Protein AF-0000000084344329 (afdb_homodimer)

InterPro domains:
  IPR000182 GNAT domain [PS51186] (1-161)
  IPR016181 Acyl-CoA N-acyltransferase [SSF55729] (8-242)

Sequence (748 aa):
MEFRSCCNKEDREKAIKLINRTFRGSRNLKETMDKEFPLLLGENNLSNMFIAIDNGKVVGSISMYKSNILIEGINLPVASIGSVCTDENYRKRGIASKLLILSEIKCLEENIPVQIISGILPIYKEYGADKVGSIYHGELENLKSNIKYKIIDFKEELLCEAIKLYNKESLRHYRTKDEFKDLLKGSLVPWGNNEFEFVFIEKDGILKGYLYLQIIRKEGKIIIREFVGDREDIVNSLGNIMEKFKLNKIEFNISYRDSILDILKLKNINLDKRTQHQSIKTIDFKNLISNLTPYFMQYMKKEQIDKFTIEEEEKGYAVKYKNDVLVLEDNEQLNHLIFGDNTEIINKCDGELKTLLKNIFPIPIPCIEGINYQMEFRSCCNKEDREKAIKLINRTFRGSRNLKETMDKEFPLLLGENNLSNMFIAIDNGKVVGSISMYKSNILIEGINLPVASIGSVCTDENYRKRGIASKLLILSEIKCLEENIPVQIISGILPIYKEYGADKVGSIYHGELENLKSNIKYKIIDFKEELLCEAIKLYNKESLRHYRTKDEFKDLLKGSLVPWGNNEFEFVFIEKDGILKGYLYLQIIRKEGKIIIREFVGDREDIVNSLGNIMEKFKLNKIEFNISYRDSILDILKLKNINLDKRTQHQSIKTIDFKNLISNLTPYFMQYMKKEQIDKFTIEEEEKGYAVKYKNDVLVLEDNEQLNHLIFGDNTEIINKCDGELKTLLKNIFPIPIPCIEGINYQ

Foldseek 3Di:
DDKAFQPDDVSLVLLLVQLQCVPAVVVPKDSCVCQLCVQFSPPVQRRQWMFDDDPNHTFWIKTKHWFWKFAQNFTAIEIEIDSGDGHPVCPPVCRSVVRVVVNLVVCVVVLHFKYWYQAADVSVVVSLWHFFFKKKKFKFFQDAADPQKDKAFDDPVCLVVQVVQQVVDNTGIDDDSVRSVSLVSSNQDDMDQWGWGKIFIDGPNDTFWIFIWIDRVVVLEIETQDITGDLVSVVNRVNVVCVVVVGTMYMYIGHPPDPNVVVCVVVVIDIDIDTARIIMFGSDVVSRCVSCVVVLVVFDPPVQSVQWDWDDDPAAIWTTGNHWIQGGGHSVLVCCLAGHVNPVRLVVTDDPSSVSSVRRPHRIHDRCSHSVND/DDKAFQPDDVSLVLLLVQLQCVPAVVVPKDSCVCQLCVQFSPPVQRRQWMFDDDPNHTFWIKTKHWFWKFAQNFTAIEIEIDSGDGHPVCPPVCRSVVRVVVNLVVCVVVLHFKYWYQAADVSVVVSLWHQFFKKKKFKFFQDAADPQKDKAFDDPVCLVVQVVQQVVDNTDIDDDSVRSVSLVSSNQDDMDQWGWGKIFIDGPNDTFWIFIWIDRVVVLEIETQDITGDLVSVVNRVNVVCVVVVGTMYMYIGHPPDPNVVVCVVVVIDIDIDTARIIMFGSDVVSRCVSCVVVLVVFDPPVQSVQWDWADDPAAIWTTGNHWIQGGGGSVLVCCLARHVNPVRLVVTDDPSSVSSVRRPHRIHDRCSHSVND

Organism: NCBI:txid1533

Secondary structure (DSSP, 8-state):
-EEEE--SHHHHHHHHHHHHHHHTGGGT----HHHH-TTTTSGGGGGGEEEEEETTEEEEEEEEEEEEEEETTEEEEEEEEEEEEE-GGG-SSSHHHHHHHHHHHHHHHTT--EEEES---HHHHHHT-EE---EEEEEEESPPP-TTEEEEE--GGGHHHHHHHHTT-SEEE---HHHHHHHHHHHT--BTTBEEEEEEEEETTEEEEEEEEEEEGGGTEEEEEEEEE-HHHHHHHHHHHHHHHT--EEEEEEETT-THHHHHHHTT--EEEE--SSEEEES-HHHHHHHHHHHHTTTS-HHHHHTEEEEE-SSSEEEEETTEEEEE-SHHHHHHHHHS--HHHHTTS-HHHHHHHHHH-SPP---TTSTT--/-EEEE--SHHHHHHHHHHHHHHHTGGGT----HHHH-TTTTSGGGGGGEEEEEETTEEEEEEEEEEEEEEETTEEEEEEEEEEEEE-GGG-SSSHHHHHHHHHHHHHHHTT--EEEES---HHHHHHT-EE---EEEEEEESPPP-TTEEEEE--GGGHHHHHHHHTT-SEEE---HHHHHHHHHHHT--BTTBEEEEEEEEETTEEEEEEEEEEEGGGTEEEEEEEEE-HHHHHHHHHHHHHHHT--EEEEEEETT-THHHHHHHTT--EEEE--SSEEEES-HHHHHHHHHHHHTTTS-HHHHHTEEEEE-SSSEEEEETTEEEEE-SHHHHHHHHHS--HHHHTTS-HHHHHHHHHH-SPP---TTSTT--

Structure (mmCIF, N/CA/C/O backbone):
data_AF-0000000084344329-model_v1
#
loop_
_entity.id
_entity.type
_entity.pdbx_description
1 polymer 'Predicted N-acetyltransferase YhbS'
#
loop_
_atom_site.group_PDB
_atom_site.id
_atom_site.type_symbol
_atom_site.label_atom_id
_atom_site.label_alt_id
_atom_site.label_comp_id
_atom_site.label_asym_id
_atom_site.label_entity_id
_atom_site.label_seq_id
_atom_site.pdbx_PDB_ins_code
_atom_site.Cartn_x
_atom_site.Cartn_y
_atom_site.Cartn_z
_atom_site.occupancy
_atom_site.B_iso_or_equiv
_atom_site.auth_seq_id
_atom_site.auth_comp_id
_atom_site.auth_asym_id
_atom_site.auth_atom_id
_atom_site.pdbx_PDB_model_num
ATOM 1 N N . MET A 1 1 ? -13.758 44.219 -3.104 1 92.19 1 MET A N 1
ATOM 2 C CA . MET A 1 1 ? -13.039 43.062 -2.58 1 92.19 1 MET A CA 1
ATOM 3 C C . MET A 1 1 ? -12.961 41.938 -3.623 1 92.19 1 MET A C 1
ATOM 5 O O . MET A 1 1 ? -13.961 41.625 -4.273 1 92.19 1 MET A O 1
ATOM 9 N N . GLU A 1 2 ? -11.711 41.531 -3.873 1 95 2 GLU A N 1
ATOM 10 C CA . GLU A 1 2 ? -11.461 40.5 -4.883 1 95 2 GLU A CA 1
ATOM 11 C C . GLU A 1 2 ? -11.023 39.188 -4.242 1 95 2 GLU A C 1
ATOM 13 O O . GLU A 1 2 ? -10.242 39.188 -3.285 1 95 2 GLU A O 1
ATOM 18 N N . PHE A 1 3 ? -11.648 38.062 -4.766 1 96.31 3 PHE A N 1
ATOM 19 C CA . PHE A 1 3 ? -11.266 36.719 -4.336 1 96.31 3 PHE A CA 1
ATOM 20 C C . PHE A 1 3 ? -10.578 35.969 -5.469 1 96.31 3 PHE A C 1
ATOM 22 O O . PHE A 1 3 ? -11.125 35.875 -6.57 1 96.31 3 PHE A O 1
ATOM 29 N N . ARG A 1 4 ? -9.391 35.469 -5.199 1 93 4 ARG A N 1
ATOM 30 C CA . ARG A 1 4 ? -8.656 34.75 -6.23 1 93 4 ARG A CA 1
ATOM 31 C C . ARG A 1 4 ? -7.547 33.906 -5.617 1 93 4 ARG A C 1
ATOM 33 O O . ARG A 1 4 ? -7.32 33.938 -4.406 1 93 4 ARG A O 1
ATOM 40 N N . SER A 1 5 ? -6.918 33.094 -6.422 1 87.81 5 SER A N 1
ATOM 41 C CA . SER A 1 5 ? -5.695 32.406 -6.004 1 87.81 5 SER A CA 1
ATOM 42 C C . SER A 1 5 ? -4.48 33.312 -6.129 1 87.81 5 SER A C 1
ATOM 44 O O . SER A 1 5 ? -4.527 34.344 -6.836 1 87.81 5 SER A O 1
ATOM 46 N N . CYS A 1 6 ? -3.463 32.875 -5.258 1 84.88 6 CYS A N 1
ATOM 47 C CA . CYS A 1 6 ? -2.199 33.562 -5.434 1 84.88 6 CYS A CA 1
ATOM 48 C C . CYS A 1 6 ? -1.616 33.312 -6.816 1 84.88 6 CYS A C 1
ATOM 50 O O . CYS A 1 6 ? -1.379 32.156 -7.191 1 84.88 6 CYS A O 1
ATOM 52 N N . CYS A 1 7 ? -1.48 34.312 -7.508 1 78.44 7 CYS A N 1
ATOM 53 C CA . CYS A 1 7 ? -1.071 34.156 -8.898 1 78.44 7 CYS A CA 1
ATOM 54 C C . CYS A 1 7 ? 0.416 34.438 -9.062 1 78.44 7 CYS A C 1
ATOM 56 O O . CYS A 1 7 ? 1.021 34.062 -10.07 1 78.44 7 CYS A O 1
ATOM 58 N N . ASN A 1 8 ? 0.922 35.156 -7.988 1 88.81 8 ASN A N 1
ATOM 59 C CA . ASN A 1 8 ? 2.332 35.5 -8.109 1 88.81 8 ASN A CA 1
ATOM 60 C C . ASN A 1 8 ? 3.014 35.562 -6.746 1 88.81 8 ASN A C 1
ATOM 62 O O . ASN A 1 8 ? 2.363 35.406 -5.715 1 88.81 8 ASN A O 1
ATOM 66 N N . LYS A 1 9 ? 4.328 35.812 -6.836 1 92.75 9 LYS A N 1
ATOM 67 C CA . LYS A 1 9 ? 5.168 35.781 -5.641 1 92.75 9 LYS A CA 1
ATOM 68 C C . LYS A 1 9 ? 4.809 36.938 -4.695 1 92.75 9 LYS A C 1
ATOM 70 O O . LYS A 1 9 ? 4.895 36.781 -3.477 1 92.75 9 LYS A O 1
ATOM 75 N N . GLU A 1 10 ? 4.441 38.031 -5.246 1 93.56 10 GLU A N 1
ATOM 76 C CA . GLU A 1 10 ? 4.082 39.188 -4.422 1 93.56 10 GLU A CA 1
ATOM 77 C C . GLU A 1 10 ? 2.834 38.875 -3.592 1 93.56 10 GLU A C 1
ATOM 79 O O . GLU A 1 10 ? 2.797 39.188 -2.396 1 93.56 10 GLU A O 1
ATOM 84 N N . ASP A 1 11 ? 1.826 38.375 -4.258 1 94.69 11 ASP A N 1
ATOM 85 C CA . ASP A 1 11 ? 0.606 38 -3.553 1 94.69 11 ASP A CA 1
ATOM 86 C C . ASP A 1 11 ? 0.905 37 -2.447 1 94.69 11 ASP A C 1
ATOM 88 O O . ASP A 1 11 ? 0.349 37.094 -1.351 1 94.69 11 ASP A O 1
ATOM 92 N N . ARG A 1 12 ? 1.77 36.062 -2.762 1 96.44 12 ARG A N 1
ATOM 93 C CA . ARG A 1 12 ? 2.156 35.062 -1.776 1 96.44 12 ARG A CA 1
ATOM 94 C C . ARG A 1 12 ? 2.805 35.719 -0.559 1 96.44 12 ARG A C 1
ATOM 96 O O . ARG A 1 12 ? 2.484 35.375 0.581 1 96.44 12 ARG A O 1
ATOM 103 N N . GLU A 1 13 ? 3.697 36.625 -0.813 1 96.75 13 GLU A N 1
ATOM 104 C CA . GLU A 1 13 ? 4.398 37.281 0.285 1 96.75 13 GLU A CA 1
ATOM 105 C C . GLU A 1 13 ? 3.426 38.031 1.187 1 96.75 13 GLU A C 1
ATOM 107 O O . GLU A 1 13 ? 3.549 38 2.412 1 96.75 13 GLU A O 1
ATOM 112 N N . LYS A 1 14 ? 2.496 38.75 0.576 1 96.94 14 LYS A N 1
ATOM 113 C CA . LYS A 1 14 ? 1.481 39.469 1.346 1 96.94 14 LYS A CA 1
ATOM 114 C C . LYS A 1 14 ? 0.623 38.5 2.154 1 96.94 14 LYS A C 1
ATOM 116 O O . LYS A 1 14 ? 0.261 38.812 3.297 1 96.94 14 LYS A O 1
ATOM 121 N N . ALA A 1 15 ? 0.258 37.406 1.518 1 97.75 15 ALA A N 1
ATOM 122 C CA . ALA A 1 15 ? -0.524 36.375 2.215 1 97.75 15 ALA A CA 1
ATOM 123 C C . ALA A 1 15 ? 0.247 35.812 3.404 1 97.75 15 ALA A C 1
ATOM 125 O O . ALA A 1 15 ? -0.304 35.688 4.5 1 97.75 15 ALA A O 1
ATOM 126 N N . ILE A 1 16 ? 1.541 35.5 3.189 1 97.75 16 ILE A N 1
ATOM 127 C CA . ILE A 1 16 ? 2.383 34.938 4.234 1 97.75 16 ILE A CA 1
ATOM 128 C C . ILE A 1 16 ? 2.496 35.906 5.398 1 97.75 16 ILE A C 1
ATOM 130 O O . ILE A 1 16 ? 2.492 35.5 6.562 1 97.75 16 ILE A O 1
ATOM 134 N N . LYS A 1 17 ? 2.6 37.188 5.09 1 97.25 17 LYS A N 1
ATOM 135 C CA . LYS A 1 17 ? 2.656 38.219 6.133 1 97.25 17 LYS A CA 1
ATOM 136 C C . LYS A 1 17 ? 1.393 38.188 6.988 1 97.25 17 LYS A C 1
ATOM 138 O O . LYS A 1 17 ? 1.468 38.25 8.219 1 97.25 17 LYS A O 1
ATOM 143 N N . LEU A 1 18 ? 0.244 38.125 6.344 1 97.94 18 LEU A N 1
ATOM 144 C CA . LEU A 1 18 ? -1.018 38.062 7.07 1 97.94 18 LEU A CA 1
ATOM 145 C C . LEU A 1 18 ? -1.064 36.781 7.922 1 97.94 18 LEU A C 1
ATOM 147 O O . LEU A 1 18 ? -1.458 36.844 9.086 1 97.94 18 LEU A O 1
ATOM 151 N N . ILE A 1 19 ? -0.655 35.656 7.336 1 97.81 19 ILE A N 1
ATOM 152 C CA . ILE A 1 19 ? -0.674 34.344 8 1 97.81 19 ILE A CA 1
ATOM 153 C C . ILE A 1 19 ? 0.224 34.406 9.234 1 97.81 19 ILE A C 1
ATOM 155 O O . ILE A 1 19 ? -0.194 34 10.328 1 97.81 19 ILE A O 1
ATOM 159 N N . ASN A 1 20 ? 1.393 34.938 9.062 1 97.62 20 ASN A N 1
ATOM 160 C CA . ASN A 1 20 ? 2.332 35.031 10.172 1 97.62 20 ASN A CA 1
ATOM 161 C C . ASN A 1 20 ? 1.809 35.938 11.273 1 97.62 20 ASN A C 1
ATOM 163 O O . ASN A 1 20 ? 1.927 35.625 12.453 1 97.62 20 ASN A O 1
ATOM 167 N N . ARG A 1 21 ? 1.277 37.031 10.914 1 96.94 21 ARG A N 1
ATOM 168 C CA . ARG A 1 21 ? 0.711 37.969 11.891 1 96.94 21 ARG A CA 1
ATOM 169 C C . ARG A 1 21 ? -0.393 37.281 12.703 1 96.94 21 ARG A C 1
ATOM 171 O O . ARG A 1 21 ? -0.481 37.469 13.914 1 96.94 21 ARG A O 1
ATOM 178 N N . THR A 1 22 ? -1.188 36.531 12.016 1 96.44 22 THR A N 1
ATOM 179 C CA . THR A 1 22 ? -2.355 35.906 12.633 1 96.44 22 THR A CA 1
ATOM 180 C C . THR A 1 22 ? -1.938 34.781 13.562 1 96.44 22 THR A C 1
ATOM 182 O O . THR A 1 22 ? -2.453 34.656 14.672 1 96.44 22 THR A O 1
ATOM 185 N N . PHE A 1 23 ? -0.977 33.969 13.188 1 95.06 23 PHE A N 1
ATOM 186 C CA . PHE A 1 23 ? -0.761 32.719 13.898 1 95.06 23 PHE A CA 1
ATOM 187 C C . PHE A 1 23 ? 0.504 32.781 14.742 1 95.06 23 PHE A C 1
ATOM 189 O O . PHE A 1 23 ? 0.668 32 15.695 1 95.06 23 PHE A O 1
ATOM 196 N N . ARG A 1 24 ? 1.455 33.625 14.414 1 95 24 ARG A N 1
ATOM 197 C CA . ARG A 1 24 ? 2.705 33.75 15.156 1 95 24 ARG A CA 1
ATOM 198 C C . ARG A 1 24 ? 2.816 35.125 15.82 1 95 24 ARG A C 1
ATOM 200 O O . ARG A 1 24 ? 2.924 35.219 17.047 1 95 24 ARG A O 1
ATOM 207 N N . GLY A 1 25 ? 2.604 36.094 15.078 1 92.75 25 GLY A N 1
ATOM 208 C CA . GLY A 1 25 ? 2.701 37.438 15.586 1 92.75 25 GLY A CA 1
ATOM 209 C C . GLY A 1 25 ? 1.748 37.719 16.734 1 92.75 25 GLY A C 1
ATOM 210 O O . GLY A 1 25 ? 2.131 38.344 17.734 1 92.75 25 GLY A O 1
ATOM 211 N N . SER A 1 26 ? 0.562 37.281 16.594 1 89.75 26 SER A N 1
ATOM 212 C CA . SER A 1 26 ? -0.455 37.5 17.625 1 89.75 26 SER A CA 1
ATOM 213 C C . SER A 1 26 ? -0.051 36.844 18.953 1 89.75 26 SER A C 1
ATOM 215 O O . SER A 1 26 ? -0.589 37.219 20 1 89.75 26 SER A O 1
ATOM 217 N N . ARG A 1 27 ? 0.89 35.938 19 1 91.25 27 ARG A N 1
ATOM 218 C CA . ARG A 1 27 ? 1.356 35.25 20.203 1 91.25 27 ARG A CA 1
ATOM 219 C C . ARG A 1 27 ? 2.787 35.656 20.547 1 91.25 27 ARG A C 1
ATOM 221 O O . ARG A 1 27 ? 3.451 35 21.344 1 91.25 27 ARG A O 1
ATOM 228 N N . ASN A 1 28 ? 3.207 36.625 19.859 1 93.31 28 ASN A N 1
ATOM 229 C CA . ASN A 1 28 ? 4.555 37.156 20.047 1 93.31 28 ASN A CA 1
ATOM 230 C C . ASN A 1 28 ? 5.617 36.094 19.75 1 93.31 28 ASN A C 1
ATOM 232 O O . ASN A 1 28 ? 6.582 35.969 20.5 1 93.31 28 ASN A O 1
ATOM 236 N N . LEU A 1 29 ? 5.316 35.344 18.719 1 93.38 29 LEU A N 1
ATOM 237 C CA . LEU A 1 29 ? 6.27 34.344 18.266 1 93.38 29 LEU A CA 1
ATOM 238 C C . LEU A 1 29 ? 6.938 34.75 16.969 1 93.38 29 LEU A C 1
ATOM 240 O O . LEU A 1 29 ? 6.449 35.656 16.281 1 93.38 29 LEU A O 1
ATOM 244 N N . LYS A 1 30 ? 8.008 34.062 16.688 1 93.88 30 LYS A N 1
ATOM 245 C CA . LYS A 1 30 ? 8.711 34.312 15.438 1 93.88 30 LYS A CA 1
ATOM 246 C C . LYS A 1 30 ? 7.859 33.906 14.234 1 93.88 30 LYS A C 1
ATOM 248 O O . LYS A 1 30 ? 7.16 32.906 14.273 1 93.88 30 LYS A O 1
ATOM 253 N N . GLU A 1 31 ? 7.93 34.719 13.203 1 94.69 31 GLU A N 1
ATOM 254 C CA . GLU A 1 31 ? 7.164 34.5 11.977 1 94.69 31 GLU A CA 1
ATOM 255 C C . GLU A 1 31 ? 7.762 33.344 11.156 1 94.69 31 GLU A C 1
ATOM 257 O O . GLU A 1 31 ? 8.57 33.594 10.258 1 94.69 31 GLU A O 1
ATOM 262 N N . THR A 1 32 ? 7.336 32.125 11.375 1 94.88 32 THR A N 1
ATOM 263 C CA . THR A 1 32 ? 8.008 30.969 10.781 1 94.88 32 THR A CA 1
ATOM 264 C C . THR A 1 32 ? 7.016 30.109 9.992 1 94.88 32 THR A C 1
ATOM 266 O O . THR A 1 32 ? 7.34 28.984 9.594 1 94.88 32 THR A O 1
ATOM 269 N N . MET A 1 33 ? 5.816 30.609 9.734 1 96.25 33 MET A N 1
ATOM 270 C CA . MET A 1 33 ? 4.762 29.797 9.133 1 96.25 33 MET A CA 1
ATOM 271 C C . MET A 1 33 ? 5.207 29.25 7.781 1 96.25 33 MET A C 1
ATOM 273 O O . MET A 1 33 ? 4.992 28.062 7.488 1 96.25 33 MET A O 1
ATOM 277 N N . ASP A 1 34 ? 5.805 30.047 6.977 1 95.19 34 ASP A N 1
ATOM 278 C CA . ASP A 1 34 ? 6.219 29.625 5.645 1 95.19 34 ASP A CA 1
ATOM 279 C C . ASP A 1 34 ? 7.348 28.594 5.723 1 95.19 34 ASP A C 1
ATOM 281 O O . ASP A 1 34 ? 7.492 27.75 4.836 1 95.19 34 ASP A O 1
ATOM 285 N N . LYS A 1 35 ? 8.164 28.625 6.809 1 95.81 35 LYS A N 1
ATOM 286 C CA . LYS A 1 35 ? 9.234 27.656 7.023 1 95.81 35 LYS A CA 1
ATOM 287 C C . LYS A 1 35 ? 8.68 26.328 7.566 1 95.81 35 LYS A C 1
ATOM 289 O O . LYS A 1 35 ? 9.18 25.266 7.238 1 95.81 35 LYS A O 1
ATOM 294 N N . GLU A 1 36 ? 7.637 26.453 8.414 1 95.5 36 GLU A N 1
ATOM 295 C CA . GLU A 1 36 ? 7.008 25.297 9.039 1 95.5 36 GLU A CA 1
ATOM 296 C C . GLU A 1 36 ? 6.203 24.5 8.023 1 95.5 36 GLU A C 1
ATOM 298 O O . GLU A 1 36 ? 6.133 23.266 8.109 1 95.5 36 GLU A O 1
ATOM 303 N N . PHE A 1 37 ? 5.625 25.203 7.043 1 97 37 PHE A N 1
ATOM 304 C CA . PHE A 1 37 ? 4.715 24.562 6.102 1 97 37 PHE A CA 1
ATOM 305 C C . PHE A 1 37 ? 5.129 24.859 4.664 1 97 37 PHE A C 1
ATOM 307 O O . PHE A 1 37 ? 4.355 25.438 3.898 1 97 37 PHE A O 1
ATOM 314 N N . PRO A 1 38 ? 6.258 24.359 4.277 1 96 38 PRO A N 1
ATOM 315 C CA . PRO A 1 38 ? 6.836 24.703 2.979 1 96 38 PRO A CA 1
ATOM 316 C C . PRO A 1 38 ? 6.016 24.188 1.805 1 96 38 PRO A C 1
ATOM 318 O O . PRO A 1 38 ? 6.086 24.734 0.701 1 96 38 PRO A O 1
ATOM 321 N N . LEU A 1 39 ? 5.254 23.094 2.008 1 97.06 39 LEU A N 1
ATOM 322 C CA . LEU A 1 39 ? 4.422 22.578 0.927 1 97.06 39 LEU A CA 1
ATOM 323 C C . LEU A 1 39 ? 3.152 23.406 0.772 1 97.06 39 LEU A C 1
ATOM 325 O O . LEU A 1 39 ? 2.811 23.828 -0.337 1 97.06 39 LEU A O 1
ATOM 329 N N . LEU A 1 40 ? 2.555 23.719 1.834 1 97.44 40 LEU A N 1
ATOM 330 C CA . LEU A 1 40 ? 1.293 24.438 1.862 1 97.44 40 LEU A CA 1
ATOM 331 C C . LEU A 1 40 ? 1.49 25.891 1.413 1 97.44 40 LEU A C 1
ATOM 333 O O . LEU A 1 40 ? 0.654 26.438 0.694 1 97.44 40 LEU A O 1
ATOM 337 N N . LEU A 1 41 ? 2.611 26.484 1.85 1 97.31 41 LEU A N 1
ATOM 338 C CA . LEU A 1 41 ? 2.828 27.906 1.645 1 97.31 41 LEU A CA 1
ATOM 339 C C . LEU A 1 41 ? 3.994 28.156 0.693 1 97.31 41 LEU A C 1
ATOM 341 O O . LEU A 1 41 ? 4.523 29.266 0.623 1 97.31 41 LEU A O 1
ATOM 345 N N . GLY A 1 42 ? 4.375 27.078 0.008 1 95 42 GLY A N 1
ATOM 346 C CA . GLY A 1 42 ? 5.516 27.172 -0.889 1 95 42 GLY A CA 1
ATOM 347 C C . GLY A 1 42 ? 5.176 27.828 -2.217 1 95 42 GLY A C 1
ATOM 348 O O . GLY A 1 42 ? 4.004 27.953 -2.568 1 95 42 GLY A O 1
ATOM 349 N N . GLU A 1 43 ? 6.184 28.188 -2.953 1 94.25 43 GLU A N 1
ATOM 350 C CA . GLU A 1 43 ? 6.027 28.875 -4.234 1 94.25 43 GLU A CA 1
ATOM 351 C C . GLU A 1 43 ? 5.434 27.938 -5.285 1 94.25 43 GLU A C 1
ATOM 353 O O . GLU A 1 43 ? 4.82 28.391 -6.254 1 94.25 43 GLU A O 1
ATOM 358 N N . ASN A 1 44 ? 5.59 26.672 -5.082 1 93.31 44 ASN A N 1
ATOM 359 C CA . ASN A 1 44 ? 5.062 25.703 -6.035 1 93.31 44 ASN A CA 1
ATOM 360 C C . ASN A 1 44 ? 3.578 25.438 -5.812 1 93.31 44 ASN A C 1
ATOM 362 O O . ASN A 1 44 ? 2.957 24.672 -6.555 1 93.31 44 ASN A O 1
ATOM 366 N N . ASN A 1 45 ? 2.986 26.125 -4.82 1 96.88 45 ASN A N 1
ATOM 367 C CA . ASN A 1 45 ? 1.593 25.875 -4.465 1 96.88 45 ASN A CA 1
ATOM 368 C C . ASN A 1 45 ? 0.744 27.141 -4.609 1 96.88 45 ASN A C 1
ATOM 370 O O . ASN A 1 45 ? -0.334 27.234 -4.023 1 96.88 45 ASN A O 1
ATOM 374 N N . LEU A 1 46 ? 1.138 28.094 -5.402 1 96.75 46 LEU A N 1
ATOM 375 C CA . LEU A 1 46 ? 0.511 29.406 -5.527 1 96.75 46 LEU A CA 1
ATOM 376 C C . LEU A 1 46 ? -0.936 29.281 -5.988 1 96.75 46 LEU A C 1
ATOM 378 O O . LEU A 1 46 ? -1.82 29.969 -5.477 1 96.75 46 LEU A O 1
ATOM 382 N N . SER A 1 47 ? -1.176 28.344 -6.906 1 96 47 SER A N 1
ATOM 383 C CA . SER A 1 47 ? -2.502 28.203 -7.496 1 96 47 SER A CA 1
ATOM 384 C C . SER A 1 47 ? -3.486 27.594 -6.504 1 96 47 SER A C 1
ATOM 386 O O . SER A 1 47 ? -4.691 27.562 -6.758 1 96 47 SER A O 1
ATOM 388 N N . ASN A 1 48 ? -2.977 27.188 -5.324 1 97.69 48 ASN A N 1
ATOM 389 C CA . ASN A 1 48 ? -3.812 26.578 -4.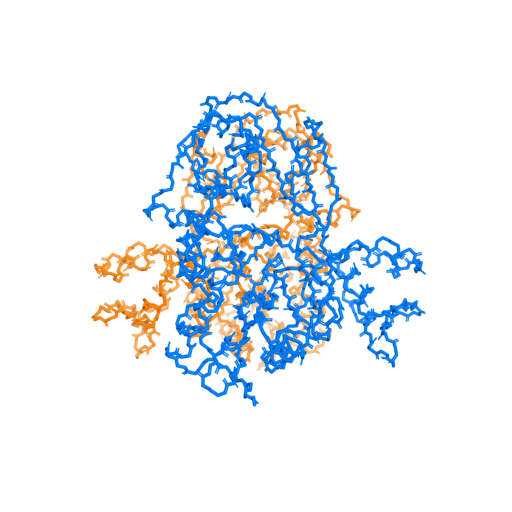297 1 97.69 48 ASN A CA 1
ATOM 390 C C . ASN A 1 48 ? -3.848 27.438 -3.029 1 97.69 48 ASN A C 1
ATOM 392 O O . ASN A 1 48 ? -4.285 26.969 -1.976 1 97.69 48 ASN A O 1
ATOM 396 N N . MET A 1 49 ? -3.299 28.625 -3.172 1 97.88 49 MET A N 1
ATOM 397 C CA . MET A 1 49 ? -3.424 29.641 -2.129 1 97.88 49 MET A CA 1
ATOM 398 C C . MET A 1 49 ? -4.488 30.672 -2.496 1 97.88 49 MET A C 1
ATOM 400 O O . MET A 1 49 ? -4.293 31.469 -3.412 1 97.88 49 MET A O 1
ATOM 404 N N . PHE A 1 50 ? -5.586 30.672 -1.754 1 98.25 50 PHE A N 1
ATOM 405 C CA . PHE A 1 50 ? -6.719 31.547 -2.037 1 98.25 50 PHE A CA 1
ATOM 406 C C . PHE A 1 50 ? -6.703 32.75 -1.127 1 98.25 50 PHE A C 1
ATOM 408 O O . PHE A 1 50 ? -6.555 32.625 0.09 1 98.25 50 PHE A O 1
ATOM 415 N N . ILE A 1 51 ? -6.879 33.906 -1.779 1 98.19 51 ILE A N 1
ATOM 416 C CA . ILE A 1 51 ? -6.746 35.125 -1.004 1 98.19 51 ILE A CA 1
ATOM 417 C C . ILE A 1 51 ? -7.906 36.062 -1.321 1 98.19 51 ILE A C 1
ATOM 419 O O . ILE A 1 51 ? -8.523 35.969 -2.383 1 98.19 51 ILE A O 1
ATOM 423 N N . ALA A 1 52 ? -8.273 36.844 -0.363 1 98.12 52 ALA A N 1
ATOM 424 C CA . ALA A 1 52 ? -9.156 38 -0.515 1 98.12 52 ALA A CA 1
ATOM 425 C C . ALA A 1 52 ? -8.359 39.312 -0.488 1 98.12 52 ALA A C 1
ATOM 427 O O . ALA A 1 52 ? -7.562 39.531 0.421 1 98.12 52 ALA A O 1
ATOM 428 N N . ILE A 1 53 ? -8.578 40.156 -1.473 1 97.12 53 ILE A N 1
ATOM 429 C CA . ILE A 1 53 ? -7.824 41.375 -1.603 1 97.12 53 ILE A CA 1
ATOM 430 C C . ILE A 1 53 ? -8.781 42.562 -1.545 1 97.12 53 ILE A C 1
ATOM 432 O O . ILE A 1 53 ? -9.773 42.625 -2.273 1 97.12 53 ILE A O 1
ATOM 436 N N . ASP A 1 54 ? -8.531 43.438 -0.59 1 96.81 54 ASP A N 1
ATOM 437 C CA . ASP A 1 54 ? -9.258 44.719 -0.479 1 96.81 54 ASP A CA 1
ATOM 438 C C . ASP A 1 54 ? -8.312 45.906 -0.645 1 96.81 54 ASP A C 1
ATOM 440 O O . ASP A 1 54 ? -7.445 46.125 0.201 1 96.81 54 ASP A O 1
ATOM 444 N N . ASN A 1 55 ? -8.531 46.75 -1.711 1 94.25 55 ASN A N 1
ATOM 445 C CA . ASN A 1 55 ? -7.703 47.938 -1.999 1 94.25 55 ASN A CA 1
ATOM 446 C C . ASN A 1 55 ? -6.215 47.562 -1.995 1 94.25 55 ASN A C 1
ATOM 448 O O . ASN A 1 55 ? -5.422 48.219 -1.312 1 94.25 55 ASN A O 1
ATOM 452 N N . GLY A 1 56 ? -5.82 46.406 -2.604 1 91.62 56 GLY A N 1
ATOM 453 C CA . GLY A 1 56 ? -4.441 45.969 -2.777 1 91.62 56 GLY A CA 1
ATOM 454 C C . GLY A 1 56 ? -3.879 45.25 -1.57 1 91.62 56 GLY A C 1
ATOM 455 O O . GLY A 1 56 ? -2.764 44.719 -1.617 1 91.62 56 GLY A O 1
ATOM 456 N N . LYS A 1 57 ? -4.68 45.219 -0.566 1 94.94 57 LYS A N 1
ATOM 457 C CA . LYS A 1 57 ? -4.25 44.531 0.659 1 94.94 57 LYS A CA 1
ATOM 458 C C . LYS A 1 57 ? -4.867 43.156 0.767 1 94.94 57 LYS A C 1
ATOM 460 O O . LYS A 1 57 ? -6.062 42.969 0.531 1 94.94 57 LYS A O 1
ATOM 465 N N . VAL A 1 58 ? -3.994 42.156 1.086 1 97.44 58 VAL A N 1
ATOM 466 C CA . VAL A 1 58 ? -4.527 40.812 1.375 1 97.44 58 VAL A CA 1
ATOM 467 C C . VAL A 1 58 ? -5.168 40.812 2.76 1 97.44 58 VAL A C 1
ATOM 469 O O . VAL A 1 58 ? -4.492 41.031 3.766 1 97.44 58 VAL A O 1
ATOM 472 N N . VAL A 1 59 ? -6.465 40.531 2.814 1 98.12 59 VAL A N 1
ATOM 473 C CA . VAL A 1 59 ? -7.184 40.656 4.078 1 98.12 59 VAL A CA 1
ATOM 474 C C . VAL A 1 59 ? -7.711 39.281 4.492 1 98.12 59 VAL A C 1
ATOM 476 O O . VAL A 1 59 ? -8.258 39.125 5.586 1 98.12 59 VAL A O 1
ATOM 479 N N . GLY A 1 60 ? -7.598 38.25 3.672 1 98.06 60 GLY A N 1
ATOM 480 C CA . GLY A 1 60 ? -7.957 36.875 3.957 1 98.06 60 GLY A CA 1
ATOM 481 C C . GLY A 1 60 ? -7.125 35.875 3.184 1 98.06 60 GLY A C 1
ATOM 482 O O . GLY A 1 60 ? -6.668 36.156 2.074 1 98.06 60 GLY A O 1
ATOM 483 N N . SER A 1 61 ? -6.945 34.719 3.795 1 97.81 61 SER A N 1
ATOM 484 C CA . SER A 1 61 ? -6.137 33.719 3.133 1 97.81 61 SER A CA 1
ATOM 485 C C . SER A 1 61 ? -6.543 32.312 3.576 1 97.81 61 SER A C 1
ATOM 487 O O . SER A 1 61 ? -6.848 32.094 4.75 1 97.81 61 SER A O 1
ATOM 489 N N . ILE A 1 62 ? -6.613 31.422 2.648 1 97.75 62 ILE A N 1
ATOM 490 C CA . ILE A 1 62 ? -6.707 29.984 2.852 1 97.75 62 ILE A CA 1
ATOM 491 C C . ILE A 1 62 ? -5.766 29.266 1.885 1 97.75 62 ILE A C 1
ATOM 493 O O . ILE A 1 62 ? -5.637 29.656 0.726 1 97.75 62 ILE A O 1
ATOM 497 N N . SER A 1 63 ? -5.098 28.25 2.391 1 97.81 63 SER A N 1
ATOM 498 C CA . SER A 1 63 ? -4.238 27.453 1.52 1 97.81 63 SER A CA 1
ATOM 499 C C . SER A 1 63 ? -4.645 25.984 1.533 1 97.81 63 SER A C 1
ATOM 501 O O . SER A 1 63 ? -5.152 25.484 2.539 1 97.81 63 SER A O 1
ATOM 503 N N . MET A 1 64 ? -4.477 25.406 0.43 1 97.69 64 MET A N 1
ATOM 504 C CA . MET A 1 64 ? -4.773 23.984 0.274 1 97.69 64 MET A CA 1
ATOM 505 C C . MET A 1 64 ? -3.574 23.234 -0.304 1 97.69 64 MET A C 1
ATOM 507 O O . MET A 1 64 ? -2.873 23.766 -1.172 1 97.69 64 MET A O 1
ATOM 511 N N . TYR A 1 65 ? -3.277 22.094 0.211 1 97.75 65 TYR A N 1
ATOM 512 C CA . TYR A 1 65 ? -2.256 21.219 -0.357 1 97.75 65 TYR A CA 1
ATOM 513 C C . TYR A 1 65 ? -2.854 19.891 -0.785 1 97.75 65 TYR A C 1
ATOM 515 O O . TYR A 1 65 ? -3.445 19.172 0.03 1 97.75 65 TYR A O 1
ATOM 523 N N . LYS A 1 66 ? -2.736 19.641 -2.068 1 98.19 66 LYS A N 1
ATOM 524 C CA . LYS A 1 66 ? -3.268 18.406 -2.627 1 98.19 66 LYS A CA 1
ATOM 525 C C . LYS A 1 66 ? -2.326 17.234 -2.359 1 98.19 66 LYS A C 1
ATOM 527 O O . LYS A 1 66 ? -1.119 17.344 -2.588 1 98.19 66 LYS A O 1
ATOM 532 N N . SER A 1 67 ? -2.828 16.172 -1.832 1 97.06 67 SER A N 1
ATOM 533 C CA . SER A 1 67 ? -2.049 14.977 -1.566 1 97.06 67 SER A CA 1
ATOM 534 C C . SER A 1 67 ? -2.896 13.719 -1.74 1 97.06 67 SER A C 1
ATOM 536 O O . SER A 1 67 ? -3.977 13.766 -2.334 1 97.06 67 SER A O 1
ATOM 538 N N . ASN A 1 68 ? -2.291 12.539 -1.471 1 97.5 68 ASN A N 1
ATOM 539 C CA . ASN A 1 68 ? -2.951 11.242 -1.532 1 97.5 68 ASN A CA 1
ATOM 540 C C . ASN A 1 68 ? -2.727 10.438 -0.254 1 97.5 68 ASN A C 1
ATOM 542 O O . ASN A 1 68 ? -1.63 10.453 0.308 1 97.5 68 ASN A O 1
ATOM 546 N N . ILE A 1 69 ? -3.791 9.852 0.208 1 97.19 69 ILE A N 1
ATOM 547 C CA . ILE A 1 69 ? -3.664 8.859 1.266 1 97.19 69 ILE A CA 1
ATOM 548 C C . ILE A 1 69 ? -3.746 7.453 0.666 1 97.19 69 ILE A C 1
ATOM 550 O O . ILE A 1 69 ? -4.574 7.195 -0.21 1 97.19 69 ILE A O 1
ATOM 554 N N . LEU A 1 70 ? -2.807 6.637 1.072 1 98 70 LEU A N 1
ATOM 555 C CA . LEU A 1 70 ? -2.826 5.234 0.683 1 98 70 LEU A CA 1
ATOM 556 C C . LEU A 1 70 ? -3.395 4.367 1.801 1 98 70 LEU A C 1
ATOM 558 O O . LEU A 1 70 ? -2.854 4.344 2.91 1 98 70 LEU A O 1
ATOM 562 N N . ILE A 1 71 ? -4.508 3.711 1.517 1 97.44 71 ILE A N 1
ATOM 563 C CA . ILE A 1 71 ? -5.156 2.783 2.436 1 97.44 71 ILE A CA 1
ATOM 564 C C . ILE A 1 71 ? -5.035 1.357 1.901 1 97.44 71 ILE A C 1
ATOM 566 O O . ILE A 1 71 ? -5.805 0.947 1.028 1 97.44 71 ILE A O 1
ATOM 570 N N . GLU A 1 72 ? -4.055 0.651 2.482 1 97.19 72 GLU A N 1
ATOM 571 C CA . GLU A 1 72 ? -3.789 -0.712 2.035 1 97.19 72 GLU A CA 1
ATOM 572 C C . GLU A 1 72 ? -3.568 -0.764 0.526 1 97.19 72 GLU A C 1
ATOM 574 O O . GLU A 1 72 ? -4.129 -1.621 -0.16 1 97.19 72 GLU A O 1
ATOM 579 N N . GLY A 1 73 ? -2.861 0.222 0.087 1 96.75 73 GLY A N 1
ATOM 580 C CA . GLY A 1 73 ? -2.473 0.276 -1.313 1 96.75 73 GLY A CA 1
ATOM 581 C C . GLY A 1 73 ? -3.494 0.977 -2.189 1 96.75 73 GLY A C 1
ATOM 582 O O . GLY A 1 73 ? -3.289 1.123 -3.396 1 96.75 73 GLY A O 1
ATOM 583 N N . ILE A 1 74 ? -4.602 1.397 -1.662 1 97.5 74 ILE A N 1
ATOM 584 C CA . ILE A 1 74 ? -5.641 2.086 -2.418 1 97.5 74 ILE A CA 1
ATOM 585 C C . ILE A 1 74 ? -5.5 3.596 -2.232 1 97.5 74 ILE A C 1
ATOM 587 O O . ILE A 1 74 ? -5.414 4.082 -1.102 1 97.5 74 ILE A O 1
ATOM 591 N N . ASN A 1 75 ? -5.496 4.262 -3.363 1 97.31 75 ASN A N 1
ATOM 592 C CA . ASN A 1 75 ? -5.238 5.695 -3.369 1 97.31 75 ASN A CA 1
ATOM 593 C C . ASN A 1 75 ? -6.512 6.5 -3.111 1 97.31 75 ASN A C 1
ATOM 595 O O . ASN A 1 75 ? -7.547 6.242 -3.725 1 97.31 75 ASN A O 1
ATOM 599 N N . LEU A 1 76 ? -6.457 7.449 -2.168 1 97.56 76 LEU A N 1
ATOM 600 C CA . LEU A 1 76 ? -7.512 8.414 -1.884 1 97.56 76 LEU A CA 1
ATOM 601 C C . LEU A 1 76 ? -6.988 9.844 -1.992 1 97.56 76 LEU A C 1
ATOM 603 O O . LEU A 1 76 ? -6.234 10.297 -1.129 1 97.56 76 LEU A O 1
ATOM 607 N N . PRO A 1 77 ? -7.41 10.586 -3.043 1 98.19 77 PRO A N 1
ATOM 608 C CA . PRO A 1 77 ? -7.016 11.992 -3.121 1 98.19 77 PRO A CA 1
ATOM 609 C C . PRO A 1 77 ? -7.625 12.836 -2.006 1 98.19 77 PRO A C 1
ATOM 611 O O . PRO A 1 77 ? -8.812 12.703 -1.699 1 98.19 77 PRO A O 1
ATOM 614 N N . VAL A 1 78 ? -6.789 13.617 -1.365 1 97.44 78 VAL A N 1
ATOM 615 C CA . VAL A 1 78 ? -7.258 14.5 -0.3 1 97.44 78 VAL A CA 1
ATOM 616 C C . VAL A 1 78 ? -6.617 15.875 -0.452 1 97.44 78 VAL A C 1
ATOM 618 O O . VAL A 1 78 ? -5.605 16.031 -1.146 1 97.44 78 VAL A O 1
ATOM 621 N N . ALA A 1 79 ? -7.262 16.875 0.124 1 97.94 79 ALA A N 1
ATOM 622 C CA . ALA A 1 79 ? -6.711 18.219 0.213 1 97.94 79 ALA A CA 1
ATOM 623 C C . ALA A 1 79 ? -6.613 18.672 1.666 1 97.94 79 ALA A C 1
ATOM 625 O O . ALA A 1 79 ? -7.609 18.672 2.393 1 97.94 79 ALA A O 1
ATOM 626 N N . SER A 1 80 ? -5.418 19 2.074 1 97.38 80 SER A N 1
ATOM 627 C CA . SER A 1 80 ? -5.234 19.609 3.385 1 97.38 80 SER A CA 1
ATOM 628 C C . SER A 1 80 ? -5.496 21.109 3.332 1 97.38 80 SER A C 1
ATOM 630 O O . SER A 1 80 ? -4.934 21.812 2.488 1 97.38 80 SER A O 1
ATOM 632 N N . ILE A 1 81 ? -6.355 21.594 4.211 1 97.5 81 ILE A N 1
ATOM 633 C CA . ILE A 1 81 ? -6.699 23.016 4.27 1 97.5 81 ILE A CA 1
ATOM 634 C C . ILE A 1 81 ? -6.074 23.641 5.512 1 97.5 81 ILE A C 1
ATOM 636 O O . ILE A 1 81 ? -6.266 23.156 6.629 1 97.5 81 ILE A O 1
ATOM 640 N N . GLY A 1 82 ? -5.336 24.641 5.254 1 96.56 82 GLY A N 1
ATOM 641 C CA . GLY A 1 82 ? -4.699 25.328 6.367 1 96.56 82 GLY A CA 1
ATOM 642 C C . GLY A 1 82 ? -4.566 26.828 6.152 1 96.56 82 GLY A C 1
ATOM 643 O O . GLY A 1 82 ? -5.051 27.359 5.152 1 96.56 82 GLY A O 1
ATOM 644 N N . SER A 1 83 ? -4.066 27.469 7.145 1 96.19 83 SER A N 1
ATOM 645 C CA . SER A 1 83 ? -3.781 28.906 7.141 1 96.19 83 SER A CA 1
ATOM 646 C C . SER A 1 83 ? -5.039 29.719 6.852 1 96.19 83 SER A C 1
ATOM 648 O O . SER A 1 83 ? -5.012 30.641 6.043 1 96.19 83 SER A O 1
ATOM 650 N N . VAL A 1 84 ? -6.09 29.266 7.449 1 96.75 84 VAL A N 1
ATOM 651 C CA . VAL A 1 84 ? -7.348 29.984 7.32 1 96.75 84 VAL A CA 1
ATOM 652 C C . VAL A 1 84 ? -7.336 31.219 8.227 1 96.75 84 VAL A C 1
ATOM 654 O O . VAL A 1 84 ? -7.383 31.094 9.453 1 96.75 84 VAL A O 1
ATOM 657 N N . CYS A 1 85 ? -7.262 32.375 7.562 1 96.62 85 CYS A N 1
ATOM 658 C CA . CYS A 1 85 ? -7.211 33.562 8.414 1 96.62 85 CYS A CA 1
ATOM 659 C C . CYS A 1 85 ? -7.781 34.781 7.691 1 96.62 85 CYS A C 1
ATOM 661 O O . CYS A 1 85 ? -7.816 34.812 6.461 1 96.62 85 CYS A O 1
ATOM 663 N N . THR A 1 86 ? -8.305 35.625 8.445 1 97.56 86 THR A N 1
ATOM 664 C CA . THR A 1 86 ? -8.828 36.906 8.023 1 97.56 86 THR A CA 1
ATOM 665 C C . THR A 1 86 ? -8.258 38.031 8.883 1 97.56 86 THR A C 1
ATOM 667 O O . THR A 1 86 ? -8.125 37.906 10.102 1 97.56 86 THR A O 1
ATOM 670 N N . ASP A 1 87 ? -7.879 39.094 8.211 1 97.44 87 ASP A N 1
ATOM 671 C CA . ASP A 1 87 ? -7.438 40.281 8.938 1 97.44 87 ASP A CA 1
ATOM 672 C C . ASP A 1 87 ? -8.445 40.688 10.016 1 97.44 87 ASP A C 1
ATOM 674 O O . ASP A 1 87 ? -9.656 40.656 9.789 1 97.44 87 ASP A O 1
ATOM 678 N N . GLU A 1 88 ? -7.938 41.094 11.156 1 95.94 88 GLU A N 1
ATOM 679 C CA . GLU A 1 88 ? -8.766 41.375 12.328 1 95.94 88 GLU A CA 1
ATOM 680 C C . GLU A 1 88 ? -9.836 42.406 12.016 1 95.94 88 GLU A C 1
ATOM 682 O O . GLU A 1 88 ? -10.961 42.312 12.492 1 95.94 88 GLU A O 1
ATOM 687 N N . ASN A 1 89 ? -9.516 43.375 11.25 1 95.88 89 ASN A N 1
ATOM 688 C CA . ASN A 1 89 ? -10.414 44.469 10.938 1 95.88 89 ASN A CA 1
ATOM 689 C C . ASN A 1 89 ? -11.453 44.094 9.898 1 95.88 89 ASN A C 1
ATOM 691 O O . ASN A 1 89 ? -12.391 44.844 9.633 1 95.88 89 ASN A O 1
ATOM 695 N N . TYR A 1 90 ? -11.305 42.906 9.359 1 97.31 90 TYR A N 1
ATOM 696 C CA . TYR A 1 90 ? -12.188 42.5 8.281 1 97.31 90 TYR A CA 1
ATOM 697 C C . TYR A 1 90 ? -12.984 41.25 8.68 1 97.31 90 TYR A C 1
ATOM 699 O O . TYR A 1 90 ? -13.648 40.625 7.844 1 97.31 90 TYR A O 1
ATOM 707 N N . ARG A 1 91 ? -12.93 40.844 9.945 1 96.06 91 ARG A N 1
ATOM 708 C CA . ARG A 1 91 ? -13.555 39.625 10.406 1 96.06 91 ARG A CA 1
ATOM 709 C C . ARG A 1 91 ? -15.07 39.781 10.477 1 96.06 91 ARG A C 1
ATOM 711 O O . ARG A 1 91 ? -15.594 40.875 10.422 1 96.06 91 ARG A O 1
ATOM 718 N N . LYS A 1 92 ? -15.727 38.688 10.406 1 94.88 92 LYS A N 1
ATOM 719 C CA . LYS A 1 92 ? -17.188 38.594 10.508 1 94.88 92 LYS A CA 1
ATOM 720 C C . LYS A 1 92 ? -17.859 39.219 9.281 1 94.88 92 LYS A C 1
ATOM 722 O O . LYS A 1 92 ? -18.906 39.844 9.398 1 94.88 92 LYS A O 1
ATOM 727 N N . ARG A 1 93 ? -17.219 39.094 8.18 1 95.75 93 ARG A N 1
ATOM 728 C CA . ARG A 1 93 ? -17.766 39.594 6.926 1 95.75 93 ARG A CA 1
ATOM 729 C C . ARG A 1 93 ? -17.953 38.469 5.918 1 95.75 93 ARG A C 1
ATOM 731 O O . ARG A 1 93 ? -18.172 38.719 4.734 1 95.75 93 ARG A O 1
ATOM 738 N N . GLY A 1 94 ? -17.688 37.219 6.379 1 95.75 94 GLY A N 1
ATOM 739 C CA . GLY A 1 94 ? -17.891 36.062 5.527 1 95.75 94 GLY A CA 1
ATOM 740 C C . GLY A 1 94 ? -16.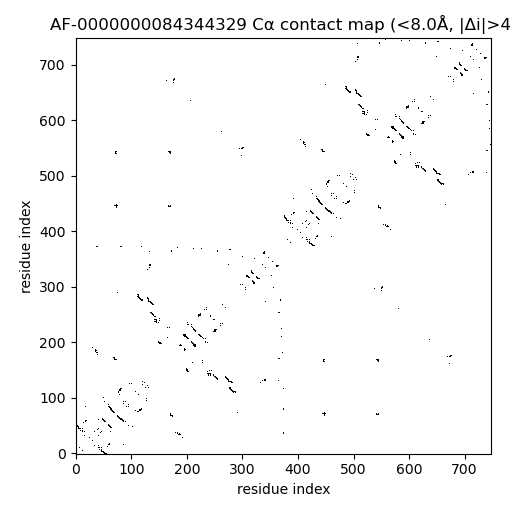719 35.781 4.605 1 95.75 94 GLY A C 1
ATOM 741 O O . GLY A 1 94 ? -16.859 35.031 3.637 1 95.75 94 GLY A O 1
ATOM 742 N N . ILE A 1 95 ? -15.586 36.375 4.801 1 97.62 95 ILE A N 1
ATOM 743 C CA . ILE A 1 95 ? -14.43 36.281 3.914 1 97.62 95 ILE A CA 1
ATOM 744 C C . ILE A 1 95 ? -13.898 34.844 3.928 1 97.62 95 ILE A C 1
ATOM 746 O O . ILE A 1 95 ? -13.703 34.25 2.871 1 97.62 95 ILE A O 1
ATOM 750 N N . ALA A 1 96 ? -13.688 34.281 5.09 1 96.81 96 ALA A N 1
ATOM 751 C CA . ALA A 1 96 ? -13.18 32.906 5.207 1 96.81 96 ALA A CA 1
ATOM 752 C C . ALA A 1 96 ? -14.133 31.922 4.559 1 96.81 96 ALA A C 1
ATOM 754 O O . ALA A 1 96 ? -13.695 30.984 3.877 1 96.81 96 ALA A O 1
ATOM 755 N N . SER A 1 97 ? -15.398 32.125 4.738 1 96.56 97 SER A N 1
ATOM 756 C CA . SER A 1 97 ? -16.391 31.25 4.145 1 96.56 97 SER A CA 1
ATOM 757 C C . SER A 1 97 ? -16.312 31.25 2.623 1 96.56 97 SER A C 1
ATOM 759 O O . SER A 1 97 ? -16.375 30.188 1.989 1 96.56 97 SER A O 1
ATOM 761 N N . LYS A 1 98 ? -16.156 32.406 2.098 1 97.31 98 LYS A N 1
ATOM 762 C CA . LYS A 1 98 ? -16.047 32.5 0.647 1 97.31 98 LYS A CA 1
ATOM 763 C C . LYS A 1 98 ? -14.781 31.844 0.131 1 97.31 98 LYS A C 1
ATOM 765 O O . LYS A 1 98 ? -14.797 31.219 -0.933 1 97.31 98 LYS A O 1
ATOM 770 N N . LEU A 1 99 ? -13.727 31.969 0.859 1 97.88 99 LEU A N 1
ATOM 771 C CA . LEU A 1 99 ? -12.469 31.359 0.453 1 97.88 99 LEU A CA 1
ATOM 772 C C . LEU A 1 99 ? -12.547 29.844 0.557 1 97.88 99 LEU A C 1
ATOM 774 O O . LEU A 1 99 ? -11.977 29.125 -0.274 1 97.88 99 LEU A O 1
ATOM 778 N N . LEU A 1 100 ? -13.227 29.312 1.567 1 97.06 100 LEU A N 1
ATOM 779 C CA . LEU A 1 100 ? -13.445 27.875 1.699 1 97.06 100 LEU A CA 1
ATOM 780 C C . LEU A 1 100 ? -14.211 27.312 0.499 1 97.06 100 LEU A C 1
ATOM 782 O O . LEU A 1 100 ? -13.875 26.25 -0.017 1 97.06 100 LEU A O 1
ATOM 786 N N . ILE A 1 101 ? -15.141 28.078 0.078 1 96.81 101 ILE A N 1
ATOM 787 C CA . ILE A 1 101 ? -15.938 27.672 -1.072 1 96.81 101 ILE A CA 1
ATOM 788 C C . ILE A 1 101 ? -15.062 27.625 -2.318 1 96.81 101 ILE A C 1
ATOM 790 O O . ILE A 1 101 ? -15.195 26.719 -3.146 1 96.81 101 ILE A O 1
ATOM 794 N N . LEU A 1 102 ? -14.125 28.562 -2.457 1 96.75 102 LEU A N 1
ATOM 795 C CA . LEU A 1 102 ? -13.203 28.562 -3.582 1 96.75 102 LEU A CA 1
ATOM 796 C C . LEU A 1 102 ? -12.344 27.297 -3.564 1 96.75 102 LEU A C 1
ATOM 798 O O . LEU A 1 102 ? -12.094 26.688 -4.613 1 96.75 102 LEU A O 1
ATOM 802 N N . SER A 1 103 ? -11.867 26.969 -2.395 1 97.31 103 SER A N 1
ATOM 803 C CA . SER A 1 103 ? -11.07 25.75 -2.268 1 97.31 103 SER A CA 1
ATOM 804 C C . SER A 1 103 ? -11.891 24.516 -2.619 1 97.31 103 SER A C 1
ATOM 806 O O . SER A 1 103 ? -11.375 23.578 -3.229 1 97.31 103 SER A O 1
ATOM 808 N N . GLU A 1 104 ? -13.141 24.516 -2.266 1 96.94 104 GLU A N 1
ATOM 809 C CA . GLU A 1 104 ? -14.039 23.406 -2.559 1 96.94 104 GLU A CA 1
ATOM 810 C C . GLU A 1 104 ? -14.273 23.266 -4.062 1 96.94 104 GLU A C 1
ATOM 812 O O . GLU A 1 104 ? -14.266 22.156 -4.594 1 96.94 104 GLU A O 1
ATOM 817 N N . ILE A 1 105 ? -14.5 24.328 -4.727 1 97.25 105 ILE A N 1
ATOM 818 C CA . ILE A 1 105 ? -14.711 24.328 -6.172 1 97.25 105 ILE A CA 1
ATOM 819 C C . ILE A 1 105 ? -13.5 23.734 -6.875 1 97.25 105 ILE A C 1
ATOM 821 O O . ILE A 1 105 ? -13.641 22.906 -7.781 1 97.25 105 ILE A O 1
ATOM 825 N N . LYS A 1 106 ? -12.375 24.125 -6.414 1 97.12 106 LYS A N 1
ATOM 826 C CA . LYS A 1 106 ? -11.156 23.578 -7.004 1 97.12 106 LYS A CA 1
ATOM 827 C C . LYS A 1 106 ? -11.055 22.078 -6.777 1 97.12 106 LYS A C 1
ATOM 829 O O . LYS A 1 106 ? -10.656 21.328 -7.676 1 97.12 106 LYS A O 1
ATOM 834 N N . CYS A 1 107 ? -11.352 21.625 -5.574 1 97.69 107 CYS A N 1
ATOM 835 C CA . CYS A 1 107 ? -11.352 20.203 -5.273 1 97.69 107 CYS A CA 1
ATOM 836 C C . CYS A 1 107 ? -12.289 19.453 -6.211 1 97.69 107 CYS A C 1
ATOM 838 O O . CYS A 1 107 ? -11.922 18.391 -6.738 1 97.69 107 CYS A O 1
ATOM 840 N N . LEU A 1 108 ? -13.438 20.016 -6.414 1 97.06 108 LEU A N 1
ATOM 841 C CA . LEU A 1 108 ? -14.414 19.391 -7.301 1 97.06 108 LEU A CA 1
ATOM 842 C C . LEU A 1 108 ? -13.875 19.312 -8.727 1 97.06 108 LEU A C 1
ATOM 844 O O . LEU A 1 108 ? -13.977 18.266 -9.375 1 97.06 108 LEU A O 1
ATOM 848 N N . GLU A 1 109 ? -13.289 20.359 -9.164 1 97.12 109 GLU A N 1
ATOM 849 C CA . GLU A 1 109 ? -12.734 20.422 -10.508 1 97.12 109 GLU A CA 1
ATOM 850 C C . GLU A 1 109 ? -11.625 19.391 -10.703 1 97.12 109 GLU A C 1
ATOM 852 O O . GLU A 1 109 ? -11.445 18.859 -11.797 1 97.12 109 GLU A O 1
ATOM 857 N N . GLU A 1 110 ? -10.961 19.125 -9.641 1 97.44 110 GLU A N 1
ATOM 858 C CA . GLU A 1 110 ? -9.789 18.266 -9.75 1 97.44 110 GLU A CA 1
ATOM 859 C C . GLU A 1 110 ? -10.078 16.875 -9.172 1 97.44 110 GLU A C 1
ATOM 861 O O . GLU A 1 110 ? -9.156 16.094 -8.93 1 97.44 110 GLU A O 1
ATOM 866 N N . ASN A 1 111 ? -11.297 16.562 -8.859 1 97.31 111 ASN A N 1
ATOM 867 C CA . ASN A 1 111 ? -11.773 15.258 -8.422 1 97.31 111 ASN A CA 1
ATOM 868 C C . ASN A 1 111 ? -11.141 14.844 -7.098 1 97.31 111 ASN A C 1
ATOM 870 O O . ASN A 1 111 ? -10.68 13.703 -6.953 1 97.31 111 ASN A O 1
ATOM 874 N N . ILE A 1 112 ? -10.992 15.766 -6.227 1 98.12 112 ILE A N 1
ATOM 875 C CA . ILE A 1 112 ? -10.562 15.508 -4.855 1 98.12 112 ILE A CA 1
ATOM 876 C C . ILE A 1 112 ? -11.781 15.445 -3.938 1 98.12 112 ILE A C 1
ATOM 878 O O . ILE A 1 112 ? -12.422 16.469 -3.674 1 98.12 112 ILE A O 1
ATOM 882 N N . PRO A 1 113 ? -12.055 14.328 -3.369 1 96.75 113 PRO A N 1
ATOM 883 C CA . PRO A 1 113 ? -13.359 14.164 -2.732 1 96.75 113 PRO A CA 1
ATOM 884 C C . PRO A 1 113 ? -13.352 14.547 -1.253 1 96.75 113 PRO A C 1
ATOM 886 O O . PRO A 1 113 ? -14.406 14.664 -0.631 1 96.75 113 PRO A O 1
ATOM 889 N N . VAL A 1 114 ? -12.172 14.742 -0.612 1 96.06 114 VAL A N 1
ATOM 890 C CA . VAL A 1 114 ? -12.102 14.922 0.834 1 96.06 114 VAL A CA 1
ATOM 891 C C . VAL A 1 114 ? -11.188 16.094 1.166 1 96.06 114 VAL A C 1
ATOM 893 O O . VAL A 1 114 ? -10.102 16.219 0.596 1 96.06 114 VAL A O 1
ATOM 896 N N . GLN A 1 115 ? -11.641 16.953 2.023 1 96.38 115 GLN A N 1
ATOM 897 C CA . GLN A 1 115 ? -10.812 18 2.615 1 96.38 115 GLN A CA 1
ATOM 898 C C . GLN A 1 115 ? -10.516 17.703 4.082 1 96.38 115 GLN A C 1
ATOM 900 O O . GLN A 1 115 ? -11.398 17.266 4.824 1 96.38 115 GLN A O 1
ATOM 905 N N . ILE A 1 116 ? -9.289 17.844 4.453 1 95.81 116 ILE A N 1
ATOM 906 C CA . ILE A 1 116 ? -8.844 17.75 5.84 1 95.81 116 ILE A CA 1
ATOM 907 C C . ILE A 1 116 ? -8.438 19.141 6.332 1 95.81 116 ILE A C 1
ATOM 909 O O . ILE A 1 116 ? -7.453 19.719 5.859 1 95.81 116 ILE A O 1
ATOM 913 N N . ILE A 1 117 ? -9.148 19.656 7.273 1 95.94 117 ILE A N 1
ATOM 914 C CA . ILE A 1 117 ? -9.008 21.062 7.668 1 95.94 117 ILE A CA 1
ATOM 915 C C . ILE A 1 117 ? -8.297 21.141 9.023 1 95.94 117 ILE A C 1
ATOM 917 O O . ILE A 1 117 ? -8.727 20.516 9.992 1 95.94 117 ILE A O 1
ATOM 921 N N . SER A 1 118 ? -7.223 21.906 9.031 1 91.81 118 SER A N 1
ATOM 922 C CA . SER A 1 118 ? -6.488 22.125 10.273 1 91.81 118 SER A CA 1
ATOM 923 C C . SER A 1 118 ? -7.266 23.016 11.234 1 91.81 118 SER A C 1
ATOM 925 O O . SER A 1 118 ? -6.961 24.203 11.359 1 91.81 118 SER A O 1
ATOM 927 N N . GLY A 1 119 ? -8.258 22.547 11.891 1 88.12 119 GLY A N 1
ATOM 928 C CA . GLY A 1 119 ? -9.047 23.328 12.836 1 88.12 119 GLY A CA 1
ATOM 929 C C . GLY A 1 119 ? -10.391 22.703 13.156 1 88.12 119 GLY A C 1
ATOM 930 O O . GLY A 1 119 ? -10.867 21.828 12.422 1 88.12 119 GLY A O 1
ATOM 931 N N . ILE A 1 120 ? -10.984 23.234 14.25 1 86 120 ILE A N 1
ATOM 932 C CA . ILE A 1 120 ? -12.25 22.672 14.711 1 86 120 ILE A CA 1
ATOM 933 C C . ILE A 1 120 ? -13.234 23.797 15.039 1 86 120 ILE A C 1
ATOM 935 O O . ILE A 1 120 ? -14.211 23.578 15.758 1 86 120 ILE A O 1
ATOM 939 N N . LEU A 1 121 ? -13 24.922 14.492 1 87.75 121 LEU A N 1
ATOM 940 C CA . LEU A 1 121 ? -13.836 26.078 14.812 1 87.75 121 LEU A CA 1
ATOM 941 C C . LEU A 1 121 ? -15.227 25.922 14.211 1 87.75 121 LEU A C 1
ATOM 943 O O . LEU A 1 121 ? -15.406 25.172 13.242 1 87.75 121 LEU A O 1
ATOM 947 N N . PRO A 1 122 ? -16.172 26.656 14.695 1 89.88 122 PRO A N 1
ATOM 948 C CA . PRO A 1 122 ? -17.562 26.547 14.242 1 89.88 122 PRO A CA 1
ATOM 949 C C . PRO A 1 122 ? -17.719 26.812 12.75 1 89.88 122 PRO A C 1
ATOM 951 O O . PRO A 1 122 ? -18.594 26.219 12.102 1 89.88 122 PRO A O 1
ATOM 954 N N . ILE A 1 123 ? -16.906 27.641 12.242 1 92.06 123 ILE A N 1
ATOM 955 C CA . ILE A 1 123 ? -17.016 27.969 10.82 1 92.06 123 ILE A CA 1
ATOM 956 C C . ILE A 1 123 ? -16.891 26.703 9.984 1 92.06 123 ILE A C 1
ATOM 958 O O . ILE A 1 123 ? -17.5 26.578 8.93 1 92.06 123 ILE A O 1
ATOM 962 N N . TYR A 1 124 ? -16.094 25.797 10.438 1 93.12 124 TYR A N 1
ATOM 963 C CA . TYR A 1 124 ? -15.867 24.578 9.672 1 93.12 124 TYR A CA 1
ATOM 964 C C . TYR A 1 124 ? -17.078 23.656 9.734 1 93.12 124 TYR A C 1
ATOM 966 O O . TYR A 1 124 ? -17.406 22.984 8.75 1 93.12 124 TYR A O 1
ATOM 974 N N . LYS A 1 125 ? -17.672 23.688 10.867 1 89.81 125 LYS A N 1
ATOM 975 C CA . LYS A 1 125 ? -18.922 22.938 10.977 1 89.81 125 LYS A CA 1
ATOM 976 C C . LYS A 1 125 ? -19.984 23.484 10.031 1 89.81 125 LYS A C 1
ATOM 978 O O . LYS A 1 125 ? -20.672 22.734 9.352 1 89.81 125 LYS A O 1
ATOM 983 N N . GLU A 1 126 ? -20.078 24.812 10.062 1 91.25 126 GLU A N 1
ATOM 984 C CA . GLU A 1 126 ? -21.016 25.469 9.164 1 91.25 126 GLU A CA 1
ATOM 985 C C . GLU A 1 126 ? -20.672 25.188 7.703 1 91.25 126 GLU A C 1
ATOM 987 O O . GLU A 1 126 ? -21.562 25.094 6.859 1 91.25 126 GLU A O 1
ATOM 992 N N . TYR A 1 127 ? -19.422 25.031 7.48 1 92.06 127 TYR A N 1
ATOM 993 C CA . TYR A 1 127 ? -18.922 24.734 6.145 1 92.06 127 TYR A CA 1
ATOM 994 C C . TYR A 1 127 ? -19.219 23.297 5.746 1 92.06 127 TYR A C 1
ATOM 996 O O . TYR A 1 127 ? -19.172 22.953 4.566 1 92.06 127 TYR A O 1
ATOM 1004 N N . GLY A 1 128 ? -19.578 22.406 6.703 1 89.19 128 GLY A N 1
ATOM 1005 C CA . GLY A 1 128 ? -19.922 21.016 6.426 1 89.19 128 GLY A CA 1
ATOM 1006 C C . GLY A 1 128 ? -18.828 20.047 6.84 1 89.19 128 GLY A C 1
ATOM 1007 O O . GLY A 1 128 ? -18.891 18.859 6.516 1 89.19 128 GLY A O 1
ATOM 1008 N N . ALA A 1 129 ? -17.844 20.594 7.555 1 92 129 ALA A N 1
ATOM 1009 C CA . ALA A 1 129 ? -16.781 19.75 8.094 1 92 129 ALA A CA 1
ATOM 1010 C C . ALA A 1 129 ? -17.062 19.375 9.547 1 92 129 ALA A C 1
ATOM 1012 O O . ALA A 1 129 ? -17.781 20.094 10.25 1 92 129 ALA A O 1
ATOM 1013 N N . ASP A 1 130 ? -16.594 18.219 9.906 1 90.19 130 ASP A N 1
ATOM 1014 C CA . ASP A 1 130 ? -16.812 17.766 11.273 1 90.19 130 ASP A CA 1
ATOM 1015 C C . ASP A 1 130 ? -15.547 17.125 11.844 1 90.19 130 ASP A C 1
ATOM 1017 O O . ASP A 1 130 ? -14.68 16.672 11.086 1 90.19 130 ASP A O 1
ATOM 1021 N N . LYS A 1 131 ? -15.57 17.188 13.133 1 89.5 131 LYS A N 1
ATOM 1022 C CA . LYS A 1 131 ? -14.516 16.469 13.836 1 89.5 131 LYS A CA 1
ATOM 1023 C C . LYS A 1 131 ? -14.766 14.961 13.82 1 89.5 131 LYS A C 1
ATOM 1025 O O . LYS A 1 131 ? -15.648 14.469 14.516 1 89.5 131 LYS A O 1
ATOM 1030 N N . VAL A 1 132 ? -14.008 14.305 12.977 1 89.12 132 VAL A N 1
ATOM 1031 C CA . VAL A 1 132 ? -14.172 12.859 12.844 1 89.12 132 VAL A CA 1
ATOM 1032 C C . VAL A 1 132 ? -12.805 12.18 12.914 1 89.12 132 VAL A C 1
ATOM 1034 O O . VAL A 1 132 ? -11.805 12.805 13.266 1 89.12 132 VAL A O 1
ATOM 1037 N N . GLY A 1 133 ? -12.797 10.93 12.742 1 86.38 133 GLY A N 1
ATOM 1038 C CA . GLY A 1 133 ? -11.609 10.094 12.891 1 86.38 133 GLY A CA 1
ATOM 1039 C C . GLY A 1 133 ? -11.641 9.234 14.141 1 86.38 133 GLY A C 1
ATOM 1040 O O . GLY A 1 133 ? -12.227 9.617 15.148 1 86.38 133 GLY A O 1
ATOM 1041 N N . SER A 1 134 ? -11.086 8.062 13.953 1 86.62 134 SER A N 1
ATOM 1042 C CA . SER A 1 134 ? -11.016 7.117 15.062 1 86.62 134 SER A CA 1
ATOM 1043 C C . SER A 1 134 ? -9.57 6.812 15.438 1 86.62 134 SER A C 1
ATOM 1045 O O . SER A 1 134 ? -8.883 6.078 14.727 1 86.62 134 SER A O 1
ATOM 1047 N N . ILE A 1 135 ? -9.172 7.43 16.531 1 92.19 135 ILE A N 1
ATOM 1048 C CA . ILE A 1 135 ? -7.812 7.191 17 1 92.19 135 ILE A CA 1
ATOM 1049 C C . ILE A 1 135 ? -7.836 6.855 18.484 1 92.19 135 ILE A C 1
ATOM 1051 O O . ILE A 1 135 ? -8.867 7.004 19.141 1 92.19 135 ILE A O 1
ATOM 1055 N N . TYR A 1 136 ? -6.805 6.309 18.906 1 94.5 136 TYR A N 1
ATOM 1056 C CA . TYR A 1 136 ? -6.574 6.059 20.312 1 94.5 136 TYR A CA 1
ATOM 1057 C C . TYR A 1 136 ? -5.445 6.938 20.844 1 94.5 136 TYR A C 1
ATOM 1059 O O . TYR A 1 136 ? -4.477 7.207 20.141 1 94.5 136 TYR A O 1
ATOM 1067 N N . HIS A 1 137 ? -5.707 7.434 22 1 95.5 137 HIS A N 1
ATOM 1068 C CA . HIS A 1 137 ? -4.68 8.18 22.719 1 95.5 137 HIS A CA 1
ATOM 1069 C C . HIS A 1 137 ? -4.133 7.379 23.891 1 95.5 137 HIS A C 1
ATOM 1071 O O . HIS A 1 137 ? -4.902 6.844 24.703 1 95.5 137 HIS A O 1
ATOM 1077 N N . GLY A 1 138 ? -2.834 7.211 23.891 1 94.88 138 GLY A N 1
ATOM 1078 C CA . GLY A 1 138 ? -2.172 6.527 24.984 1 94.88 138 GLY A CA 1
ATOM 1079 C C . GLY A 1 138 ? -1.127 7.379 25.688 1 94.88 138 GLY A C 1
ATOM 1080 O O . GLY A 1 138 ? -0.577 8.305 25.078 1 94.88 138 GLY A O 1
ATOM 1081 N N . GLU A 1 139 ? -0.927 7.074 27 1 95.31 139 GLU A N 1
ATOM 1082 C CA . GLU A 1 139 ? 0.09 7.73 27.828 1 95.31 139 GLU A CA 1
ATOM 1083 C C . GLU A 1 139 ? 0.945 6.707 28.562 1 95.31 139 GLU A C 1
ATOM 1085 O O . GLU A 1 139 ? 0.42 5.754 29.141 1 95.31 139 GLU A O 1
ATOM 1090 N N . LEU A 1 140 ? 2.18 6.887 28.422 1 95.94 140 LEU A N 1
ATOM 1091 C CA . LEU A 1 140 ? 3.139 6.035 29.109 1 95.94 140 LEU A CA 1
ATOM 1092 C C . LEU A 1 140 ? 4.094 6.871 29.953 1 95.94 140 LEU A C 1
ATOM 1094 O O . LEU A 1 140 ? 4.457 7.984 29.578 1 95.94 140 LEU A O 1
ATOM 1098 N N . GLU A 1 141 ? 4.465 6.289 31.172 1 96.06 141 GLU A N 1
ATOM 1099 C CA . GLU A 1 141 ? 5.371 7.012 32.062 1 96.06 141 GLU A CA 1
ATOM 1100 C C . GLU A 1 141 ? 6.426 6.078 32.656 1 96.06 141 GLU A C 1
ATOM 1102 O O . GLU A 1 141 ? 6.176 4.883 32.812 1 96.06 141 GLU A O 1
ATOM 1107 N N . ASN A 1 142 ? 7.566 6.672 32.875 1 96 142 ASN A N 1
ATOM 1108 C CA . ASN A 1 142 ? 8.625 6.059 33.656 1 96 142 ASN A CA 1
ATOM 1109 C C . ASN A 1 142 ? 9.031 4.699 33.094 1 96 142 ASN A C 1
ATOM 1111 O O . ASN A 1 142 ? 9.117 3.719 33.844 1 96 142 ASN A O 1
ATOM 1115 N N . LEU A 1 143 ? 9.172 4.715 31.719 1 95.88 143 LEU A N 1
ATOM 1116 C CA . LEU A 1 143 ? 9.648 3.494 31.078 1 95.88 143 LEU A CA 1
ATOM 1117 C C . LEU A 1 143 ? 11.156 3.369 31.203 1 95.88 143 LEU A C 1
ATOM 1119 O O . LEU A 1 143 ? 11.875 4.371 31.156 1 95.88 143 LEU A O 1
ATOM 1123 N N . LYS A 1 144 ? 11.625 2.17 31.438 1 95.81 144 LYS A N 1
ATOM 1124 C CA . LYS A 1 144 ? 13.055 1.904 31.547 1 95.81 144 LYS A CA 1
ATOM 1125 C C . LYS A 1 144 ? 13.68 1.685 30.172 1 95.81 144 LYS A C 1
ATOM 1127 O O . LYS A 1 144 ? 13.047 1.121 29.281 1 95.81 144 LYS A O 1
ATOM 1132 N N . SER A 1 145 ? 14.852 2.133 30.094 1 97.06 145 SER A N 1
ATOM 1133 C CA . SER A 1 145 ? 15.586 1.926 28.859 1 97.06 145 SER A CA 1
ATOM 1134 C C . SER A 1 145 ? 15.914 0.451 28.641 1 97.06 145 SER A C 1
ATOM 1136 O O . SER A 1 145 ? 15.969 -0.322 29.594 1 97.06 145 SER A O 1
ATOM 1138 N N . ASN A 1 146 ? 15.984 0.091 27.438 1 97.25 146 ASN A N 1
ATOM 1139 C CA . ASN A 1 146 ? 16.344 -1.248 27 1 97.25 146 ASN A CA 1
ATOM 1140 C C . ASN A 1 146 ? 17.672 -1.247 26.234 1 97.25 146 ASN A C 1
ATOM 1142 O O . ASN A 1 146 ? 17.781 -0.638 25.172 1 97.25 146 ASN A O 1
ATOM 1146 N N . ILE A 1 147 ? 18.656 -1.985 26.656 1 96.56 147 ILE A N 1
ATOM 1147 C CA . ILE A 1 147 ? 20.031 -1.952 26.156 1 96.56 147 ILE A CA 1
ATOM 1148 C C . ILE A 1 147 ? 20.078 -2.461 24.719 1 96.56 147 ILE A C 1
ATOM 1150 O O . ILE A 1 147 ? 21.031 -2.195 24 1 96.56 147 ILE A O 1
ATOM 1154 N N . LYS A 1 148 ? 19.125 -3.104 24.328 1 96.44 148 LYS A N 1
ATOM 1155 C CA . LYS A 1 148 ? 19.094 -3.68 23 1 96.44 148 LYS A CA 1
ATOM 1156 C C . LYS A 1 148 ? 18.875 -2.602 21.938 1 96.44 148 LYS A C 1
ATOM 1158 O O . LYS A 1 148 ? 19.078 -2.844 20.75 1 96.44 148 LYS A O 1
ATOM 1163 N N . TYR A 1 149 ? 18.406 -1.47 22.375 1 98.38 149 TYR A N 1
ATOM 1164 C CA . TYR A 1 149 ? 18.016 -0.444 21.406 1 98.38 149 TYR A CA 1
ATOM 1165 C C . TYR A 1 149 ? 18.906 0.787 21.531 1 98.38 149 TYR A C 1
ATOM 1167 O O . TYR A 1 149 ? 19.359 1.131 22.625 1 98.38 149 TYR A O 1
ATOM 1175 N N . LYS A 1 150 ? 19.203 1.361 20.469 1 98.19 150 LYS A N 1
ATOM 1176 C CA . LYS A 1 150 ? 19.891 2.648 20.359 1 98.19 150 LYS A CA 1
ATOM 1177 C C . LYS A 1 150 ? 19.031 3.666 19.609 1 98.19 150 LYS A C 1
ATOM 1179 O O . LYS A 1 150 ? 18.391 3.328 18.609 1 98.19 150 LYS A O 1
ATOM 1184 N N . ILE A 1 151 ? 19 4.895 20.094 1 98.69 151 ILE A N 1
ATOM 1185 C CA . ILE A 1 151 ? 18.281 5.977 19.422 1 98.69 151 ILE A CA 1
ATOM 1186 C C . ILE A 1 151 ? 19.266 6.824 18.625 1 98.69 151 ILE A C 1
ATOM 1188 O O . ILE A 1 151 ? 20.219 7.387 19.188 1 98.69 151 ILE A O 1
ATOM 1192 N N . ILE A 1 152 ? 19.062 6.887 17.312 1 98.25 152 ILE A N 1
ATOM 1193 C CA . ILE A 1 152 ? 19.969 7.566 16.406 1 98.25 152 ILE A CA 1
ATOM 1194 C C . ILE A 1 152 ? 19.312 8.844 15.875 1 98.25 152 ILE A C 1
ATOM 1196 O O . ILE A 1 152 ? 18.172 8.82 15.398 1 98.25 152 ILE A O 1
ATOM 1200 N N . ASP A 1 153 ? 20.062 9.938 15.906 1 97.56 153 ASP A N 1
ATOM 1201 C CA . ASP A 1 153 ? 19.547 11.203 15.367 1 97.56 153 ASP A CA 1
ATOM 1202 C C . ASP A 1 153 ? 19.453 11.148 13.844 1 97.56 153 ASP A C 1
ATOM 1204 O O . ASP A 1 153 ? 20.25 10.469 13.195 1 97.56 153 ASP A O 1
ATOM 1208 N N . PHE A 1 154 ? 18.547 11.891 13.391 1 95.94 154 PHE A N 1
ATOM 1209 C CA . PHE A 1 154 ? 18.375 11.977 11.945 1 95.94 154 PHE A CA 1
ATOM 1210 C C . PHE A 1 154 ? 19.531 12.758 11.32 1 95.94 154 PHE A C 1
ATOM 1212 O O . PHE A 1 154 ? 19.938 13.805 11.836 1 95.94 154 PHE A O 1
ATOM 1219 N N . LYS A 1 155 ? 20.078 12.195 10.273 1 94.88 155 LYS A N 1
ATOM 1220 C CA . LYS A 1 155 ? 21 12.852 9.352 1 94.88 155 LYS A CA 1
ATOM 1221 C C . LYS A 1 155 ? 20.516 12.727 7.91 1 94.88 155 LYS A C 1
ATOM 1223 O O . LYS A 1 155 ? 19.828 11.766 7.559 1 94.88 155 LYS A O 1
ATOM 1228 N N . GLU A 1 156 ? 20.812 13.68 7.125 1 93.5 156 GLU A N 1
ATOM 1229 C CA . GLU A 1 156 ? 20.344 13.727 5.742 1 93.5 156 GLU A CA 1
ATOM 1230 C C . GLU A 1 156 ? 20.703 12.445 4.996 1 93.5 156 GLU A C 1
ATOM 1232 O O . GLU A 1 156 ? 19.953 12 4.125 1 93.5 156 GLU A O 1
ATOM 1237 N N . GLU A 1 157 ? 21.797 11.844 5.352 1 93.62 157 GLU A N 1
ATOM 1238 C CA . GLU A 1 157 ? 22.266 10.633 4.691 1 93.62 157 GLU A CA 1
ATOM 1239 C C . GLU A 1 157 ? 21.328 9.453 4.961 1 93.62 157 GLU A C 1
ATOM 1241 O O . GLU A 1 157 ? 21.359 8.453 4.234 1 93.62 157 GLU A O 1
ATOM 1246 N N . LEU A 1 158 ? 20.484 9.578 5.98 1 95.44 158 LEU A N 1
ATOM 1247 C CA . LEU A 1 158 ? 19.594 8.492 6.367 1 95.44 158 LEU A CA 1
ATOM 1248 C C . LEU A 1 158 ? 18.203 8.688 5.781 1 95.44 158 LEU A C 1
ATOM 1250 O O . LEU A 1 158 ? 17.281 7.914 6.062 1 95.44 158 LEU A O 1
ATOM 1254 N N . LEU A 1 159 ? 18.047 9.727 4.953 1 96 159 LEU A N 1
ATOM 1255 C CA . LEU A 1 159 ? 16.734 10.031 4.391 1 96 159 LEU A CA 1
ATOM 1256 C C . LEU A 1 159 ? 16.188 8.844 3.602 1 96 159 LEU A C 1
ATOM 1258 O O . LEU A 1 159 ? 15.016 8.5 3.715 1 96 159 LEU A O 1
ATOM 1262 N N . CYS A 1 160 ? 17.031 8.188 2.807 1 94.38 160 CYS A N 1
ATOM 1263 C CA . CYS A 1 160 ? 16.594 7.059 1.992 1 94.38 160 CYS A CA 1
ATOM 1264 C C . CYS A 1 160 ? 16.094 5.918 2.867 1 94.38 160 CYS A C 1
ATOM 1266 O O . CYS A 1 160 ? 15.117 5.246 2.518 1 94.38 160 CYS A O 1
ATOM 1268 N N . GLU A 1 161 ? 16.75 5.715 3.998 1 95.38 161 GLU A N 1
ATOM 1269 C CA . GLU A 1 161 ? 16.312 4.68 4.934 1 95.38 161 GLU A CA 1
ATOM 1270 C C . GLU A 1 161 ? 14.969 5.027 5.547 1 95.38 161 GLU A C 1
ATOM 1272 O O . GLU A 1 161 ? 14.125 4.148 5.742 1 95.38 161 GLU A O 1
ATOM 1277 N N . ALA A 1 162 ? 14.773 6.293 5.832 1 97.75 162 ALA A N 1
ATOM 1278 C CA . ALA A 1 162 ? 13.484 6.738 6.352 1 97.75 162 ALA A CA 1
ATOM 1279 C C . ALA A 1 162 ? 12.367 6.492 5.34 1 97.75 162 ALA A C 1
ATOM 1281 O O . ALA A 1 162 ? 11.289 6.016 5.699 1 97.75 162 ALA A O 1
ATOM 1282 N N . ILE A 1 163 ? 12.711 6.754 4.113 1 97.62 163 ILE A N 1
ATOM 1283 C CA . ILE A 1 163 ? 11.742 6.59 3.037 1 97.62 163 ILE A CA 1
ATOM 1284 C C . ILE A 1 163 ? 11.375 5.113 2.887 1 97.62 163 ILE A C 1
ATOM 1286 O O . ILE A 1 163 ? 10.195 4.766 2.793 1 97.62 163 ILE A O 1
ATOM 1290 N N . LYS A 1 164 ? 12.352 4.266 2.93 1 95.81 164 LYS A N 1
ATOM 1291 C CA . LYS A 1 164 ? 12.117 2.83 2.807 1 95.81 164 LYS A CA 1
ATOM 1292 C C . LYS A 1 164 ? 11.219 2.322 3.93 1 95.81 164 LYS A C 1
ATOM 1294 O O . LYS A 1 164 ? 10.297 1.54 3.689 1 95.81 164 LYS A O 1
ATOM 1299 N N . LEU A 1 165 ? 11.469 2.791 5.121 1 97.5 165 LEU A N 1
ATOM 1300 C CA . LEU A 1 165 ? 10.648 2.402 6.266 1 97.5 165 LEU A CA 1
ATOM 1301 C C . LEU A 1 165 ? 9.227 2.92 6.117 1 97.5 165 LEU A C 1
ATOM 1303 O O . LEU A 1 165 ? 8.266 2.164 6.285 1 97.5 165 LEU A O 1
ATOM 1307 N N . TYR A 1 166 ? 9.156 4.145 5.723 1 98.12 166 TYR A N 1
ATOM 1308 C CA . TYR A 1 166 ? 7.863 4.801 5.605 1 98.12 166 TYR A CA 1
ATOM 1309 C C . TYR A 1 166 ? 7.004 4.121 4.547 1 98.12 166 TYR A C 1
ATOM 1311 O O . TYR A 1 166 ? 5.801 3.92 4.746 1 98.12 166 TYR A O 1
ATOM 1319 N N . ASN A 1 167 ? 7.613 3.752 3.455 1 97.62 167 ASN A N 1
ATOM 1320 C CA . ASN A 1 167 ? 6.883 3.232 2.307 1 97.62 167 ASN A CA 1
ATOM 1321 C C . ASN A 1 167 ? 6.387 1.81 2.553 1 97.62 167 ASN A C 1
ATOM 1323 O O . ASN A 1 167 ? 5.582 1.285 1.781 1 97.62 167 ASN A O 1
ATOM 1327 N N . LYS A 1 168 ? 6.77 1.267 3.643 1 96.81 168 LYS A N 1
ATOM 1328 C CA . LYS A 1 168 ? 6.281 -0.06 4.008 1 96.81 168 LYS A CA 1
ATOM 1329 C C . LYS A 1 168 ? 4.965 0.029 4.777 1 96.81 168 LYS A C 1
ATOM 1331 O O . LYS A 1 168 ? 4.277 -0.977 4.961 1 96.81 168 LYS A O 1
ATOM 1336 N N . GLU A 1 169 ? 4.594 1.177 5.207 1 97.44 169 GLU A N 1
ATOM 1337 C CA . GLU A 1 169 ? 3.352 1.355 5.953 1 97.44 169 GLU A CA 1
ATOM 1338 C C . GLU A 1 169 ? 2.135 1.178 5.051 1 97.44 169 GLU A C 1
ATOM 1340 O O . GLU A 1 169 ? 2.084 1.734 3.953 1 97.44 169 GLU A O 1
ATOM 1345 N N . SER A 1 170 ? 1.186 0.416 5.562 1 97 170 SER A N 1
ATOM 1346 C CA . SER A 1 170 ? 0.008 0.117 4.75 1 97 170 SER A CA 1
ATOM 1347 C C . SER A 1 170 ? -1.008 1.253 4.812 1 97 170 SER A C 1
ATOM 1349 O O . SER A 1 170 ? -1.941 1.302 4.008 1 97 170 SER A O 1
ATOM 1351 N N . LEU A 1 171 ? -0.927 2.072 5.812 1 97.12 171 LEU A N 1
ATOM 1352 C CA . LEU A 1 171 ? -1.734 3.275 5.977 1 97.12 171 LEU A CA 1
ATOM 1353 C C . LEU A 1 171 ? -0.849 4.508 6.121 1 97.12 171 LEU A C 1
ATOM 1355 O O . LEU A 1 171 ? -0.189 4.691 7.145 1 97.12 171 LEU A O 1
ATOM 1359 N N . ARG A 1 172 ? -0.873 5.359 5.047 1 97.38 172 ARG A N 1
ATOM 1360 C CA . ARG A 1 172 ? 0.029 6.504 5.062 1 97.38 172 ARG A CA 1
ATOM 1361 C C . ARG A 1 172 ? -0.353 7.516 3.988 1 97.38 172 ARG A C 1
ATOM 1363 O O . ARG A 1 172 ? -1.124 7.203 3.078 1 97.38 172 ARG A O 1
ATOM 1370 N N . HIS A 1 173 ? 0.171 8.727 4.129 1 97.62 173 HIS A N 1
ATOM 1371 C CA . HIS A 1 173 ? 0.195 9.656 3.002 1 97.62 173 HIS A CA 1
ATOM 1372 C C . HIS A 1 173 ? 1.229 9.234 1.963 1 97.62 173 HIS A C 1
ATOM 1374 O O . HIS A 1 173 ? 2.305 8.742 2.314 1 97.62 173 HIS A O 1
ATOM 1380 N N . TYR A 1 174 ? 0.874 9.367 0.771 1 97.88 174 TYR A N 1
ATOM 1381 C CA . TYR A 1 174 ? 1.895 9.242 -0.263 1 97.88 174 TYR A CA 1
ATOM 1382 C C . TYR A 1 174 ? 2.855 10.422 -0.227 1 97.88 174 TYR A C 1
ATOM 1384 O O . TYR A 1 174 ? 2.428 11.578 -0.14 1 97.88 174 TYR A O 1
ATOM 1392 N N . ARG A 1 175 ? 4.172 10.148 -0.185 1 98.12 175 ARG A N 1
ATOM 1393 C CA . ARG A 1 175 ? 5.207 11.18 -0.212 1 98.12 175 ARG A CA 1
ATOM 1394 C C . ARG A 1 175 ? 6.188 10.945 -1.355 1 98.12 175 ARG A C 1
ATOM 1396 O O . ARG A 1 175 ? 6.75 9.852 -1.479 1 98.12 175 ARG A O 1
ATOM 1403 N N . THR A 1 176 ? 6.367 11.961 -2.17 1 97.75 176 THR A N 1
ATOM 1404 C CA . THR A 1 176 ? 7.555 11.938 -3.016 1 97.75 176 THR A CA 1
ATOM 1405 C C . THR A 1 176 ? 8.812 12.203 -2.189 1 97.75 176 THR A C 1
ATOM 1407 O O . THR A 1 176 ? 8.727 12.641 -1.04 1 97.75 176 THR A O 1
ATOM 1410 N N . LYS A 1 177 ? 9.938 11.891 -2.766 1 96.94 177 LYS A N 1
ATOM 1411 C CA . LYS A 1 177 ? 11.195 12.172 -2.088 1 96.94 177 LYS A CA 1
ATOM 1412 C C . LYS A 1 177 ? 11.32 13.656 -1.743 1 96.94 177 LYS A C 1
ATOM 1414 O O . LYS A 1 177 ? 11.711 14.008 -0.629 1 96.94 177 LYS A O 1
ATOM 1419 N N . ASP A 1 178 ? 10.938 14.516 -2.676 1 97.38 178 ASP A N 1
ATOM 1420 C CA . ASP A 1 178 ? 10.992 15.953 -2.449 1 97.38 178 ASP A CA 1
ATOM 1421 C C . ASP A 1 178 ? 10.047 16.375 -1.33 1 97.38 178 ASP A C 1
ATOM 1423 O O . ASP A 1 178 ? 10.406 17.172 -0.468 1 97.38 178 ASP A O 1
ATOM 1427 N N . GLU A 1 179 ? 8.906 15.828 -1.37 1 97.56 179 GLU A N 1
ATOM 1428 C CA . GLU A 1 179 ? 7.945 16.141 -0.317 1 97.56 179 GLU A CA 1
ATOM 1429 C C . GLU A 1 179 ? 8.453 15.68 1.048 1 97.56 179 GLU A C 1
ATOM 1431 O O . GLU A 1 179 ? 8.305 16.406 2.041 1 97.56 179 GLU A O 1
ATOM 1436 N N . PHE A 1 180 ? 9 14.461 1.076 1 97.94 180 PHE A N 1
ATOM 1437 C CA . PHE A 1 180 ? 9.516 13.945 2.338 1 97.94 180 PHE A CA 1
ATOM 1438 C C . PHE A 1 180 ? 10.578 14.875 2.91 1 97.94 180 PHE A C 1
ATOM 1440 O O . PHE A 1 180 ? 10.539 15.211 4.098 1 97.94 180 PHE A O 1
ATOM 1447 N N . LYS A 1 181 ? 11.422 15.297 2.086 1 96.62 181 LYS A N 1
ATOM 1448 C CA . LYS A 1 181 ? 12.492 16.203 2.496 1 96.62 181 LYS A CA 1
ATOM 1449 C C . LYS A 1 181 ? 11.922 17.531 3.006 1 96.62 181 LYS A C 1
ATOM 1451 O O . LYS A 1 181 ? 12.312 18 4.074 1 96.62 181 LYS A O 1
ATOM 1456 N N . ASP A 1 182 ? 11.016 18.094 2.271 1 96.44 182 ASP A N 1
ATOM 1457 C CA . ASP A 1 182 ? 10.438 19.391 2.629 1 96.44 182 ASP A CA 1
ATOM 1458 C C . ASP A 1 182 ? 9.594 19.281 3.896 1 96.44 182 ASP A C 1
ATOM 1460 O O . ASP A 1 182 ? 9.609 20.172 4.738 1 96.44 182 ASP A O 1
ATOM 1464 N N . LEU A 1 183 ? 8.867 18.203 3.998 1 96.81 183 LEU A N 1
ATOM 1465 C CA . LEU A 1 183 ? 8.07 17.969 5.195 1 96.81 183 LEU A CA 1
ATOM 1466 C C . LEU A 1 183 ? 8.961 17.859 6.43 1 96.81 183 LEU A C 1
ATOM 1468 O O . LEU A 1 183 ? 8.664 18.453 7.469 1 96.81 183 LEU A O 1
ATOM 1472 N N . LEU A 1 184 ? 10.016 17.109 6.301 1 96.25 184 LEU A N 1
ATOM 1473 C CA . LEU A 1 184 ? 10.938 16.969 7.418 1 96.25 184 LEU A CA 1
ATOM 1474 C C . LEU A 1 184 ? 11.547 18.312 7.797 1 96.25 184 LEU A C 1
ATOM 1476 O O . LEU A 1 184 ? 11.602 18.656 8.977 1 96.25 184 LEU A O 1
ATOM 1480 N N . LYS A 1 185 ? 11.977 19.016 6.801 1 94.25 185 LYS A N 1
ATOM 1481 C CA . LYS A 1 185 ? 12.562 20.344 7.039 1 94.25 185 LYS A CA 1
ATOM 1482 C C . LYS A 1 185 ? 11.578 21.266 7.75 1 94.25 185 LYS A C 1
ATOM 1484 O O . LYS A 1 185 ? 11.938 21.938 8.719 1 94.25 185 LYS A O 1
ATOM 1489 N N . GLY A 1 186 ? 10.398 21.297 7.27 1 95.31 186 GLY A N 1
ATOM 1490 C CA . GLY A 1 186 ? 9.383 22.156 7.848 1 95.31 186 GLY A CA 1
ATOM 1491 C C . GLY A 1 186 ? 8.961 21.719 9.242 1 95.31 186 GLY A C 1
ATOM 1492 O O . GLY A 1 186 ? 8.797 22.562 10.133 1 95.31 186 GLY A O 1
ATOM 1493 N N . SER A 1 187 ? 8.82 20.438 9.422 1 93.19 187 SER A N 1
ATOM 1494 C CA . SER A 1 187 ? 8.289 19.906 10.672 1 93.19 187 SER A CA 1
ATOM 1495 C C . SER A 1 187 ? 9.273 20.109 11.82 1 93.19 187 SER A C 1
ATOM 1497 O O . SER A 1 187 ? 8.875 20.141 12.984 1 93.19 187 SER A O 1
ATOM 1499 N N . LEU A 1 188 ? 10.516 20.281 11.508 1 93.44 188 LEU A N 1
ATOM 1500 C CA . LEU A 1 188 ? 11.539 20.375 12.547 1 93.44 188 LEU A CA 1
ATOM 1501 C C . LEU A 1 188 ? 11.82 21.844 12.898 1 93.44 188 LEU A C 1
ATOM 1503 O O . LEU A 1 188 ? 12.641 22.125 13.773 1 93.44 188 LEU A O 1
ATOM 1507 N N . VAL A 1 189 ? 11.141 22.75 12.258 1 93.19 189 VAL A N 1
ATOM 1508 C CA . VAL A 1 189 ? 11.266 24.172 12.602 1 93.19 189 VAL A CA 1
ATOM 1509 C C . VAL A 1 189 ? 10.625 24.422 13.961 1 93.19 189 VAL A C 1
ATOM 1511 O O . VAL A 1 189 ? 9.414 24.234 14.125 1 93.19 189 VAL A O 1
ATOM 1514 N N . PRO A 1 190 ? 11.445 24.797 14.844 1 88.75 190 PRO A N 1
ATOM 1515 C CA . PRO A 1 190 ? 10.859 25.109 16.156 1 88.75 190 PRO A CA 1
ATOM 1516 C C . PRO A 1 190 ? 10.016 26.375 16.141 1 88.75 190 PRO A C 1
ATOM 1518 O O . PRO A 1 190 ? 10.312 27.312 15.391 1 88.75 190 PRO A O 1
ATOM 1521 N N . TRP A 1 191 ? 9.07 26.328 16.891 1 85.62 191 TRP A N 1
ATOM 1522 C CA . TRP A 1 191 ? 8.281 27.547 17.094 1 85.62 191 TRP A CA 1
ATOM 1523 C C . TRP A 1 191 ? 7.68 27.562 18.5 1 85.62 191 TRP A C 1
ATOM 1525 O O . TRP A 1 191 ? 7.332 26.516 19.047 1 85.62 191 TRP A O 1
ATOM 1535 N N . GLY A 1 192 ? 7.711 28.672 19.062 1 82 192 GLY A N 1
ATOM 1536 C CA . GLY A 1 192 ? 7.27 28.766 20.453 1 82 192 GLY A CA 1
ATOM 1537 C C . GLY A 1 192 ? 8.062 27.875 21.391 1 82 192 GLY A C 1
ATOM 1538 O O . GLY A 1 192 ? 9.297 27.906 21.391 1 82 192 GLY A O 1
ATOM 1539 N N . ASN A 1 193 ? 7.277 27.172 22.172 1 81 193 ASN A N 1
ATOM 1540 C CA . ASN A 1 193 ? 7.918 26.266 23.125 1 81 193 ASN A CA 1
ATOM 1541 C C . ASN A 1 193 ? 7.957 24.828 22.594 1 81 193 ASN A C 1
ATOM 1543 O O . ASN A 1 193 ? 8.266 23.906 23.344 1 81 193 ASN A O 1
ATOM 1547 N N . ASN A 1 194 ? 7.656 24.766 21.344 1 86.25 194 ASN A N 1
ATOM 1548 C CA . ASN A 1 194 ? 7.637 23.438 20.75 1 86.25 194 ASN A CA 1
ATOM 1549 C C . ASN A 1 194 ? 8.969 23.094 20.094 1 86.25 194 ASN A C 1
ATOM 1551 O O . ASN A 1 194 ? 9.492 23.891 19.312 1 86.25 194 ASN A O 1
ATOM 1555 N N . GLU A 1 195 ? 9.5 22.016 20.625 1 92.19 195 GLU A N 1
ATOM 1556 C CA . GLU A 1 195 ? 10.664 21.422 19.984 1 92.19 195 GLU A CA 1
ATOM 1557 C C . GLU A 1 195 ? 10.281 20.125 19.266 1 92.19 195 GLU A C 1
ATOM 1559 O O . GLU A 1 195 ? 9.461 19.359 19.75 1 92.19 195 GLU A O 1
ATOM 1564 N N . PHE A 1 196 ? 10.945 20 18.094 1 95.69 196 PHE A N 1
ATOM 1565 C CA . PHE A 1 196 ? 10.633 18.812 17.312 1 95.69 196 PHE A CA 1
ATOM 1566 C C . PHE A 1 196 ? 11.898 18.016 16.984 1 95.69 196 PHE A C 1
ATOM 1568 O O . PHE A 1 196 ? 12.953 18.609 16.734 1 95.69 196 PHE A O 1
ATOM 1575 N N . GLU A 1 197 ? 11.773 16.703 17.094 1 96.69 197 GLU A N 1
ATOM 1576 C CA . GLU A 1 197 ? 12.898 15.812 16.859 1 96.69 197 GLU A CA 1
ATOM 1577 C C . GLU A 1 197 ? 12.492 14.648 15.945 1 96.69 197 GLU A C 1
ATOM 1579 O O . GLU A 1 197 ? 11.328 14.25 15.93 1 96.69 197 GLU A O 1
ATOM 1584 N N . PHE A 1 198 ? 13.391 14.297 15.156 1 98 198 PHE A N 1
ATOM 1585 C CA . PHE A 1 198 ? 13.266 13.117 14.312 1 98 198 PHE A CA 1
ATOM 1586 C C . PHE A 1 198 ? 14.391 12.133 14.602 1 98 198 PHE A C 1
ATOM 1588 O O . PHE A 1 198 ? 15.57 12.461 14.438 1 98 198 PHE A O 1
ATOM 1595 N N . VAL A 1 199 ? 14.008 10.891 15.078 1 98.56 199 VAL A N 1
ATOM 1596 C CA . VAL A 1 199 ? 15.039 9.953 15.508 1 98.56 199 VAL A CA 1
ATOM 1597 C C . VAL A 1 199 ? 14.766 8.57 14.922 1 98.56 199 VAL A C 1
ATOM 1599 O O . VAL A 1 199 ? 13.625 8.258 14.57 1 98.56 199 VAL A O 1
ATOM 1602 N N . PHE A 1 200 ? 15.797 7.75 14.797 1 98.69 200 PHE A N 1
ATOM 1603 C CA . PHE A 1 200 ? 15.695 6.359 14.375 1 98.69 200 PHE A CA 1
ATOM 1604 C C . PHE A 1 200 ? 15.828 5.418 15.562 1 98.69 200 PHE A C 1
ATOM 1606 O O . PHE A 1 200 ? 16.484 5.758 16.562 1 98.69 200 PHE A O 1
ATOM 1613 N N . ILE A 1 201 ? 15.188 4.328 15.484 1 98.62 201 ILE A N 1
ATOM 1614 C CA . ILE A 1 201 ? 15.352 3.215 16.406 1 98.62 201 ILE A CA 1
ATOM 1615 C C . ILE A 1 201 ? 16.234 2.141 15.773 1 98.62 201 ILE A C 1
ATOM 1617 O O . ILE A 1 201 ? 15.914 1.619 14.703 1 98.62 201 ILE A O 1
ATOM 1621 N N . GLU A 1 202 ? 17.312 1.879 16.406 1 98.19 202 GLU A N 1
ATOM 1622 C CA . GLU A 1 202 ? 18.234 0.857 15.922 1 98.19 202 GLU A CA 1
ATOM 1623 C C . GLU A 1 202 ? 18.312 -0.319 16.891 1 98.19 202 GLU A C 1
ATOM 1625 O O . GLU A 1 202 ? 18.375 -0.125 18.109 1 98.19 202 GLU A O 1
ATOM 1630 N N . LYS A 1 203 ? 18.156 -1.499 16.469 1 97.31 203 LYS A N 1
ATOM 1631 C CA . LYS A 1 203 ? 18.344 -2.748 17.203 1 97.31 203 LYS A CA 1
ATOM 1632 C C . LYS A 1 203 ? 19.344 -3.662 16.484 1 97.31 203 LYS A C 1
ATOM 1634 O O . LYS A 1 203 ? 19.125 -4.043 15.336 1 97.31 203 LYS A O 1
ATOM 1639 N N . ASP A 1 204 ? 20.469 -4.043 17.078 1 93.69 204 ASP A N 1
ATOM 1640 C CA . ASP A 1 204 ? 21.469 -4.949 16.531 1 93.69 204 ASP A CA 1
ATOM 1641 C C . ASP A 1 204 ? 22.016 -4.434 15.203 1 93.69 204 ASP A C 1
ATOM 1643 O O . ASP A 1 204 ? 22.172 -5.199 14.25 1 93.69 204 ASP A O 1
ATOM 1647 N N . GLY A 1 205 ? 22.125 -3.141 15.102 1 93.38 205 GLY A N 1
ATOM 1648 C CA . GLY A 1 205 ? 22.719 -2.523 13.922 1 93.38 205 GLY A CA 1
ATOM 1649 C C . GLY A 1 205 ? 21.719 -2.332 12.789 1 93.38 205 GLY A C 1
ATOM 1650 O O . GLY A 1 205 ? 22.094 -1.88 11.703 1 93.38 205 GLY A O 1
ATOM 1651 N N . ILE A 1 206 ? 20.516 -2.668 13.031 1 95.25 206 ILE A N 1
ATOM 1652 C CA . ILE A 1 206 ? 19.484 -2.562 12 1 95.25 206 ILE A CA 1
ATOM 1653 C C . ILE A 1 206 ? 18.484 -1.479 12.375 1 95.25 206 ILE A C 1
ATOM 1655 O O . ILE A 1 206 ? 18.016 -1.427 13.516 1 95.25 206 ILE A O 1
ATOM 1659 N N . LEU A 1 207 ? 18.141 -0.638 11.445 1 96.69 207 LEU A N 1
ATOM 1660 C CA . LEU A 1 207 ? 17.109 0.361 11.688 1 96.69 207 LEU A CA 1
ATOM 1661 C C . LEU A 1 207 ? 15.727 -0.277 11.672 1 96.69 207 LEU A C 1
ATOM 1663 O O . LEU A 1 207 ? 15.297 -0.812 10.641 1 96.69 207 LEU A O 1
ATOM 1667 N N . LYS A 1 208 ? 15.078 -0.164 12.805 1 97.12 208 LYS A N 1
ATOM 1668 C CA . LYS A 1 208 ? 13.797 -0.85 12.969 1 97.12 208 LYS A CA 1
ATOM 1669 C C . LYS A 1 208 ? 12.633 0.121 12.82 1 97.12 208 LYS A C 1
ATOM 1671 O O . LYS A 1 208 ? 11.484 -0.3 12.672 1 97.12 208 LYS A O 1
ATOM 1676 N N . GLY A 1 209 ? 12.883 1.356 12.836 1 98 209 GLY A N 1
ATOM 1677 C CA . GLY A 1 209 ? 11.836 2.363 12.711 1 98 209 GLY A CA 1
ATOM 1678 C C . GLY A 1 209 ? 12.336 3.773 12.961 1 98 209 GLY A C 1
ATOM 1679 O O . GLY A 1 209 ? 13.531 3.982 13.203 1 98 209 GLY A O 1
ATOM 1680 N N . TYR A 1 210 ? 11.445 4.742 12.812 1 98.56 210 TYR A N 1
ATOM 1681 C CA . TYR A 1 210 ? 11.742 6.117 13.195 1 98.56 210 TYR A CA 1
ATOM 1682 C C . TYR A 1 210 ? 10.547 6.75 13.906 1 98.56 210 TYR A C 1
ATOM 1684 O O . TYR A 1 210 ? 9.438 6.227 13.844 1 98.56 210 TYR A O 1
ATOM 1692 N N . LEU A 1 211 ? 10.812 7.789 14.617 1 98.38 211 LEU A N 1
ATOM 1693 C CA . LEU A 1 211 ? 9.805 8.578 15.32 1 98.38 211 LEU A CA 1
ATOM 1694 C C . LEU A 1 211 ? 9.953 10.062 15 1 98.38 211 LEU A C 1
ATOM 1696 O O . LEU A 1 211 ? 11.078 10.57 14.891 1 98.38 211 LEU A O 1
ATOM 1700 N N . TYR A 1 212 ? 8.875 10.68 14.727 1 98.06 212 TYR A N 1
ATOM 1701 C CA . TYR A 1 212 ? 8.766 12.133 14.758 1 98.06 212 TYR A CA 1
ATOM 1702 C C . TYR A 1 212 ? 8.117 12.602 16.062 1 98.06 212 TYR A C 1
ATOM 1704 O O . TYR A 1 212 ? 6.98 12.234 16.359 1 98.06 212 TYR A O 1
ATOM 1712 N N . LEU 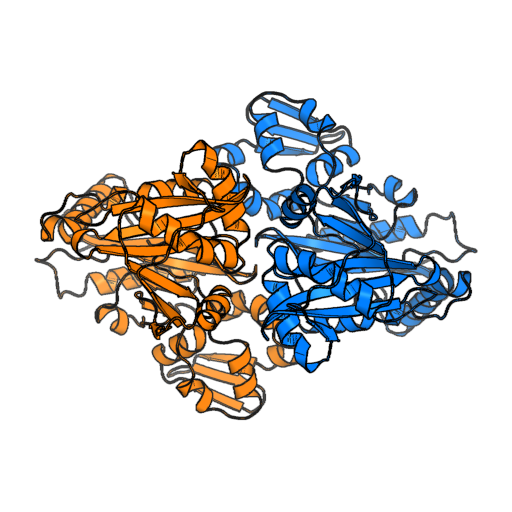A 1 213 ? 8.883 13.438 16.797 1 97.81 213 LEU A N 1
ATOM 1713 C CA . LEU A 1 213 ? 8.523 13.742 18.188 1 97.81 213 LEU A CA 1
ATOM 1714 C C . LEU A 1 213 ? 8.305 15.242 18.375 1 97.81 213 LEU A C 1
ATOM 1716 O O . LEU A 1 213 ? 9.039 16.047 17.797 1 97.81 213 LEU A O 1
ATOM 1720 N N . GLN A 1 214 ? 7.316 15.555 19.125 1 96.44 214 GLN A N 1
ATOM 1721 C CA . GLN A 1 214 ? 7.176 16.875 19.719 1 96.44 214 GLN A CA 1
ATOM 1722 C C . GLN A 1 214 ? 7.582 16.875 21.188 1 96.44 214 GLN A C 1
ATOM 1724 O O . GLN A 1 214 ? 7.031 16.109 21.984 1 96.44 214 GLN A O 1
ATOM 1729 N N . ILE A 1 215 ? 8.547 17.672 21.531 1 95.94 215 ILE A N 1
ATOM 1730 C CA . ILE A 1 215 ? 9.062 17.75 22.891 1 95.94 215 ILE A CA 1
ATOM 1731 C C . ILE A 1 215 ? 8.5 18.984 23.578 1 95.94 215 ILE A C 1
ATOM 1733 O O . ILE A 1 215 ? 8.727 20.109 23.141 1 95.94 215 ILE A O 1
ATOM 1737 N N . ILE A 1 216 ? 7.785 18.734 24.609 1 93.62 216 ILE A N 1
ATOM 1738 C CA . ILE A 1 216 ? 7.234 19.828 25.406 1 93.62 216 ILE A CA 1
ATOM 1739 C C . ILE A 1 216 ? 7.902 19.844 26.781 1 93.62 216 ILE A C 1
ATOM 1741 O O . ILE A 1 216 ? 7.363 19.312 27.734 1 93.62 216 ILE A O 1
ATOM 1745 N N . ARG A 1 217 ? 8.906 20.547 26.906 1 92.06 217 ARG A N 1
ATOM 1746 C CA . ARG A 1 217 ? 9.742 20.562 28.109 1 92.06 217 ARG A CA 1
ATOM 1747 C C . ARG A 1 217 ? 8.969 21.094 29.312 1 92.06 217 ARG A C 1
ATOM 1749 O O . ARG A 1 217 ? 9.07 20.547 30.406 1 92.06 217 ARG A O 1
ATOM 1756 N N . LYS A 1 218 ? 8.242 22.125 29.062 1 90.62 218 LYS A N 1
ATOM 1757 C CA . LYS A 1 218 ? 7.496 22.766 30.141 1 90.62 218 LYS A CA 1
ATOM 1758 C C . LYS A 1 218 ? 6.535 21.781 30.797 1 90.62 218 LYS A C 1
ATOM 1760 O O . LYS A 1 218 ? 6.273 21.875 32 1 90.62 218 LYS A O 1
ATOM 1765 N N . GLU A 1 219 ? 6.059 20.859 29.984 1 91.81 219 GLU A N 1
ATOM 1766 C CA . GLU A 1 219 ? 5.105 19.875 30.516 1 91.81 219 GLU A CA 1
ATOM 1767 C C . GLU A 1 219 ? 5.785 18.547 30.828 1 91.81 219 GLU A C 1
ATOM 1769 O O . GLU A 1 219 ? 5.141 17.609 31.297 1 91.81 219 GLU A O 1
ATOM 1774 N N . GLY A 1 220 ? 7.016 18.484 30.531 1 92.88 220 GLY A N 1
ATOM 1775 C CA . GLY A 1 220 ? 7.801 17.297 30.828 1 92.88 220 GLY A CA 1
ATOM 1776 C C . GLY A 1 220 ? 7.352 16.078 30.047 1 92.88 220 GLY A C 1
ATOM 1777 O O . GLY A 1 220 ? 7.34 14.969 30.562 1 92.88 220 GLY A O 1
ATOM 1778 N N . LYS A 1 221 ? 6.883 16.344 28.812 1 95.94 221 LYS A N 1
ATOM 1779 C CA . LYS A 1 221 ? 6.359 15.188 28.078 1 95.94 221 LYS A CA 1
ATOM 1780 C C . LYS A 1 221 ? 6.832 15.195 26.625 1 95.94 221 LYS A C 1
ATOM 1782 O O . LYS A 1 221 ? 7.258 16.234 26.109 1 95.94 221 LYS A O 1
ATOM 1787 N N . ILE A 1 222 ? 6.801 14.078 26.062 1 97.44 222 ILE A N 1
ATOM 1788 C CA . ILE A 1 222 ? 7.059 13.844 24.656 1 97.44 222 ILE A CA 1
ATOM 1789 C C . ILE A 1 222 ? 5.781 13.375 23.969 1 97.44 222 ILE A C 1
ATOM 1791 O O . ILE A 1 222 ? 5.082 12.492 24.469 1 97.44 222 ILE A O 1
ATOM 1795 N N . ILE A 1 223 ? 5.434 13.969 22.859 1 96.75 223 ILE A N 1
ATOM 1796 C CA . ILE A 1 223 ? 4.32 13.5 22.047 1 96.75 223 ILE A CA 1
ATOM 1797 C C . ILE A 1 223 ? 4.848 12.859 20.766 1 96.75 223 ILE A C 1
ATOM 1799 O O . ILE A 1 223 ? 5.562 13.5 20 1 96.75 223 ILE A O 1
ATOM 1803 N N . ILE A 1 224 ? 4.57 11.578 20.578 1 97.62 224 ILE A N 1
ATOM 1804 C CA . ILE A 1 224 ? 4.883 10.93 19.312 1 97.62 224 ILE A CA 1
ATOM 1805 C C . ILE A 1 224 ? 3.861 11.344 18.25 1 97.62 224 ILE A C 1
ATOM 1807 O O . ILE A 1 224 ? 2.695 10.945 18.312 1 97.62 224 ILE A O 1
ATOM 1811 N N . ARG A 1 225 ? 4.32 12.039 17.281 1 96.12 225 ARG A N 1
ATOM 1812 C CA . ARG A 1 225 ? 3.438 12.555 16.234 1 96.12 225 ARG A CA 1
ATOM 1813 C C . ARG A 1 225 ? 3.367 11.594 15.055 1 96.12 225 ARG A C 1
ATOM 1815 O O . ARG A 1 225 ? 2.369 11.57 14.336 1 96.12 225 ARG A O 1
ATOM 1822 N N . GLU A 1 226 ? 4.379 10.867 14.859 1 97.12 226 GLU A N 1
ATOM 1823 C CA . GLU A 1 226 ? 4.457 9.836 13.82 1 97.12 226 GLU A CA 1
ATOM 1824 C C . GLU A 1 226 ? 5.43 8.727 14.219 1 97.12 226 GLU A C 1
ATOM 1826 O O . GLU A 1 226 ? 6.492 9 14.773 1 97.12 226 GLU A O 1
ATOM 1831 N N . PHE A 1 227 ? 5.062 7.555 14.039 1 97.88 227 PHE A N 1
ATOM 1832 C CA . PHE A 1 227 ? 5.961 6.418 14.211 1 97.88 227 PHE A CA 1
ATOM 1833 C C . PHE A 1 227 ? 5.859 5.469 13.023 1 97.88 227 PHE A C 1
ATOM 1835 O O . PHE A 1 227 ? 4.777 5.277 12.461 1 97.88 227 PHE A O 1
ATOM 1842 N N . VAL A 1 228 ? 6.957 5 12.602 1 97.75 228 VAL A N 1
ATOM 1843 C CA . VAL A 1 228 ? 7.074 4.09 11.461 1 97.75 228 VAL A CA 1
ATOM 1844 C C . VAL A 1 228 ? 8.023 2.945 11.812 1 97.75 228 VAL A C 1
ATOM 1846 O O . VAL A 1 228 ? 9.047 3.158 12.469 1 97.75 228 VAL A O 1
ATOM 1849 N N . GLY A 1 229 ? 7.695 1.74 11.445 1 97.06 229 GLY A N 1
ATOM 1850 C CA . GLY A 1 229 ? 8.594 0.614 11.648 1 97.06 229 GLY A CA 1
ATOM 1851 C C . GLY A 1 229 ? 7.961 -0.518 12.438 1 97.06 229 GLY A C 1
ATOM 1852 O O . GLY A 1 229 ? 6.734 -0.646 12.469 1 97.06 229 GLY A O 1
ATOM 1853 N N . ASP A 1 230 ? 8.781 -1.362 13.023 1 95.69 230 ASP A N 1
ATOM 1854 C CA . ASP A 1 230 ? 8.305 -2.518 13.773 1 95.69 230 ASP A CA 1
ATOM 1855 C C . ASP A 1 230 ? 7.66 -2.086 15.094 1 95.69 230 ASP A C 1
ATOM 1857 O O . ASP A 1 230 ? 8.312 -1.472 15.938 1 95.69 230 ASP A O 1
ATOM 1861 N N . ARG A 1 231 ? 6.395 -2.471 15.258 1 97.19 231 ARG A N 1
ATOM 1862 C CA . ARG A 1 231 ? 5.609 -1.961 16.375 1 97.19 231 ARG A CA 1
ATOM 1863 C C . ARG A 1 231 ? 6.18 -2.443 17.703 1 97.19 231 ARG A C 1
ATOM 1865 O O . ARG A 1 231 ? 6.234 -1.683 18.672 1 97.19 231 ARG A O 1
ATOM 1872 N N . GLU A 1 232 ? 6.605 -3.646 17.75 1 96 232 GLU A N 1
ATOM 1873 C CA . GLU A 1 232 ? 7.188 -4.148 19 1 96 232 GLU A CA 1
ATOM 1874 C C . GLU A 1 232 ? 8.492 -3.422 19.328 1 96 232 GLU A C 1
ATOM 1876 O O . GLU A 1 232 ? 8.742 -3.082 20.484 1 96 232 GLU A O 1
ATOM 1881 N N . ASP A 1 233 ? 9.289 -3.195 18.312 1 97.31 233 ASP A N 1
ATOM 1882 C CA . ASP A 1 233 ? 10.547 -2.492 18.516 1 97.31 233 ASP A CA 1
ATOM 1883 C C . ASP A 1 233 ? 10.305 -1.049 18.953 1 97.31 233 ASP A C 1
ATOM 1885 O O . ASP A 1 233 ? 11.031 -0.524 19.812 1 97.31 233 ASP A O 1
ATOM 1889 N N . ILE A 1 234 ? 9.297 -0.452 18.391 1 97.94 234 ILE A N 1
ATOM 1890 C CA . ILE A 1 234 ? 8.945 0.916 18.75 1 97.94 234 ILE A CA 1
ATOM 1891 C C . ILE A 1 234 ? 8.555 0.97 20.234 1 97.94 234 ILE A C 1
ATOM 1893 O O . ILE A 1 234 ? 9.109 1.754 21 1 97.94 234 ILE A O 1
ATOM 1897 N N . VAL A 1 235 ? 7.68 0.082 20.625 1 97.38 235 VAL A N 1
ATOM 1898 C CA . VAL A 1 235 ? 7.188 0.087 22 1 97.38 235 VAL A CA 1
ATOM 1899 C C . VAL A 1 235 ? 8.336 -0.21 22.969 1 97.38 235 VAL A C 1
ATOM 1901 O O . VAL A 1 235 ? 8.477 0.456 23.984 1 97.38 235 VAL A O 1
ATOM 1904 N N . ASN A 1 236 ? 9.203 -1.102 22.578 1 97.31 236 ASN A N 1
ATOM 1905 C CA . ASN A 1 236 ? 10.281 -1.536 23.453 1 97.31 236 ASN A CA 1
ATOM 1906 C C . ASN A 1 236 ? 11.398 -0.499 23.531 1 97.31 236 ASN A C 1
ATOM 1908 O O . ASN A 1 236 ? 12.266 -0.571 24.406 1 97.31 236 ASN A O 1
ATOM 1912 N N . SER A 1 237 ? 11.383 0.462 22.672 1 98.31 237 SER A N 1
ATOM 1913 C CA . SER A 1 237 ? 12.438 1.463 22.641 1 98.31 237 SER A CA 1
ATOM 1914 C C . SER A 1 237 ? 11.992 2.766 23.297 1 98.31 237 SER A C 1
ATOM 1916 O O . SER A 1 237 ? 12.773 3.715 23.406 1 98.31 237 SER A O 1
ATOM 1918 N N . LEU A 1 238 ? 10.75 2.865 23.766 1 98.06 238 LEU A N 1
ATOM 1919 C CA . LEU A 1 238 ? 10.195 4.117 24.266 1 98.06 238 LEU A CA 1
ATOM 1920 C C . LEU A 1 238 ? 10.953 4.586 25.5 1 98.06 238 LEU A C 1
ATOM 1922 O O . LEU A 1 238 ? 11.109 5.789 25.719 1 98.06 238 LEU A O 1
ATOM 1926 N N . GLY A 1 239 ? 11.375 3.598 26.344 1 98.19 239 GLY A N 1
ATOM 1927 C CA . GLY A 1 239 ? 12.211 3.969 27.484 1 98.19 239 GLY A CA 1
ATOM 1928 C C . GLY A 1 239 ? 13.5 4.656 27.078 1 98.19 239 GLY A C 1
ATOM 1929 O O . GLY A 1 239 ? 13.961 5.566 27.766 1 98.19 239 GLY A O 1
ATOM 1930 N N . ASN A 1 240 ? 14.125 4.215 26 1 98.69 240 ASN A N 1
ATOM 1931 C CA . ASN A 1 240 ? 15.336 4.836 25.484 1 98.69 240 ASN A CA 1
ATOM 1932 C C . ASN A 1 240 ? 15.078 6.262 25 1 98.69 240 ASN A C 1
ATOM 1934 O O . ASN A 1 240 ? 15.945 7.133 25.141 1 98.69 240 ASN A O 1
ATOM 1938 N N . ILE A 1 241 ? 13.914 6.48 24.469 1 98.44 241 ILE A N 1
ATOM 1939 C CA . ILE A 1 241 ? 13.523 7.812 24.016 1 98.44 241 ILE A CA 1
ATOM 1940 C C . ILE A 1 241 ? 13.398 8.75 25.219 1 98.44 241 ILE A C 1
ATOM 1942 O O . ILE A 1 241 ? 13.898 9.875 25.188 1 98.44 241 ILE A O 1
ATOM 1946 N N . MET A 1 242 ? 12.773 8.266 26.297 1 97.88 242 MET A N 1
ATOM 1947 C CA . MET A 1 242 ? 12.633 9.047 27.516 1 97.88 242 MET A CA 1
ATOM 1948 C C . MET A 1 242 ? 14 9.414 28.094 1 97.88 242 MET A C 1
ATOM 1950 O O . MET A 1 242 ? 14.227 10.562 28.484 1 97.88 242 MET A O 1
ATOM 1954 N N . GLU A 1 243 ? 14.797 8.438 28.094 1 97.88 243 GLU A N 1
ATOM 1955 C CA . GLU A 1 243 ? 16.141 8.656 28.625 1 97.88 243 GLU A CA 1
ATOM 1956 C C . GLU A 1 243 ? 16.906 9.688 27.797 1 97.88 243 GLU A C 1
ATOM 1958 O O . GLU A 1 243 ? 17.531 10.586 28.359 1 97.88 243 GLU A O 1
ATOM 1963 N N . LYS A 1 244 ? 16.891 9.562 26.516 1 97.69 244 LYS A N 1
ATOM 1964 C CA . LYS A 1 244 ? 17.641 10.453 25.625 1 97.69 244 LYS A CA 1
ATOM 1965 C C . LYS A 1 244 ? 17.219 11.906 25.844 1 97.69 244 LYS A C 1
ATOM 1967 O O . LYS A 1 244 ? 18.078 12.797 25.859 1 97.69 244 LYS A O 1
ATOM 1972 N N . PHE A 1 245 ? 15.938 12.109 26 1 97.12 245 PHE A N 1
ATOM 1973 C CA . PHE A 1 245 ? 15.453 13.484 26.062 1 97.12 245 PHE A CA 1
ATOM 1974 C C . PHE A 1 245 ? 15.203 13.914 27.5 1 97.12 245 PHE A C 1
ATOM 1976 O O . PHE A 1 245 ? 14.719 15.016 27.75 1 97.12 245 PHE A O 1
ATOM 1983 N N . LYS A 1 246 ? 15.508 13.062 28.453 1 96.69 246 LYS A N 1
ATOM 1984 C CA . LYS A 1 246 ? 15.414 13.336 29.891 1 96.69 246 LYS A CA 1
ATOM 1985 C C . LYS A 1 246 ? 14.008 13.758 30.281 1 96.69 246 LYS A C 1
ATOM 1987 O O . LYS A 1 246 ? 13.828 14.766 30.969 1 96.69 246 LYS A O 1
ATOM 1992 N N . LEU A 1 247 ? 13.047 13.078 29.734 1 96.56 247 LEU A N 1
ATOM 1993 C CA . LEU A 1 247 ? 11.641 13.25 30.078 1 96.56 247 LEU A CA 1
ATOM 1994 C C . LEU A 1 247 ? 10.992 11.914 30.422 1 96.56 247 LEU A C 1
ATOM 1996 O O . LEU A 1 247 ? 11.391 10.875 29.891 1 96.56 247 LEU A O 1
ATOM 2000 N N . ASN A 1 248 ? 9.969 11.914 31.234 1 95.62 248 ASN A N 1
ATOM 2001 C CA . ASN A 1 248 ? 9.492 10.648 31.766 1 95.62 248 ASN A CA 1
ATOM 2002 C C . ASN A 1 248 ? 8.055 10.359 31.344 1 95.62 248 ASN A C 1
ATOM 2004 O O . ASN A 1 248 ? 7.441 9.398 31.812 1 95.62 248 ASN A O 1
ATOM 2008 N N . LYS A 1 249 ? 7.559 11.234 30.469 1 97.38 249 LYS A N 1
ATOM 2009 C CA . LYS A 1 249 ? 6.195 11.031 29.984 1 97.38 249 LYS A CA 1
ATOM 2010 C C . LYS A 1 249 ? 6.145 11.047 28.469 1 97.38 249 LYS A C 1
ATOM 2012 O O . LYS A 1 249 ? 6.781 11.891 27.828 1 97.38 249 LYS A O 1
ATOM 2017 N N . ILE A 1 250 ? 5.422 10.055 27.906 1 97.69 250 ILE A N 1
ATOM 2018 C CA . ILE A 1 250 ? 5.223 9.977 26.453 1 97.69 250 ILE A CA 1
ATOM 2019 C C . ILE A 1 250 ? 3.734 9.828 26.156 1 97.69 250 ILE A C 1
ATOM 2021 O O . ILE A 1 250 ? 3.023 9.086 26.844 1 97.69 250 ILE A O 1
ATOM 2025 N N . GLU A 1 251 ? 3.268 10.562 25.203 1 96.12 251 GLU A N 1
ATOM 2026 C CA . GLU A 1 251 ? 1.913 10.43 24.688 1 96.12 251 GLU A CA 1
ATOM 2027 C C . GLU A 1 251 ? 1.933 10.016 23.203 1 96.12 251 GLU A C 1
ATOM 2029 O O . GLU A 1 251 ? 2.883 10.328 22.484 1 96.12 251 GLU A O 1
ATOM 2034 N N . PHE A 1 252 ? 0.801 9.25 22.891 1 92.56 252 PHE A N 1
ATOM 2035 C CA . PHE A 1 252 ? 0.694 8.695 21.547 1 92.56 252 PHE A CA 1
ATOM 2036 C C . PHE A 1 252 ? -0.713 8.891 20.984 1 92.56 252 PHE A C 1
ATOM 2038 O O . PHE A 1 252 ? -1.696 8.742 21.719 1 92.56 252 PHE A O 1
ATOM 2045 N N . ASN A 1 253 ? -0.777 9.273 19.703 1 92.56 253 ASN A N 1
ATOM 2046 C CA . ASN A 1 253 ? -2.006 9.094 18.938 1 92.56 253 ASN A CA 1
ATOM 2047 C C . ASN A 1 253 ? -1.866 7.969 17.922 1 92.56 253 ASN A C 1
ATOM 2049 O O . ASN A 1 253 ? -0.871 7.902 17.188 1 92.56 253 ASN A O 1
ATOM 2053 N N . ILE A 1 254 ? -2.773 7.086 17.953 1 95.19 254 ILE A N 1
ATOM 2054 C CA . ILE A 1 254 ? -2.656 5.855 17.172 1 95.19 254 ILE A CA 1
ATOM 2055 C C . ILE A 1 254 ? -3.932 5.633 16.359 1 95.19 254 ILE A C 1
ATOM 2057 O O . ILE A 1 254 ? -5.039 5.715 16.891 1 95.19 254 ILE A O 1
ATOM 2061 N N . SER A 1 255 ? -3.734 5.391 15.07 1 93.25 255 SER A N 1
ATOM 2062 C CA . SER A 1 255 ? -4.895 5.012 14.273 1 93.25 255 SER A CA 1
ATOM 2063 C C . SER A 1 255 ? -5.574 3.77 14.844 1 93.25 255 SER A C 1
ATOM 2065 O O . SER A 1 255 ? -4.906 2.852 15.32 1 93.25 255 SER A O 1
ATOM 2067 N N . TYR A 1 256 ? -6.855 3.625 14.703 1 91.81 256 TYR A N 1
ATOM 2068 C CA . TYR A 1 256 ? -7.633 2.605 15.398 1 91.81 256 TYR A CA 1
ATOM 2069 C C . TYR A 1 256 ? -7.312 1.216 14.859 1 91.81 256 TYR A C 1
ATOM 2071 O O . TYR A 1 256 ? -7.594 0.21 15.516 1 91.81 256 TYR A O 1
ATOM 2079 N N . ARG A 1 257 ? -6.668 1.148 13.75 1 90.19 257 ARG A N 1
ATOM 2080 C CA . ARG A 1 257 ? -6.398 -0.159 13.164 1 90.19 257 ARG A CA 1
ATOM 2081 C C . ARG A 1 257 ? -4.922 -0.521 13.289 1 90.19 257 ARG A C 1
ATOM 2083 O O . ARG A 1 257 ? -4.477 -1.542 12.766 1 90.19 257 ARG A O 1
ATOM 2090 N N . ASP A 1 258 ? -4.168 0.301 13.914 1 94.81 258 ASP A N 1
ATOM 2091 C CA . ASP A 1 258 ? -2.74 0.023 14.031 1 94.81 258 ASP A CA 1
ATOM 2092 C C . ASP A 1 258 ? -2.482 -1.129 15 1 94.81 258 ASP A C 1
ATOM 2094 O O . ASP A 1 258 ? -3.084 -1.188 16.078 1 94.81 258 ASP A O 1
ATOM 2098 N N . SER A 1 259 ? -1.604 -1.992 14.68 1 94.25 259 SER A N 1
ATOM 2099 C CA . SER A 1 259 ? -1.348 -3.205 15.445 1 94.25 259 SER A CA 1
ATOM 2100 C C . SER A 1 259 ? -0.634 -2.889 16.75 1 94.25 259 SER A C 1
ATOM 2102 O O . SER A 1 259 ? -0.578 -3.729 17.656 1 94.25 259 SER A O 1
ATOM 2104 N N . ILE A 1 260 ? -0.092 -1.715 16.875 1 96.44 260 ILE A N 1
ATOM 2105 C CA . ILE A 1 260 ? 0.617 -1.338 18.094 1 96.44 260 ILE A CA 1
ATOM 2106 C C . ILE A 1 260 ? -0.354 -1.329 19.281 1 96.44 260 ILE A C 1
ATOM 2108 O O . ILE A 1 260 ? 0.061 -1.462 20.422 1 96.44 260 ILE A O 1
ATOM 2112 N N . LEU A 1 261 ? -1.661 -1.144 18.984 1 96 261 LEU A N 1
ATOM 2113 C CA . LEU A 1 261 ? -2.682 -1.104 20.031 1 96 261 LEU A CA 1
ATOM 2114 C C . LEU A 1 261 ? -2.732 -2.422 20.797 1 96 261 LEU A C 1
ATOM 2116 O O . LEU A 1 261 ? -2.896 -2.432 22.016 1 96 261 LEU A O 1
ATOM 2120 N N . ASP A 1 262 ? -2.588 -3.49 20.062 1 95 262 ASP A N 1
ATOM 2121 C CA . ASP A 1 262 ? -2.598 -4.805 20.703 1 95 262 ASP A CA 1
ATOM 2122 C C . ASP A 1 262 ? -1.425 -4.953 21.672 1 95 262 ASP A C 1
ATOM 2124 O O . ASP A 1 262 ? -1.571 -5.535 22.75 1 95 262 ASP A O 1
ATOM 2128 N N . ILE A 1 263 ? -0.276 -4.445 21.281 1 94.94 263 ILE A N 1
ATOM 2129 C CA . ILE A 1 263 ? 0.925 -4.52 22.109 1 94.94 263 ILE A CA 1
ATOM 2130 C C . ILE A 1 263 ? 0.741 -3.674 23.375 1 94.94 263 ILE A C 1
ATOM 2132 O O . ILE A 1 263 ? 1.069 -4.113 24.469 1 94.94 263 ILE A O 1
ATOM 2136 N N . LEU A 1 264 ? 0.189 -2.527 23.219 1 96.19 264 LEU A N 1
ATOM 2137 C CA . LEU A 1 264 ? -0.024 -1.62 24.344 1 96.19 264 LEU A CA 1
ATOM 2138 C C . LEU A 1 264 ? -1.066 -2.182 25.297 1 96.19 264 LEU A C 1
ATOM 2140 O O . LEU A 1 264 ? -0.92 -2.062 26.516 1 96.19 264 LEU A O 1
ATOM 2144 N N . LYS A 1 265 ? -2.076 -2.807 24.734 1 95 265 LYS A N 1
ATOM 2145 C CA . LYS A 1 265 ? -3.096 -3.436 25.562 1 95 265 LYS A CA 1
ATOM 2146 C C . LYS A 1 265 ? -2.504 -4.574 26.391 1 95 265 LYS A C 1
ATOM 2148 O O . LYS A 1 265 ? -2.83 -4.73 27.562 1 95 265 LYS A O 1
ATOM 2153 N N . LEU A 1 266 ? -1.688 -5.375 25.797 1 93.62 266 LEU A N 1
ATOM 2154 C CA . LEU A 1 266 ? -1.028 -6.473 26.484 1 93.62 266 LEU A CA 1
ATOM 2155 C C . LEU A 1 266 ? -0.167 -5.953 27.641 1 93.62 266 LEU A C 1
ATOM 2157 O O . LEU A 1 266 ? 0.019 -6.645 28.641 1 93.62 266 LEU A O 1
ATOM 2161 N N . LYS A 1 267 ? 0.316 -4.75 27.469 1 92.62 267 LYS A N 1
ATOM 2162 C CA . LYS A 1 267 ? 1.133 -4.133 28.516 1 92.62 267 LYS A CA 1
ATOM 2163 C C . LYS A 1 267 ? 0.267 -3.365 29.5 1 92.62 267 LYS A C 1
ATOM 2165 O O . LYS A 1 267 ? 0.785 -2.641 30.359 1 92.62 267 LYS A O 1
ATOM 2170 N N . ASN A 1 268 ? -1.028 -3.428 29.375 1 92.94 268 ASN A N 1
ATOM 2171 C CA . ASN A 1 268 ? -2.023 -2.834 30.25 1 92.94 268 ASN A CA 1
ATOM 2172 C C . ASN A 1 268 ? -1.947 -1.31 30.25 1 92.94 268 ASN A C 1
ATOM 2174 O O . ASN A 1 268 ? -2.047 -0.67 31.297 1 92.94 268 ASN A O 1
ATOM 2178 N N . ILE A 1 269 ? -1.646 -0.826 29.078 1 92.75 269 ILE A N 1
ATOM 2179 C CA . ILE A 1 269 ? -1.667 0.624 28.922 1 92.75 269 ILE A CA 1
ATOM 2180 C C . ILE A 1 269 ? -3.09 1.092 28.625 1 92.75 269 ILE A C 1
ATOM 2182 O O . ILE A 1 269 ? -3.787 0.501 27.797 1 92.75 269 ILE A O 1
ATOM 2186 N N . ASN A 1 270 ? -3.43 2.115 29.281 1 91.12 270 ASN A N 1
ATOM 2187 C CA . ASN A 1 270 ? -4.758 2.678 29.047 1 91.12 270 ASN A CA 1
ATOM 2188 C C . ASN A 1 270 ? -4.828 3.441 27.734 1 91.12 270 ASN A C 1
ATOM 2190 O O . ASN A 1 270 ? -3.98 4.293 27.453 1 91.12 270 ASN A O 1
ATOM 2194 N N . LEU A 1 271 ? -5.797 3.15 26.922 1 95 271 LEU A N 1
ATOM 2195 C CA . LEU A 1 271 ? -6.02 3.764 25.625 1 95 271 LEU A CA 1
ATOM 2196 C C . LEU A 1 271 ? -7.402 4.398 25.547 1 95 271 LEU A C 1
ATOM 2198 O O . LEU A 1 271 ? -8.406 3.736 25.812 1 95 271 LEU A O 1
ATOM 2202 N N . ASP A 1 272 ? -7.418 5.672 25.25 1 94.38 272 ASP A N 1
ATOM 2203 C CA . ASP A 1 272 ? -8.68 6.402 25.125 1 94.38 272 ASP A CA 1
ATOM 2204 C C . ASP A 1 272 ? -9.031 6.633 23.656 1 94.38 272 ASP A C 1
ATOM 2206 O O . ASP A 1 272 ? -8.234 7.207 22.906 1 94.38 272 ASP A O 1
ATOM 2210 N N . LYS A 1 273 ? -10.18 6.246 23.312 1 91.06 273 LYS A N 1
ATOM 2211 C CA . LYS A 1 273 ? -10.648 6.5 21.953 1 91.06 273 LYS A CA 1
ATOM 2212 C C . LYS A 1 273 ? -11.047 7.961 21.781 1 91.06 273 LYS A C 1
ATOM 2214 O O . LYS A 1 273 ? -11.703 8.547 22.641 1 91.06 273 LYS A O 1
ATOM 2219 N N . ARG A 1 274 ? -10.562 8.539 20.688 1 90.19 274 ARG A N 1
ATOM 2220 C CA . ARG A 1 274 ? -10.844 9.938 20.391 1 90.19 274 ARG A CA 1
ATOM 2221 C C . ARG A 1 274 ? -10.992 10.156 18.891 1 90.19 274 ARG A C 1
ATOM 2223 O O . ARG A 1 274 ? -10.711 9.258 18.094 1 90.19 274 ARG A O 1
ATOM 2230 N N . THR A 1 275 ? -11.531 11.359 18.562 1 89.06 275 THR A N 1
ATOM 2231 C CA . THR A 1 275 ? -11.531 11.812 17.188 1 89.06 275 THR A CA 1
ATOM 2232 C C . THR A 1 275 ? -10.211 12.484 16.828 1 89.06 275 THR A C 1
ATOM 2234 O O . THR A 1 275 ? -9.406 12.789 17.719 1 89.06 275 THR A O 1
ATOM 2237 N N . GLN A 1 276 ? -10.008 12.609 15.555 1 88.31 276 GLN A N 1
ATOM 2238 C CA . GLN A 1 276 ? -8.875 13.406 15.094 1 88.31 276 GLN A CA 1
ATOM 2239 C C . GLN A 1 276 ? -9.031 14.875 15.492 1 88.31 276 GLN A C 1
ATOM 2241 O O . GLN A 1 276 ? -10.148 15.336 15.742 1 88.31 276 GLN A O 1
ATOM 2246 N N . HIS A 1 277 ? -7.934 15.578 15.547 1 85.06 277 HIS A N 1
ATOM 2247 C CA . HIS A 1 277 ? -7.945 16.984 15.93 1 85.06 277 HIS A CA 1
ATOM 2248 C C . HIS A 1 277 ? -8.266 17.875 14.742 1 85.06 277 HIS A C 1
ATOM 2250 O O . HIS A 1 277 ? -8.289 19.109 14.867 1 85.06 277 HIS A O 1
ATOM 2256 N N . GLN A 1 278 ? -8.547 17.328 13.656 1 89.12 278 GLN A N 1
ATOM 2257 C CA . GLN A 1 278 ? -8.883 18.062 12.438 1 89.12 278 GLN A CA 1
ATOM 2258 C C . GLN A 1 278 ? -10.32 17.781 12.008 1 89.12 278 GLN A C 1
ATOM 2260 O O . GLN A 1 278 ? -10.93 16.812 12.453 1 89.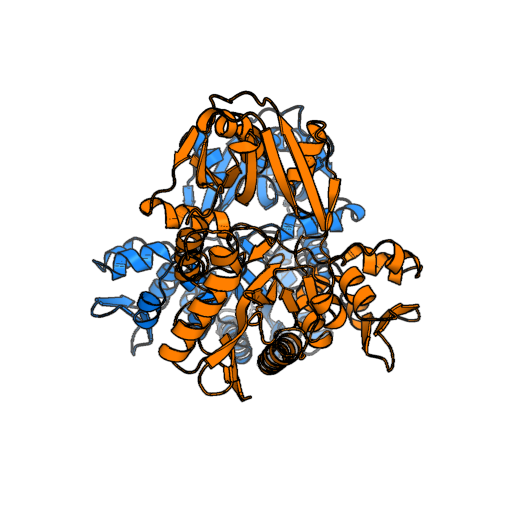12 278 GLN A O 1
ATOM 2265 N N . SER A 1 279 ? -10.766 18.75 11.242 1 92.44 279 SER A N 1
ATOM 2266 C CA . SER A 1 279 ? -12.078 18.547 10.633 1 92.44 279 SER A CA 1
ATOM 2267 C C . SER A 1 279 ? -11.961 17.953 9.242 1 92.44 279 SER A C 1
ATOM 2269 O O . SER A 1 279 ? -11.039 18.281 8.492 1 92.44 279 SER A O 1
ATOM 2271 N N . ILE A 1 280 ? -12.852 17.094 8.992 1 93.31 280 ILE A N 1
ATOM 2272 C CA . ILE A 1 280 ? -12.859 16.453 7.68 1 93.31 280 ILE A CA 1
ATOM 2273 C C . ILE A 1 280 ? -14.195 16.719 6.984 1 93.31 280 ILE A C 1
ATOM 2275 O O . ILE A 1 280 ? -15.25 16.656 7.617 1 93.31 280 ILE A O 1
ATOM 2279 N N . LYS A 1 281 ? -14.125 17.031 5.746 1 92.88 281 LYS A N 1
ATOM 2280 C CA . LYS A 1 281 ? -15.32 17.25 4.93 1 92.88 281 LYS A CA 1
ATOM 2281 C C . LYS A 1 281 ? -15.281 16.375 3.676 1 92.88 281 LYS A C 1
ATOM 2283 O O . LYS A 1 281 ? -14.305 16.406 2.928 1 92.88 281 LYS A O 1
ATOM 2288 N N . THR A 1 282 ? -16.375 15.672 3.486 1 92.12 282 THR A N 1
ATOM 2289 C CA . THR A 1 282 ? -16.562 14.992 2.209 1 92.12 282 THR A CA 1
ATOM 2290 C C . THR A 1 282 ? -17.172 15.938 1.182 1 92.12 282 THR A C 1
ATOM 2292 O O . THR A 1 282 ? -18.312 16.375 1.338 1 92.12 282 THR A O 1
ATOM 2295 N N . ILE A 1 283 ? -16.422 16.219 0.164 1 91.44 283 ILE A N 1
ATOM 2296 C CA . ILE A 1 283 ? -16.828 17.188 -0.846 1 91.44 283 ILE A CA 1
ATOM 2297 C C . ILE A 1 283 ? -17.656 16.484 -1.928 1 91.44 283 ILE A C 1
ATOM 2299 O O . ILE A 1 283 ? -18.625 17.062 -2.438 1 91.44 283 ILE A O 1
ATOM 2303 N N . ASP A 1 284 ? -17.234 15.367 -2.303 1 90.19 284 ASP A N 1
ATOM 2304 C CA . ASP A 1 284 ? -17.844 14.586 -3.373 1 90.19 284 ASP A CA 1
ATOM 2305 C C . ASP A 1 284 ? -17.953 13.117 -2.977 1 90.19 284 ASP A C 1
ATOM 2307 O O . ASP A 1 284 ? -17.047 12.32 -3.223 1 90.19 284 ASP A O 1
ATOM 2311 N N . PHE A 1 285 ? -19.094 12.844 -2.502 1 87.19 285 PHE A N 1
ATOM 2312 C CA . PHE A 1 285 ? -19.328 11.523 -1.926 1 87.19 285 PHE A CA 1
ATOM 2313 C C . PHE A 1 285 ? -19.25 10.445 -2.996 1 87.19 285 PHE A C 1
ATOM 2315 O O . PHE A 1 285 ? -18.719 9.359 -2.748 1 87.19 285 PHE A O 1
ATOM 2322 N N . LYS A 1 286 ? -19.766 10.711 -4.121 1 88 286 LYS A N 1
ATOM 2323 C CA . LYS A 1 286 ? -19.75 9.742 -5.211 1 88 286 LYS A CA 1
ATOM 2324 C C . LYS A 1 286 ? -18.328 9.414 -5.633 1 88 286 LYS A C 1
ATOM 2326 O O . LYS A 1 286 ? -17.969 8.242 -5.789 1 88 286 LYS A O 1
ATOM 2331 N N . ASN A 1 287 ? -17.609 10.43 -5.758 1 93.44 287 ASN A N 1
ATOM 2332 C CA . ASN A 1 287 ? -16.203 10.25 -6.117 1 93.44 287 ASN A CA 1
ATOM 2333 C C . ASN A 1 287 ? -15.438 9.531 -5.012 1 93.44 287 ASN A C 1
ATOM 2335 O O . ASN A 1 287 ? -14.555 8.719 -5.293 1 93.44 287 ASN A O 1
ATOM 2339 N N . LEU A 1 288 ? -15.781 9.844 -3.777 1 93.62 288 LEU A N 1
ATOM 2340 C CA . LEU A 1 288 ? -15.148 9.18 -2.641 1 93.62 288 LEU A CA 1
ATOM 2341 C C . LEU A 1 288 ? -15.391 7.672 -2.689 1 93.62 288 LEU A C 1
ATOM 2343 O O . LEU A 1 288 ? -14.445 6.887 -2.564 1 93.62 288 LEU A O 1
ATOM 2347 N N . ILE A 1 289 ? -16.578 7.27 -2.906 1 89.75 289 ILE A N 1
ATOM 2348 C CA . ILE A 1 289 ? -16.953 5.855 -2.936 1 89.75 289 ILE A CA 1
ATOM 2349 C C . ILE A 1 289 ? -16.281 5.176 -4.129 1 89.75 289 ILE A C 1
ATOM 2351 O O . ILE A 1 289 ? -15.812 4.043 -4.023 1 89.75 289 ILE A O 1
ATOM 2355 N N . SER A 1 290 ? -16.297 5.926 -5.215 1 93.06 290 SER A N 1
ATOM 2356 C CA . SER A 1 290 ? -15.641 5.383 -6.402 1 93.06 290 SER A CA 1
ATOM 2357 C C . SER A 1 290 ? -14.164 5.109 -6.137 1 93.06 290 SER A C 1
ATOM 2359 O O . SER A 1 290 ? -13.656 4.043 -6.488 1 93.06 290 SER A O 1
ATOM 2361 N N . ASN A 1 291 ? -13.477 5.98 -5.484 1 94.69 291 ASN A N 1
ATOM 2362 C CA . ASN A 1 291 ? -12.062 5.824 -5.156 1 94.69 291 ASN A CA 1
ATOM 2363 C C . ASN A 1 291 ? -11.836 4.68 -4.176 1 94.69 291 ASN A C 1
ATOM 2365 O O . ASN A 1 291 ? -10.805 4.008 -4.227 1 94.69 291 ASN A O 1
ATOM 2369 N N . LEU A 1 292 ? -12.82 4.402 -3.342 1 94.31 292 LEU A N 1
ATOM 2370 C CA . LEU A 1 292 ? -12.648 3.428 -2.268 1 94.31 292 LEU A CA 1
ATOM 2371 C C . LEU A 1 292 ? -13.203 2.066 -2.678 1 94.31 292 LEU A C 1
ATOM 2373 O O . LEU A 1 292 ? -13.078 1.091 -1.936 1 94.31 292 LEU A O 1
ATOM 2377 N N . THR A 1 293 ? -13.773 1.989 -3.834 1 95.44 293 THR A N 1
ATOM 2378 C CA . THR A 1 293 ? -14.383 0.739 -4.277 1 95.44 293 THR A CA 1
ATOM 2379 C C . THR A 1 293 ? -13.359 -0.397 -4.246 1 95.44 293 THR A C 1
ATOM 2381 O O . THR A 1 293 ? -13.641 -1.474 -3.715 1 95.44 293 THR A O 1
ATOM 2384 N N . PRO A 1 294 ? -12.125 -0.18 -4.77 1 96.56 294 PRO A N 1
ATOM 2385 C CA . PRO A 1 294 ? -11.148 -1.271 -4.688 1 96.56 294 PRO A CA 1
ATOM 2386 C C . PRO A 1 294 ? -10.828 -1.669 -3.246 1 96.56 294 PRO A C 1
ATOM 2388 O O . PRO A 1 294 ? -10.516 -2.83 -2.979 1 96.56 294 PRO A O 1
ATOM 2391 N N . TYR A 1 295 ? -10.922 -0.729 -2.344 1 96.69 295 TYR A N 1
ATOM 2392 C CA . TYR A 1 295 ? -10.75 -1.05 -0.932 1 96.69 295 TYR A CA 1
ATOM 2393 C C . TYR A 1 295 ? -11.875 -1.942 -0.432 1 96.69 295 TYR A C 1
ATOM 2395 O O . TYR A 1 295 ? -11.633 -2.945 0.244 1 96.69 295 TYR A O 1
ATOM 2403 N N . PHE A 1 296 ? -13.125 -1.595 -0.792 1 95.69 296 PHE A N 1
ATOM 2404 C CA . PHE A 1 296 ? -14.289 -2.363 -0.374 1 95.69 296 PHE A CA 1
ATOM 2405 C C . PHE A 1 296 ? -14.227 -3.783 -0.927 1 95.69 296 PHE A C 1
ATOM 2407 O O . PHE A 1 296 ? -14.617 -4.734 -0.248 1 95.69 296 PHE A O 1
ATOM 2414 N N . MET A 1 297 ? -13.68 -3.895 -2.086 1 96.88 297 MET A N 1
ATOM 2415 C CA . MET A 1 297 ? -13.633 -5.188 -2.762 1 96.88 297 MET A CA 1
ATOM 2416 C C . MET A 1 297 ? -12.719 -6.156 -2.021 1 96.88 297 MET A C 1
ATOM 2418 O O . MET A 1 297 ? -12.805 -7.371 -2.217 1 96.88 297 MET A O 1
ATOM 2422 N N . GLN A 1 298 ? -11.867 -5.645 -1.219 1 97.31 298 GLN A N 1
ATOM 2423 C CA . GLN A 1 298 ? -10.984 -6.504 -0.439 1 97.31 298 GLN A CA 1
ATOM 2424 C C . GLN A 1 298 ? -11.727 -7.16 0.716 1 97.31 298 GLN A C 1
ATOM 2426 O O . GLN A 1 298 ? -11.273 -8.164 1.266 1 97.31 298 GLN A O 1
ATOM 2431 N N . TYR A 1 299 ? -12.914 -6.562 1.074 1 96.06 299 TYR A N 1
ATOM 2432 C CA . TYR A 1 299 ? -13.578 -7.016 2.291 1 96.06 299 TYR A CA 1
ATOM 2433 C C . TYR A 1 299 ? -15.023 -7.422 2.006 1 96.06 299 TYR A C 1
ATOM 2435 O O . TYR A 1 299 ? -15.688 -8.023 2.854 1 96.06 299 TYR A O 1
ATOM 2443 N N . MET A 1 300 ? -15.484 -7.09 0.841 1 95 300 MET A N 1
ATOM 2444 C CA . MET A 1 300 ? -16.844 -7.422 0.411 1 95 300 MET A CA 1
ATOM 2445 C C . MET A 1 300 ? -16.812 -8.273 -0.853 1 95 300 MET A C 1
ATOM 2447 O O . MET A 1 300 ? -15.953 -8.094 -1.713 1 95 300 MET A O 1
ATOM 2451 N N . LYS A 1 301 ? -17.781 -9.141 -0.918 1 94.75 301 LYS A N 1
ATOM 2452 C CA . LYS A 1 301 ? -17.953 -9.883 -2.162 1 94.75 301 LYS A CA 1
ATOM 2453 C C . LYS A 1 301 ? -18.484 -8.977 -3.277 1 94.75 301 LYS A C 1
ATOM 2455 O O . LYS A 1 301 ? -19.172 -7.992 -3.012 1 94.75 301 LYS A O 1
ATOM 2460 N N . LYS A 1 302 ? -18.188 -9.383 -4.434 1 94.44 302 LYS A N 1
ATOM 2461 C CA . LYS A 1 302 ? -18.672 -8.625 -5.59 1 94.44 302 LYS A CA 1
ATOM 2462 C C . LYS A 1 302 ? -20.188 -8.5 -5.566 1 94.44 302 LYS A C 1
ATOM 2464 O O . LYS A 1 302 ? -20.734 -7.422 -5.832 1 94.44 302 LYS A O 1
ATOM 2469 N N . GLU A 1 303 ? -20.844 -9.523 -5.23 1 94.06 303 GLU A N 1
ATOM 2470 C CA . GLU A 1 303 ? -22.297 -9.523 -5.176 1 94.06 303 GLU A CA 1
ATOM 2471 C C . GLU A 1 303 ? -22.812 -8.492 -4.168 1 94.06 303 GLU A C 1
ATOM 2473 O O . GLU A 1 303 ? -23.844 -7.867 -4.387 1 94.06 303 GLU A O 1
ATOM 2478 N N . GLN A 1 304 ? -22.078 -8.383 -3.068 1 93.69 304 GLN A N 1
ATOM 2479 C CA . GLN A 1 304 ? -22.453 -7.406 -2.051 1 93.69 304 GLN A CA 1
ATOM 2480 C C . GLN A 1 304 ? -22.25 -5.98 -2.562 1 93.69 304 GLN A C 1
ATOM 2482 O O . GLN A 1 304 ? -23.109 -5.117 -2.352 1 93.69 304 GLN A O 1
ATOM 2487 N N . ILE A 1 305 ? -21.188 -5.766 -3.26 1 91.69 305 ILE A N 1
ATOM 2488 C CA . ILE A 1 305 ? -20.859 -4.449 -3.787 1 91.69 305 ILE A CA 1
ATOM 2489 C C . ILE A 1 305 ? -21.906 -4.023 -4.812 1 91.69 305 ILE A C 1
ATOM 2491 O O . ILE A 1 305 ? -22.312 -2.857 -4.848 1 91.69 305 ILE A O 1
ATOM 2495 N N . ASP A 1 306 ? -22.297 -4.969 -5.613 1 92.56 306 ASP A N 1
ATOM 2496 C CA . ASP A 1 306 ? -23.25 -4.691 -6.676 1 92.56 306 ASP A CA 1
ATOM 2497 C C . ASP A 1 306 ? -24.594 -4.254 -6.098 1 92.56 306 ASP A C 1
ATOM 2499 O O . ASP A 1 306 ? -25.375 -3.559 -6.762 1 92.56 306 ASP A O 1
ATOM 2503 N N . LYS A 1 307 ? -24.875 -4.621 -4.938 1 93.56 307 LYS A N 1
ATOM 2504 C CA . LYS A 1 307 ? -26.156 -4.344 -4.316 1 93.56 307 LYS A CA 1
ATOM 2505 C C . LYS A 1 307 ? -26.047 -3.236 -3.271 1 93.56 307 LYS A C 1
ATOM 2507 O O . LYS A 1 307 ? -27 -2.943 -2.555 1 93.56 307 LYS A O 1
ATOM 2512 N N . PHE A 1 308 ? -24.875 -2.725 -3.086 1 90.81 308 PHE A N 1
ATOM 2513 C CA . PHE A 1 308 ? -24.594 -1.677 -2.113 1 90.81 308 PHE A CA 1
ATOM 2514 C C . PHE A 1 308 ? -24.516 -0.314 -2.791 1 90.81 308 PHE A C 1
ATOM 2516 O O . PHE A 1 308 ? -23.75 -0.134 -3.746 1 90.81 308 PHE A O 1
ATOM 2523 N N . THR A 1 309 ? -25.391 0.63 -2.381 1 88.5 309 THR A N 1
ATOM 2524 C CA . THR A 1 309 ? -25.359 1.964 -2.971 1 88.5 309 THR A CA 1
ATOM 2525 C C . THR A 1 309 ? -25.562 3.033 -1.903 1 88.5 309 THR A C 1
ATOM 2527 O O . THR A 1 309 ? -26.219 2.789 -0.894 1 88.5 309 THR A O 1
ATOM 2530 N N . ILE A 1 310 ? -24.891 4.051 -2.016 1 85 310 ILE A N 1
ATOM 2531 C CA . ILE A 1 310 ? -25.156 5.258 -1.241 1 85 310 ILE A CA 1
ATOM 2532 C C . ILE A 1 310 ? -25.656 6.363 -2.166 1 85 310 ILE A C 1
ATOM 2534 O O . ILE A 1 310 ? -24.984 6.734 -3.127 1 85 310 ILE A O 1
ATOM 2538 N N . GLU A 1 311 ? -26.812 6.871 -1.942 1 88.56 311 GLU A N 1
ATOM 2539 C CA . GLU A 1 311 ? -27.453 7.859 -2.812 1 88.56 311 GLU A CA 1
ATOM 2540 C C . GLU A 1 311 ? -27.703 9.164 -2.068 1 88.56 311 GLU A C 1
ATOM 2542 O O . GLU A 1 311 ? -28.031 9.156 -0.879 1 88.56 311 GLU A O 1
ATOM 2547 N N . GLU A 1 312 ? -27.453 10.188 -2.824 1 85.81 312 GLU A N 1
ATOM 2548 C CA . GLU A 1 312 ? -27.812 11.5 -2.281 1 85.81 312 GLU A CA 1
ATOM 2549 C C . GLU A 1 312 ? -29.312 11.773 -2.439 1 85.81 312 GLU A C 1
ATOM 2551 O O . GLU A 1 312 ? -29.875 11.531 -3.504 1 85.81 312 GLU A O 1
ATOM 2556 N N . GLU A 1 313 ? -29.891 12.18 -1.339 1 86.81 313 GLU A N 1
ATOM 2557 C CA . GLU A 1 313 ? -31.297 12.539 -1.337 1 86.81 313 GLU A CA 1
ATOM 2558 C C . GLU A 1 313 ? -31.484 14.039 -1.161 1 86.81 313 GLU A C 1
ATOM 2560 O O . GLU A 1 313 ? -30.516 14.789 -1.08 1 86.81 313 GLU A O 1
ATOM 2565 N N . GLU A 1 314 ? -32.812 14.43 -1.266 1 83.88 314 GLU A N 1
ATOM 2566 C CA . GLU A 1 314 ? -33.094 15.852 -1.064 1 83.88 314 GLU A CA 1
ATOM 2567 C C . GLU A 1 314 ? -32.5 16.359 0.245 1 83.88 314 GLU A C 1
ATOM 2569 O O . GLU A 1 314 ? -31.969 17.469 0.301 1 83.88 314 GLU A O 1
ATOM 2574 N N . LYS A 1 315 ? -32.75 15.492 1.118 1 82.81 315 LYS A N 1
ATOM 2575 C CA . LYS A 1 315 ? -32.125 15.758 2.414 1 82.81 315 LYS A CA 1
ATOM 2576 C C . LYS A 1 315 ? -31.297 14.562 2.887 1 82.81 315 LYS A C 1
ATOM 2578 O O . LYS A 1 315 ? -31.812 13.461 3.051 1 82.81 315 LYS A O 1
ATOM 2583 N N . GLY A 1 316 ? -30.016 14.828 2.959 1 88.44 316 GLY A N 1
ATOM 2584 C CA . GLY A 1 316 ? -29.172 13.781 3.508 1 88.44 316 GLY A CA 1
ATOM 2585 C C . GLY A 1 316 ? -28.781 12.734 2.488 1 88.44 316 GLY A C 1
ATOM 2586 O O . GLY A 1 316 ? -28.516 13.055 1.327 1 88.44 316 GLY A O 1
ATOM 2587 N N . TYR A 1 317 ? -28.594 11.445 3.008 1 90.81 317 TYR A N 1
ATOM 2588 C CA . TYR A 1 317 ? -28.125 10.344 2.184 1 90.81 317 TYR A CA 1
ATOM 2589 C C . TYR A 1 317 ? -28.859 9.055 2.527 1 90.81 317 TYR A C 1
ATOM 2591 O O . TYR A 1 317 ? -29.391 8.906 3.633 1 90.81 317 TYR A O 1
ATOM 2599 N N . ALA A 1 318 ? -29.016 8.242 1.553 1 93.06 318 ALA A N 1
ATOM 2600 C CA . ALA A 1 318 ? -29.562 6.906 1.768 1 93.06 318 ALA A CA 1
ATOM 2601 C C . ALA A 1 318 ? -28.531 5.828 1.435 1 93.06 318 ALA A C 1
ATOM 2603 O O . ALA A 1 318 ? -28.031 5.773 0.312 1 93.06 318 ALA A O 1
ATOM 2604 N N . VAL A 1 319 ? -28.188 5.035 2.424 1 92.75 319 VAL A N 1
ATOM 2605 C CA . VAL A 1 319 ? -27.328 3.865 2.25 1 92.75 319 VAL A CA 1
ATOM 2606 C C . VAL A 1 319 ? -28.188 2.621 2.041 1 92.75 319 VAL A C 1
ATOM 2608 O O . VAL A 1 319 ? -28.953 2.238 2.922 1 92.75 319 VAL A O 1
ATOM 2611 N N . LYS A 1 320 ? -27.953 2.041 0.9 1 93 320 LYS A N 1
ATOM 2612 C CA . LYS A 1 320 ? -28.859 0.943 0.54 1 93 320 LYS A CA 1
ATOM 2613 C C . LYS A 1 320 ? -28.078 -0.341 0.284 1 93 320 LYS A C 1
ATOM 2615 O O . LYS A 1 320 ? -26.969 -0.304 -0.279 1 93 320 LYS A O 1
ATOM 2620 N N . TYR A 1 321 ? -28.625 -1.398 0.76 1 94.31 321 TYR A N 1
ATOM 2621 C CA . TYR A 1 321 ? -28.172 -2.75 0.467 1 94.31 321 TYR A CA 1
ATOM 2622 C C . TYR A 1 321 ? -29.344 -3.717 0.356 1 94.31 321 TYR A C 1
ATOM 2624 O O . TYR A 1 321 ? -30.016 -3.998 1.349 1 94.31 321 TYR A O 1
ATOM 2632 N N . LYS A 1 322 ? -29.516 -4.301 -0.896 1 93.19 322 LYS A N 1
ATOM 2633 C CA . LYS A 1 322 ? -30.703 -5.094 -1.172 1 93.19 322 LYS A CA 1
ATOM 2634 C C . LYS A 1 322 ? -31.969 -4.328 -0.799 1 93.19 322 LYS A C 1
ATOM 2636 O O . LYS A 1 322 ? -32.219 -3.232 -1.312 1 93.19 322 LYS A O 1
ATOM 2641 N N . ASN A 1 323 ? -32.688 -4.809 0.265 1 90.5 323 ASN A N 1
ATOM 2642 C CA . ASN A 1 323 ? -33.938 -4.148 0.646 1 90.5 323 ASN A CA 1
ATOM 2643 C C . ASN A 1 323 ? -33.75 -3.283 1.889 1 90.5 323 ASN A C 1
ATOM 2645 O O . ASN A 1 323 ? -34.656 -2.588 2.311 1 90.5 323 ASN A O 1
ATOM 2649 N N . ASP A 1 324 ? -32.562 -3.293 2.395 1 93.75 324 ASP A N 1
ATOM 2650 C CA . ASP A 1 324 ? -32.281 -2.516 3.6 1 93.75 324 ASP A CA 1
ATOM 2651 C C . ASP A 1 324 ? -31.844 -1.096 3.252 1 93.75 324 ASP A C 1
ATOM 2653 O O . ASP A 1 324 ? -31.125 -0.884 2.277 1 93.75 324 ASP A O 1
ATOM 2657 N N . VAL A 1 325 ? -32.375 -0.129 4.074 1 93.44 325 VAL A N 1
ATOM 2658 C CA . VAL A 1 325 ? -32.031 1.271 3.852 1 93.44 325 VAL A CA 1
ATOM 2659 C C . VAL A 1 325 ? -31.656 1.925 5.18 1 93.44 325 VAL A C 1
ATOM 2661 O O . VAL A 1 325 ? -32.344 1.766 6.18 1 93.44 325 VAL A O 1
ATOM 2664 N N . LEU A 1 326 ? -30.5 2.516 5.18 1 95 326 LEU A N 1
ATOM 2665 C CA . LEU A 1 326 ? -30.094 3.391 6.27 1 95 326 LEU A CA 1
ATOM 2666 C C . LEU A 1 326 ? -30.094 4.852 5.828 1 95 326 LEU A C 1
ATOM 2668 O O . LEU A 1 326 ? -29.375 5.219 4.895 1 95 326 LEU A O 1
ATOM 2672 N N . VAL A 1 327 ? -30.875 5.637 6.504 1 94.06 327 VAL A N 1
ATOM 2673 C CA . VAL A 1 327 ? -30.984 7.047 6.148 1 94.06 327 VAL A CA 1
ATOM 2674 C C . VAL A 1 327 ? -30.047 7.875 7.012 1 94.06 327 VAL A C 1
ATOM 2676 O O . VAL A 1 327 ? -30.031 7.738 8.234 1 94.06 327 VAL A O 1
ATOM 2679 N N . LEU A 1 328 ? -29.234 8.617 6.32 1 92.31 328 LEU A N 1
ATOM 2680 C CA . LEU A 1 328 ? -28.391 9.602 6.973 1 92.31 328 LEU A CA 1
ATOM 2681 C C . LEU A 1 328 ? -28.969 11.008 6.82 1 92.31 328 LEU A C 1
ATOM 2683 O O . LEU A 1 328 ? -29.188 11.477 5.699 1 92.31 328 LEU A O 1
ATOM 2687 N N . GLU A 1 329 ? -29.125 11.734 7.848 1 88.81 329 GLU A N 1
ATOM 2688 C CA . GLU A 1 329 ? -29.875 12.992 7.871 1 88.81 329 GLU A CA 1
ATOM 2689 C C . GLU A 1 329 ? -29.047 14.133 7.297 1 88.81 329 GLU A C 1
ATOM 2691 O O . GLU A 1 329 ? -29.594 15.125 6.809 1 88.81 329 GLU A O 1
ATOM 2696 N N . ASP A 1 330 ? -27.797 14.016 7.457 1 85.06 330 ASP A N 1
ATOM 2697 C CA . ASP A 1 330 ? -26.969 15.141 7.039 1 85.06 330 ASP A CA 1
ATOM 2698 C C . ASP A 1 330 ? -25.531 14.688 6.77 1 85.06 330 ASP A C 1
ATOM 2700 O O . ASP A 1 330 ? -25.234 13.492 6.824 1 85.06 330 ASP A O 1
ATOM 2704 N N . ASN A 1 331 ? -24.703 15.727 6.41 1 83.06 331 ASN A N 1
ATOM 2705 C CA . ASN A 1 331 ? -23.297 15.477 6.105 1 83.06 331 ASN A CA 1
ATOM 2706 C C . ASN A 1 331 ? -22.531 15 7.34 1 83.06 331 ASN A C 1
ATOM 2708 O O . ASN A 1 331 ? -21.594 14.219 7.223 1 83.06 331 ASN A O 1
ATOM 2712 N N . GLU A 1 332 ? -22.984 15.43 8.383 1 85.44 332 GLU A N 1
ATOM 2713 C CA . GLU A 1 332 ? -22.328 15.016 9.625 1 85.44 332 GLU A CA 1
ATOM 2714 C C . GLU A 1 332 ? -22.422 13.508 9.82 1 85.44 332 GLU A C 1
ATOM 2716 O O . GLU A 1 332 ? -21.422 12.852 10.117 1 85.44 332 GLU A O 1
ATOM 2721 N N . GLN A 1 333 ? -23.531 13 9.656 1 89.12 333 GLN A N 1
ATOM 2722 C CA . GLN A 1 333 ? -23.719 11.562 9.812 1 89.12 333 GLN A CA 1
ATOM 2723 C C . GLN A 1 333 ? -22.922 10.797 8.766 1 89.12 333 GLN A C 1
ATOM 2725 O O . GLN A 1 333 ? -22.391 9.719 9.047 1 89.12 333 GLN A O 1
ATOM 2730 N N . LEU A 1 334 ? -22.922 11.375 7.648 1 89.19 334 LEU A N 1
ATOM 2731 C CA . LEU A 1 334 ? -22.141 10.75 6.594 1 89.19 334 LEU A CA 1
ATOM 2732 C C . LEU A 1 334 ? -20.656 10.68 6.977 1 89.19 334 LEU A C 1
ATOM 2734 O O . LEU A 1 334 ? -20.031 9.633 6.848 1 89.19 334 LEU A O 1
ATOM 2738 N N . ASN A 1 335 ? -20.125 11.781 7.395 1 89.19 335 ASN A N 1
ATOM 2739 C CA . ASN A 1 335 ? -18.734 11.844 7.797 1 89.19 335 ASN A CA 1
ATOM 2740 C C . ASN A 1 335 ? -18.422 10.867 8.93 1 89.19 335 ASN A C 1
ATOM 2742 O O . ASN A 1 335 ? -17.391 10.211 8.93 1 89.19 335 ASN A O 1
ATOM 2746 N N . HIS A 1 336 ? -19.328 10.797 9.828 1 90.38 336 HIS A N 1
ATOM 2747 C CA . HIS A 1 336 ? -19.141 9.898 10.961 1 90.38 336 HIS A CA 1
ATOM 2748 C C . HIS A 1 336 ? -19.219 8.438 10.539 1 90.38 336 HIS A C 1
ATOM 2750 O O . HIS A 1 336 ? -18.5 7.586 11.062 1 90.38 336 HIS A O 1
ATOM 2756 N N . LEU A 1 337 ? -20.094 8.156 9.648 1 92 337 LEU A N 1
ATOM 2757 C CA . LEU A 1 337 ? -20.188 6.793 9.141 1 92 337 LEU A CA 1
ATOM 2758 C C . LEU A 1 337 ? -18.875 6.379 8.461 1 92 337 LEU A C 1
ATOM 2760 O O . LEU A 1 337 ? -18.344 5.312 8.758 1 92 337 LEU A O 1
ATOM 2764 N N . ILE A 1 338 ? -18.359 7.281 7.688 1 92.06 338 ILE A N 1
ATOM 2765 C CA . ILE A 1 338 ? -17.25 6.941 6.801 1 92.06 338 ILE A CA 1
ATOM 2766 C C . ILE A 1 338 ? -15.938 7.012 7.574 1 92.06 338 ILE A C 1
ATOM 2768 O O . ILE A 1 338 ? -15.078 6.141 7.43 1 92.06 338 ILE A O 1
ATOM 2772 N N . PHE A 1 339 ? -15.75 8.047 8.422 1 92.25 339 PHE A N 1
ATOM 2773 C CA . PHE A 1 339 ? -14.422 8.297 8.969 1 92.25 339 PHE A CA 1
ATOM 2774 C C . PHE A 1 339 ? -14.445 8.273 10.492 1 92.25 339 PHE A C 1
ATOM 2776 O O . PHE A 1 339 ? -13.391 8.297 11.133 1 92.25 339 PHE A O 1
ATOM 2783 N N . GLY A 1 340 ? -15.656 8.281 11.016 1 88.44 340 GLY A N 1
ATOM 2784 C CA . GLY A 1 340 ? -15.727 8.555 12.445 1 88.44 340 GLY A CA 1
ATOM 2785 C C . GLY A 1 340 ? -16.375 7.438 13.234 1 88.44 340 GLY A C 1
ATOM 2786 O O . GLY A 1 340 ? -16.344 6.273 12.828 1 88.44 340 GLY A O 1
ATOM 2787 N N . ASP A 1 341 ? -16.719 7.848 14.484 1 85.75 341 ASP A N 1
ATOM 2788 C CA . ASP A 1 341 ? -17.5 6.949 15.32 1 85.75 341 ASP A CA 1
ATOM 2789 C C . ASP A 1 341 ? -18.891 6.711 14.727 1 85.75 341 ASP A C 1
ATOM 2791 O O . ASP A 1 341 ? -19.719 7.621 14.695 1 85.75 341 ASP A O 1
ATOM 2795 N N . ASN A 1 342 ? -19.016 5.551 14.266 1 89.62 342 ASN A N 1
ATOM 2796 C CA . ASN A 1 342 ? -20.234 5.258 13.508 1 89.62 342 ASN A CA 1
ATOM 2797 C C . ASN A 1 342 ? -21.094 4.219 14.219 1 89.62 342 ASN A C 1
ATOM 2799 O O . ASN A 1 342 ? -22.031 3.672 13.625 1 89.62 342 ASN A O 1
ATOM 2803 N N . THR A 1 343 ? -20.797 4 15.438 1 89.19 343 THR A N 1
ATOM 2804 C CA . THR A 1 343 ? -21.484 2.947 16.172 1 89.19 343 THR A CA 1
ATOM 2805 C C . THR A 1 343 ? -22.984 3.232 16.25 1 89.19 343 THR A C 1
ATOM 2807 O O . THR A 1 343 ? -23.797 2.363 15.938 1 89.19 343 THR A O 1
ATOM 2810 N N . GLU A 1 344 ? -23.328 4.414 16.656 1 90.69 344 GLU A N 1
ATOM 2811 C CA . GLU A 1 344 ? -24.734 4.781 16.797 1 90.69 344 GLU A CA 1
ATOM 2812 C C . GLU A 1 344 ? -25.438 4.781 15.445 1 90.69 344 GLU A C 1
ATOM 2814 O O . GLU A 1 344 ? -26.609 4.441 15.352 1 90.69 344 GLU A O 1
ATOM 2819 N N . ILE A 1 345 ? -24.734 5.145 14.43 1 93.38 345 ILE A N 1
ATOM 2820 C CA . ILE A 1 345 ? -25.297 5.215 13.086 1 93.38 345 ILE A CA 1
ATOM 2821 C C . ILE A 1 345 ? -25.594 3.807 12.578 1 93.38 345 ILE A C 1
ATOM 2823 O O . ILE A 1 345 ? -26.688 3.525 12.094 1 93.38 345 ILE A O 1
ATOM 2827 N N . ILE A 1 346 ? -24.641 2.963 12.719 1 93.19 346 ILE A N 1
ATOM 2828 C CA . ILE A 1 346 ? -24.75 1.599 12.203 1 93.19 346 ILE A CA 1
ATOM 2829 C C . ILE A 1 346 ? -25.797 0.831 13 1 93.19 346 ILE A C 1
ATOM 2831 O O . ILE A 1 346 ? -26.516 -0.009 12.445 1 93.19 346 ILE A O 1
ATOM 2835 N N . ASN A 1 347 ? -25.984 1.201 14.219 1 92.94 347 ASN A N 1
ATOM 2836 C CA . ASN A 1 347 ? -26.953 0.522 15.062 1 92.94 347 ASN A CA 1
ATOM 2837 C C . ASN A 1 347 ? -28.391 0.853 14.648 1 92.94 347 ASN A C 1
ATOM 2839 O O . ASN A 1 347 ? -29.328 0.207 15.102 1 92.94 347 ASN A O 1
ATOM 2843 N N . LYS A 1 348 ? -28.562 1.807 13.828 1 93.12 348 LYS A N 1
ATOM 2844 C CA . LYS A 1 348 ? -29.891 2.164 13.328 1 93.12 348 LYS A CA 1
ATOM 2845 C C . LYS A 1 348 ? -30.375 1.157 12.281 1 93.12 348 LYS A C 1
ATOM 2847 O O . LYS A 1 348 ? -31.547 1.141 11.922 1 93.12 348 LYS A O 1
ATOM 2852 N N . CYS A 1 349 ? -29.438 0.487 11.711 1 91.06 349 CYS A N 1
ATOM 2853 C CA . CYS A 1 349 ? -29.844 -0.551 10.766 1 91.06 349 CYS A CA 1
ATOM 2854 C C . CYS A 1 349 ? -29.547 -1.938 11.32 1 91.06 349 CYS A C 1
ATOM 2856 O O . CYS A 1 349 ? -28.922 -2.068 12.383 1 91.06 349 CYS A O 1
ATOM 2858 N N . ASP A 1 350 ? -30.203 -3.018 10.711 1 88.62 350 ASP A N 1
ATOM 2859 C CA . ASP A 1 350 ? -30.031 -4.395 11.156 1 88.62 350 ASP A CA 1
ATOM 2860 C C . ASP A 1 350 ? -29.734 -5.324 9.984 1 88.62 350 ASP A C 1
ATOM 2862 O O . ASP A 1 350 ? -29.609 -4.867 8.844 1 88.62 350 ASP A O 1
ATOM 2866 N N . GLY A 1 351 ? -29.406 -6.547 10.359 1 90 351 GLY A N 1
ATOM 2867 C CA . GLY A 1 351 ? -29.25 -7.578 9.344 1 90 351 GLY A CA 1
ATOM 2868 C C . GLY A 1 351 ? -27.953 -7.469 8.57 1 90 351 GLY A C 1
ATOM 2869 O O . GLY A 1 351 ? -26.891 -7.234 9.156 1 90 351 GLY A O 1
ATOM 2870 N N . GLU A 1 352 ? -28.062 -7.695 7.32 1 91.94 352 GLU A N 1
ATOM 2871 C CA . GLU A 1 352 ? -26.891 -7.805 6.457 1 91.94 352 GLU A CA 1
ATOM 2872 C C . GLU A 1 352 ? -26.234 -6.441 6.238 1 91.94 352 GLU A C 1
ATOM 2874 O O . GLU A 1 352 ? -25.016 -6.344 6.137 1 91.94 352 GLU A O 1
ATOM 2879 N N . LEU A 1 353 ? -27.094 -5.441 6.215 1 94.44 353 LEU A N 1
ATOM 2880 C CA . LEU A 1 353 ? -26.547 -4.098 6.02 1 94.44 353 LEU A CA 1
ATOM 2881 C C . LEU A 1 353 ? -25.656 -3.695 7.191 1 94.44 353 LEU A C 1
ATOM 2883 O O . LEU A 1 353 ? -24.578 -3.146 6.996 1 94.44 353 LEU A O 1
ATOM 2887 N N . LYS A 1 354 ? -26.125 -3.934 8.359 1 94.19 354 LYS A N 1
ATOM 2888 C CA . LYS A 1 354 ? -25.344 -3.629 9.555 1 94.19 354 LYS A CA 1
ATOM 2889 C C . LYS A 1 354 ? -24 -4.344 9.531 1 94.19 354 LYS A C 1
ATOM 2891 O O . LYS A 1 354 ? -22.953 -3.732 9.781 1 94.19 354 LYS A O 1
ATOM 2896 N N . THR A 1 355 ? -24.016 -5.562 9.211 1 91.38 355 THR A N 1
ATOM 2897 C CA . THR A 1 355 ? -22.797 -6.367 9.156 1 91.38 355 THR A CA 1
ATOM 2898 C C . THR A 1 355 ? -21.844 -5.84 8.086 1 91.38 355 THR A C 1
ATOM 2900 O O . THR A 1 355 ? -20.641 -5.754 8.312 1 91.38 355 THR A O 1
ATOM 2903 N N . LEU A 1 356 ? -22.438 -5.523 7.023 1 92.81 356 LEU A N 1
ATOM 2904 C CA . LEU A 1 356 ? -21.641 -4.996 5.918 1 92.81 356 LEU A CA 1
ATOM 2905 C C . LEU A 1 356 ? -20.969 -3.686 6.305 1 92.81 356 LEU A C 1
ATOM 2907 O O . LEU A 1 356 ? -19.766 -3.512 6.074 1 92.81 356 LEU A O 1
ATOM 2911 N N . LEU A 1 357 ? -21.703 -2.811 6.879 1 93.69 357 LEU A N 1
ATOM 2912 C CA . LEU A 1 357 ? -21.172 -1.506 7.258 1 93.69 357 LEU A CA 1
ATOM 2913 C C . LEU A 1 357 ? -20.094 -1.647 8.328 1 93.69 357 LEU A C 1
ATOM 2915 O O . LEU A 1 357 ? -19.078 -0.938 8.297 1 93.69 357 LEU A O 1
ATOM 2919 N N . LYS A 1 358 ? -20.25 -2.572 9.188 1 90.56 358 LYS A N 1
ATOM 2920 C CA . LYS A 1 358 ? -19.266 -2.809 10.242 1 90.56 358 LYS A CA 1
ATOM 2921 C C . LYS A 1 358 ? -17.953 -3.312 9.664 1 90.56 358 LYS A C 1
ATOM 2923 O O . LYS A 1 358 ? -16.875 -3.096 10.242 1 90.56 358 LYS A O 1
ATOM 2928 N N . ASN A 1 359 ? -18.016 -3.898 8.555 1 88.69 359 ASN A N 1
ATOM 2929 C CA . ASN A 1 359 ? -16.844 -4.512 7.949 1 88.69 359 ASN A CA 1
ATOM 2930 C C . ASN A 1 359 ? -16.016 -3.494 7.168 1 88.69 359 ASN A C 1
ATOM 2932 O O . ASN A 1 359 ? -14.797 -3.652 7.023 1 88.69 359 ASN A O 1
ATOM 2936 N N . ILE A 1 360 ? -16.672 -2.463 6.699 1 90.62 360 ILE A N 1
ATOM 2937 C CA . ILE A 1 360 ? -15.93 -1.629 5.762 1 90.62 360 ILE A CA 1
ATOM 2938 C C . ILE A 1 360 ? -15.719 -0.24 6.363 1 90.62 360 ILE A C 1
ATOM 2940 O O . ILE A 1 360 ? -14.906 0.54 5.871 1 90.62 360 ILE A O 1
ATOM 2944 N N . PHE A 1 361 ? -16.516 0.141 7.438 1 92.62 361 PHE A N 1
ATOM 2945 C CA . PHE A 1 361 ? -16.359 1.445 8.07 1 92.62 361 PHE A CA 1
ATOM 2946 C C . PHE A 1 361 ? -15.961 1.295 9.531 1 92.62 361 PHE A C 1
ATOM 2948 O O . PHE A 1 361 ? -16.266 0.28 10.164 1 92.62 361 PHE A O 1
ATOM 2955 N N . PRO A 1 362 ? -15.375 2.295 10.086 1 93.81 362 PRO A N 1
ATOM 2956 C CA . PRO A 1 362 ? -14.906 3.49 9.375 1 93.81 362 PRO A CA 1
ATOM 2957 C C . PRO A 1 362 ? -13.688 3.217 8.5 1 93.81 362 PRO A C 1
ATOM 2959 O O . PRO A 1 362 ? -12.93 2.279 8.766 1 93.81 362 PRO A O 1
ATOM 2962 N N . ILE A 1 363 ? -13.508 4.047 7.488 1 93.94 363 ILE A N 1
ATOM 2963 C CA . ILE A 1 363 ? -12.297 4.008 6.68 1 93.94 363 ILE A CA 1
ATOM 2964 C C . ILE A 1 363 ? -11.102 4.48 7.508 1 93.94 363 ILE A C 1
ATOM 2966 O O . ILE A 1 363 ? -11.172 5.527 8.164 1 93.94 363 ILE A O 1
ATOM 2970 N N . PRO A 1 364 ? -10.055 3.65 7.547 1 93 364 PRO A N 1
ATOM 2971 C CA . PRO A 1 364 ? -8.891 4.113 8.305 1 93 364 PRO A CA 1
ATOM 2972 C C . PRO A 1 364 ? -8.195 5.301 7.645 1 93 364 PRO A C 1
ATOM 2974 O O . PRO A 1 364 ? -8.039 5.328 6.422 1 93 364 PRO A O 1
ATOM 2977 N N . ILE A 1 365 ? -7.836 6.254 8.398 1 92.12 365 ILE A N 1
ATOM 2978 C CA . ILE A 1 365 ? -7.008 7.375 7.973 1 92.12 365 ILE A CA 1
ATOM 2979 C C . ILE A 1 365 ? -5.812 7.523 8.914 1 92.12 365 ILE A C 1
ATOM 2981 O O . ILE A 1 365 ? -5.902 7.199 10.094 1 92.12 365 ILE A O 1
ATOM 2985 N N . PRO A 1 366 ? -4.652 7.949 8.336 1 93.5 366 PRO A N 1
ATOM 2986 C CA . PRO A 1 366 ? -3.496 8.164 9.211 1 93.5 366 PRO A CA 1
ATOM 2987 C C . PRO A 1 366 ? -3.719 9.297 10.219 1 93.5 366 PRO A C 1
ATOM 2989 O O . PRO A 1 366 ? -4.613 10.125 10.023 1 93.5 366 PRO A O 1
ATOM 2992 N N . CYS A 1 367 ? -3.016 9.227 11.273 1 91.44 367 CYS A N 1
ATOM 2993 C CA . CYS A 1 367 ? -3.029 10.375 12.18 1 91.44 367 CYS A CA 1
ATOM 2994 C C . CYS A 1 367 ? -2.572 11.633 11.461 1 91.44 367 CYS A C 1
ATOM 2996 O O . CYS A 1 367 ? -1.445 11.703 10.969 1 91.44 367 CYS A O 1
ATOM 2998 N N . ILE A 1 368 ? -3.379 12.578 11.492 1 89 368 ILE A N 1
ATOM 2999 C CA . ILE A 1 368 ? -3.215 13.734 10.617 1 89 368 ILE A CA 1
ATOM 3000 C C . ILE A 1 368 ? -2.25 14.727 11.258 1 89 368 ILE A C 1
ATOM 3002 O O . ILE A 1 368 ? -1.723 15.617 10.578 1 89 368 ILE A O 1
ATOM 3006 N N . GLU A 1 369 ? -1.95 14.594 12.531 1 89.69 369 GLU A N 1
ATOM 3007 C CA . GLU A 1 369 ? -1.045 15.516 13.211 1 89.69 369 GLU A CA 1
ATOM 3008 C C . GLU A 1 369 ? 0.405 15.055 13.086 1 89.69 369 GLU A C 1
ATOM 3010 O O . GLU A 1 369 ? 1.247 15.406 13.914 1 89.69 369 GLU A O 1
ATOM 3015 N N . GLY A 1 370 ? 0.701 14.32 12.094 1 91.69 370 GLY A N 1
ATOM 3016 C CA . GLY A 1 370 ? 2.064 13.891 11.828 1 91.69 370 GLY A CA 1
ATOM 3017 C C . GLY A 1 370 ? 2.826 14.844 10.93 1 91.69 370 GLY A C 1
ATOM 3018 O O . GLY A 1 370 ? 2.527 16.047 10.891 1 91.69 370 GLY A O 1
ATOM 3019 N N . ILE A 1 371 ? 3.814 14.328 10.312 1 94.19 371 ILE A N 1
ATOM 3020 C CA . ILE A 1 371 ? 4.727 15.109 9.484 1 94.19 371 ILE A CA 1
ATOM 3021 C C . ILE A 1 371 ? 3.963 15.727 8.312 1 94.19 371 ILE A C 1
ATOM 3023 O O . ILE A 1 371 ? 4.312 16.812 7.832 1 94.19 371 ILE A O 1
ATOM 3027 N N . ASN A 1 372 ? 2.9 15.086 7.957 1 93.94 372 ASN A N 1
ATOM 3028 C CA . ASN A 1 372 ? 2.129 15.531 6.801 1 93.94 372 ASN A CA 1
ATOM 3029 C C . ASN A 1 372 ? 1.128 16.609 7.18 1 93.94 372 ASN A C 1
ATOM 3031 O O . ASN A 1 372 ? 0.343 17.062 6.34 1 93.94 372 ASN A O 1
ATOM 3035 N N . TYR A 1 373 ? 1.149 17.016 8.422 1 89 373 TYR A N 1
ATOM 3036 C CA . TYR A 1 373 ? 0.232 18.062 8.859 1 89 373 TYR A CA 1
ATOM 3037 C C . TYR A 1 373 ? 0.501 19.375 8.117 1 89 373 TYR A C 1
ATOM 3039 O O . TYR A 1 373 ? 1.604 19.922 8.188 1 89 373 TYR A O 1
ATOM 3047 N N . GLN A 1 374 ? -0.437 19.719 7.332 1 81.69 374 GLN A N 1
ATOM 3048 C CA . GLN A 1 374 ? -0.377 20.969 6.562 1 81.69 374 GLN A CA 1
ATOM 3049 C C . GLN A 1 374 ? -1.665 21.766 6.715 1 81.69 374 GLN A C 1
ATOM 3051 O O . GLN A 1 374 ? -2.73 21.203 6.973 1 81.69 374 GLN A O 1
ATOM 3056 N N . MET B 1 1 ? -6.887 -24.656 -39.031 1 92.25 1 MET B N 1
ATOM 3057 C CA . MET B 1 1 ? -6.637 -24.422 -37.625 1 92.25 1 MET B CA 1
ATOM 3058 C C . MET B 1 1 ? -7.051 -23 -37.219 1 92.25 1 MET B C 1
ATOM 3060 O O . MET B 1 1 ? -6.738 -22.047 -37.938 1 92.25 1 MET B O 1
ATOM 3064 N N . GLU B 1 2 ? -7.906 -22.969 -36.188 1 95.12 2 GLU B N 1
ATOM 3065 C CA . GLU B 1 2 ? -8.445 -21.688 -35.719 1 95.12 2 GLU B CA 1
ATOM 3066 C C . GLU B 1 2 ? -7.867 -21.312 -34.375 1 95.12 2 GLU B C 1
ATOM 3068 O O . GLU B 1 2 ? -7.715 -22.172 -33.5 1 95.12 2 GLU B O 1
ATOM 3073 N N . PHE B 1 3 ? -7.453 -19.984 -34.281 1 96.38 3 PHE B N 1
ATOM 3074 C CA . PHE B 1 3 ? -6.977 -19.453 -33 1 96.38 3 PHE B CA 1
ATOM 3075 C C . PHE B 1 3 ? -7.957 -18.422 -32.438 1 96.38 3 PHE B C 1
ATOM 3077 O O . PHE B 1 3 ? -8.32 -17.469 -33.156 1 96.38 3 PHE B O 1
ATOM 3084 N N . ARG B 1 4 ? -8.398 -18.625 -31.219 1 93.06 4 ARG B N 1
ATOM 3085 C CA . ARG B 1 4 ? -9.344 -17.688 -30.609 1 93.06 4 ARG B CA 1
ATOM 3086 C C . ARG B 1 4 ? -9.383 -17.844 -29.094 1 93.06 4 ARG B C 1
ATOM 3088 O O . ARG B 1 4 ? -8.719 -18.734 -28.547 1 93.06 4 ARG B O 1
ATOM 3095 N N . SER B 1 5 ? -10.078 -16.969 -28.438 1 87.69 5 SER B N 1
ATOM 3096 C CA . SER B 1 5 ? -10.375 -17.156 -27.016 1 87.69 5 SER B CA 1
ATOM 3097 C C . SER B 1 5 ? -11.547 -18.125 -26.812 1 87.69 5 SER B C 1
ATOM 3099 O O . SER B 1 5 ? -12.32 -18.359 -27.75 1 87.69 5 SER B O 1
ATOM 3101 N N . CYS B 1 6 ? -11.477 -18.688 -25.516 1 85.12 6 CYS B N 1
ATOM 3102 C CA . CYS B 1 6 ? -12.648 -19.484 -25.172 1 85.12 6 CYS B CA 1
ATOM 3103 C C . CYS B 1 6 ? -13.898 -18.609 -25.109 1 85.12 6 CYS B C 1
ATOM 3105 O O . CYS B 1 6 ? -13.938 -17.625 -24.391 1 85.12 6 CYS B O 1
ATOM 3107 N N . CYS B 1 7 ? -14.773 -18.969 -25.891 1 77.88 7 CYS B N 1
ATOM 3108 C CA . CYS B 1 7 ? -15.953 -18.125 -26.031 1 77.88 7 CYS B CA 1
ATOM 3109 C C . CYS B 1 7 ? -17.125 -18.703 -25.25 1 77.88 7 CYS B C 1
ATOM 3111 O O . CYS B 1 7 ? -18.094 -18 -24.969 1 77.88 7 CYS B O 1
ATOM 3113 N N . ASN B 1 8 ? -16.953 -20.016 -24.953 1 88.62 8 ASN B N 1
ATOM 3114 C CA . ASN B 1 8 ? -18.062 -20.641 -24.25 1 88.62 8 ASN B CA 1
ATOM 3115 C C . ASN B 1 8 ? -17.594 -21.766 -23.328 1 88.62 8 ASN B C 1
ATOM 3117 O O . ASN B 1 8 ? -16.406 -22.094 -23.297 1 88.62 8 ASN B O 1
ATOM 3121 N N . LYS B 1 9 ? -18.578 -22.297 -22.625 1 92.69 9 LYS B N 1
ATOM 3122 C CA . LYS B 1 9 ? -18.297 -23.312 -21.609 1 92.69 9 LYS B CA 1
ATOM 3123 C C . LYS B 1 9 ? -17.781 -24.609 -22.25 1 92.69 9 LYS B C 1
ATOM 3125 O O . LYS B 1 9 ? -16.953 -25.297 -21.656 1 92.69 9 LYS B O 1
ATOM 3130 N N . GLU B 1 10 ? -18.266 -24.891 -23.391 1 93.56 10 GLU B N 1
ATOM 3131 C CA . GLU B 1 10 ? -17.828 -26.109 -24.078 1 93.56 10 GLU B CA 1
ATOM 3132 C C . GLU B 1 10 ? -16.344 -26.031 -24.453 1 93.56 10 GLU B C 1
ATOM 3134 O O . GLU B 1 10 ? -15.602 -26.984 -24.25 1 93.56 10 GLU B O 1
ATOM 3139 N N . ASP B 1 11 ? -15.992 -24.906 -25.062 1 94.62 11 ASP B N 1
ATOM 3140 C CA . ASP B 1 11 ? -14.594 -24.688 -25.391 1 94.62 11 ASP B CA 1
ATOM 3141 C C . ASP B 1 11 ? -13.711 -24.781 -24.156 1 94.62 11 ASP B C 1
ATOM 3143 O O . ASP B 1 11 ? -12.625 -25.375 -24.203 1 94.62 11 ASP B O 1
ATOM 3147 N N . ARG B 1 12 ? -14.195 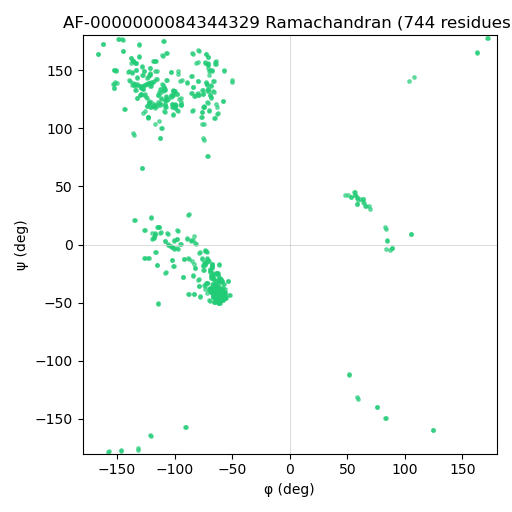-24.234 -23.094 1 96.38 12 ARG B N 1
ATOM 3148 C CA . ARG B 1 12 ? -13.453 -24.281 -21.828 1 96.38 12 ARG B CA 1
ATOM 3149 C C . ARG B 1 12 ? -13.25 -25.719 -21.375 1 96.38 12 ARG B C 1
ATOM 3151 O O . ARG B 1 12 ? -12.148 -26.094 -20.969 1 96.38 12 ARG B O 1
ATOM 3158 N N . GLU B 1 13 ? -14.297 -26.484 -21.422 1 96.75 13 GLU B N 1
ATOM 3159 C CA . GLU B 1 13 ? -14.211 -27.875 -20.984 1 96.75 13 GLU B CA 1
ATOM 3160 C C . GLU B 1 13 ? -13.195 -28.656 -21.812 1 96.75 13 GLU B C 1
ATOM 3162 O O . GLU B 1 13 ? -12.422 -29.438 -21.266 1 96.75 13 GLU B O 1
ATOM 3167 N N . LYS B 1 14 ? -13.242 -28.469 -23.125 1 96.94 14 LYS B N 1
ATOM 3168 C CA . LYS B 1 14 ? -12.281 -29.141 -24 1 96.94 14 LYS B CA 1
ATOM 3169 C C . LYS B 1 14 ? -10.852 -28.688 -23.688 1 96.94 14 LYS B C 1
ATOM 3171 O O . LYS B 1 14 ? -9.922 -29.5 -23.719 1 96.94 14 LYS B O 1
ATOM 3176 N N . ALA B 1 15 ? -10.703 -27.391 -23.453 1 97.75 15 ALA B N 1
ATOM 3177 C CA . ALA B 1 15 ? -9.391 -26.859 -23.094 1 97.75 15 ALA B CA 1
ATOM 3178 C C . ALA B 1 15 ? -8.891 -27.484 -21.781 1 97.75 15 ALA B C 1
ATOM 3180 O O . ALA B 1 15 ? -7.738 -27.891 -21.688 1 97.75 15 ALA B O 1
ATOM 3181 N N . ILE B 1 16 ? -9.781 -27.531 -20.766 1 97.81 16 ILE B N 1
ATOM 3182 C CA . ILE B 1 16 ? -9.43 -28.078 -19.453 1 97.81 16 ILE B CA 1
ATOM 3183 C C . ILE B 1 16 ? -9.016 -29.531 -19.594 1 97.81 16 ILE B C 1
ATOM 3185 O O . ILE B 1 16 ? -8.086 -29.984 -18.922 1 97.81 16 ILE B O 1
ATOM 3189 N N . LYS B 1 17 ? -9.703 -30.266 -20.453 1 97.25 17 LYS B N 1
ATOM 3190 C CA . LYS B 1 17 ? -9.352 -31.656 -20.703 1 97.25 17 LYS B CA 1
ATOM 3191 C C . LYS B 1 17 ? -7.93 -31.781 -21.25 1 97.25 17 LYS B C 1
ATOM 3193 O O . LYS B 1 17 ? -7.152 -32.625 -20.797 1 97.25 17 LYS B O 1
ATOM 3198 N N . LEU B 1 18 ? -7.617 -30.953 -22.234 1 97.94 18 LEU B N 1
ATOM 3199 C CA . LEU B 1 18 ? -6.266 -30.953 -22.781 1 97.94 18 LEU B CA 1
ATOM 3200 C C . LEU B 1 18 ? -5.246 -30.594 -21.703 1 97.94 18 LEU B C 1
ATOM 3202 O O . LEU B 1 18 ? -4.199 -31.234 -21.594 1 97.94 18 LEU B O 1
ATOM 3206 N N . ILE B 1 19 ? -5.551 -29.562 -20.922 1 97.88 19 ILE B N 1
ATOM 3207 C CA . ILE B 1 19 ? -4.668 -29.062 -19.859 1 97.88 19 ILE B CA 1
ATOM 3208 C C . ILE B 1 19 ? -4.418 -30.172 -18.844 1 97.88 19 ILE B C 1
ATOM 3210 O O . ILE B 1 19 ? -3.271 -30.453 -18.484 1 97.88 19 ILE B O 1
ATOM 3214 N N . ASN B 1 20 ? -5.469 -30.812 -18.438 1 97.69 20 ASN B N 1
ATOM 3215 C CA . ASN B 1 20 ? -5.352 -31.891 -17.453 1 97.69 20 ASN B CA 1
ATOM 3216 C C . ASN B 1 20 ? -4.547 -33.062 -18.016 1 97.69 20 ASN B C 1
ATOM 3218 O O . ASN B 1 20 ? -3.709 -33.656 -17.312 1 97.69 20 ASN B O 1
ATOM 3222 N N . ARG B 1 21 ? -4.801 -33.438 -19.219 1 96.94 21 ARG B N 1
ATOM 3223 C CA . ARG B 1 21 ? -4.051 -34.5 -19.844 1 96.94 21 ARG B CA 1
ATOM 3224 C C . ARG B 1 21 ? -2.561 -34.188 -19.875 1 96.94 21 ARG B C 1
ATOM 3226 O O . ARG B 1 21 ? -1.726 -35.062 -19.625 1 96.94 21 ARG B O 1
ATOM 3233 N N . THR B 1 22 ? -2.27 -32.969 -20.188 1 96.56 22 THR B N 1
ATOM 3234 C CA . THR B 1 22 ? -0.887 -32.562 -20.375 1 96.56 22 THR B CA 1
ATOM 3235 C C . THR B 1 22 ? -0.157 -32.469 -19.031 1 96.56 22 THR B C 1
ATOM 3237 O O . THR B 1 22 ? 0.983 -32.938 -18.922 1 96.56 22 THR B O 1
ATOM 3240 N N . PHE B 1 23 ? -0.783 -32 -18 1 95.19 23 PHE B N 1
ATOM 3241 C CA . PHE B 1 23 ? -0.033 -31.641 -16.797 1 95.19 23 PHE B CA 1
ATOM 3242 C C . PHE B 1 23 ? -0.298 -32.656 -15.672 1 95.19 23 PHE B C 1
ATOM 3244 O O . PHE B 1 23 ? 0.488 -32.75 -14.734 1 95.19 23 PHE B O 1
ATOM 3251 N N . ARG B 1 24 ? -1.417 -33.344 -15.688 1 95.12 24 ARG B N 1
ATOM 3252 C CA . ARG B 1 24 ? -1.764 -34.312 -14.648 1 95.12 24 ARG B CA 1
ATOM 3253 C C . ARG B 1 24 ? -1.819 -35.719 -15.211 1 95.12 24 ARG B C 1
ATOM 3255 O O . ARG B 1 24 ? -1.074 -36.594 -14.773 1 95.12 24 ARG B O 1
ATOM 3262 N N . GLY B 1 25 ? -2.514 -35.875 -16.234 1 93 25 GLY B N 1
ATOM 3263 C CA . GLY B 1 25 ? -2.662 -37.156 -16.844 1 93 25 GLY B CA 1
ATOM 3264 C C . GLY B 1 25 ? -1.343 -37.781 -17.281 1 93 25 GLY B C 1
ATOM 3265 O O . GLY B 1 25 ? -1.104 -38.969 -17.062 1 93 25 GLY B O 1
ATOM 3266 N N . SER B 1 26 ? -0.526 -37 -17.844 1 90.12 26 SER B N 1
ATOM 3267 C CA . SER B 1 26 ? 0.769 -37.469 -18.328 1 90.12 26 SER B CA 1
ATOM 3268 C C . SER B 1 26 ? 1.623 -38 -17.188 1 90.12 26 SER B C 1
ATOM 3270 O O . SER B 1 26 ? 2.582 -38.75 -17.406 1 90.12 26 SER B O 1
ATOM 3272 N N . ARG B 1 27 ? 1.341 -37.688 -15.938 1 91.31 27 ARG B N 1
ATOM 3273 C CA . ARG B 1 27 ? 2.084 -38.125 -14.758 1 91.31 27 ARG B CA 1
ATOM 3274 C C . ARG B 1 27 ? 1.257 -39.094 -13.914 1 91.31 27 ARG B C 1
ATOM 3276 O O . ARG B 1 27 ? 1.586 -39.344 -12.75 1 91.31 27 ARG B O 1
ATOM 3283 N N . ASN B 1 28 ? 0.2 -39.5 -14.492 1 93.38 28 ASN B N 1
ATOM 3284 C CA . ASN B 1 28 ? -0.71 -40.406 -13.828 1 93.38 28 ASN B CA 1
ATOM 3285 C C . ASN B 1 28 ? -1.27 -39.844 -12.539 1 93.38 28 ASN B C 1
ATOM 3287 O O . ASN B 1 28 ? -1.336 -40.531 -11.516 1 93.38 28 ASN B O 1
ATOM 3291 N N . LEU B 1 29 ? -1.536 -38.562 -12.625 1 93.5 29 LEU B N 1
ATOM 3292 C CA . LEU B 1 29 ? -2.141 -37.875 -11.484 1 93.5 29 LEU B CA 1
ATOM 3293 C C . LEU B 1 29 ? -3.609 -37.562 -11.75 1 93.5 29 LEU B C 1
ATOM 3295 O O . LEU B 1 29 ? -4.055 -37.594 -12.906 1 93.5 29 LEU B O 1
ATOM 3299 N N . LYS B 1 30 ? -4.266 -37.25 -10.664 1 93.88 30 LYS B N 1
ATOM 3300 C CA . LYS B 1 30 ? -5.664 -36.844 -10.781 1 93.88 30 LYS B CA 1
ATOM 3301 C C . LYS B 1 30 ? -5.801 -35.531 -11.531 1 93.88 30 LYS B C 1
ATOM 3303 O O . LYS B 1 30 ? -4.992 -34.594 -11.336 1 93.88 30 LYS B O 1
ATOM 3308 N N . GLU B 1 31 ? -6.82 -35.438 -12.359 1 94.69 31 GLU B N 1
ATOM 3309 C CA . GLU B 1 31 ? -7.082 -34.25 -13.164 1 94.69 31 GLU B CA 1
ATOM 3310 C C . GLU B 1 31 ? -7.676 -33.125 -12.312 1 94.69 31 GLU B C 1
ATOM 3312 O O . GLU B 1 31 ? -8.898 -33 -12.219 1 94.69 31 GLU B O 1
ATOM 3317 N N . THR B 1 32 ? -6.855 -32.25 -11.758 1 94.88 32 THR B N 1
ATOM 3318 C CA . THR B 1 32 ? -7.332 -31.281 -10.766 1 94.88 32 THR B CA 1
ATOM 3319 C C . THR B 1 32 ? -6.957 -29.859 -11.18 1 94.88 32 THR B C 1
ATOM 3321 O O . THR B 1 32 ? -7.086 -28.922 -10.383 1 94.88 32 THR B O 1
ATOM 3324 N N . MET B 1 33 ? -6.523 -29.656 -12.422 1 96.25 33 MET B N 1
ATOM 3325 C CA . MET B 1 33 ? -5.988 -28.359 -12.828 1 96.25 33 MET B CA 1
ATOM 3326 C C . MET B 1 33 ? -7.031 -27.266 -12.656 1 96.25 33 MET B C 1
ATOM 3328 O O . MET B 1 33 ? -6.723 -26.172 -12.156 1 96.25 33 MET B O 1
ATOM 3332 N N . ASP B 1 34 ? -8.234 -27.516 -13.055 1 95.19 34 ASP B N 1
ATOM 3333 C CA . ASP B 1 34 ? -9.281 -26.5 -12.969 1 95.19 34 ASP B CA 1
ATOM 3334 C C . ASP B 1 34 ? -9.641 -26.203 -11.516 1 95.19 34 ASP B C 1
ATOM 3336 O O . ASP B 1 34 ? -10.07 -25.094 -11.195 1 95.19 34 ASP B O 1
ATOM 3340 N N . LYS B 1 35 ? -9.438 -27.172 -10.586 1 95.88 35 LYS B N 1
ATOM 3341 C CA . LYS B 1 35 ? -9.68 -26.984 -9.156 1 95.88 35 LYS B CA 1
ATOM 3342 C C . LYS B 1 35 ? -8.523 -26.219 -8.5 1 95.88 35 LYS B C 1
ATOM 3344 O O . LYS B 1 35 ? -8.742 -25.422 -7.586 1 95.88 35 LYS B O 1
ATOM 3349 N N . GLU B 1 36 ? -7.305 -26.5 -9.008 1 95.62 36 GLU B N 1
ATOM 3350 C CA . GLU B 1 36 ? -6.098 -25.875 -8.477 1 95.62 36 GLU B CA 1
ATOM 3351 C C . GLU B 1 36 ? -6.016 -24.406 -8.875 1 95.62 36 GLU B C 1
ATOM 3353 O O . GLU B 1 36 ? -5.52 -23.562 -8.109 1 95.62 36 GLU B O 1
ATOM 3358 N N . PHE B 1 37 ? -6.535 -24.094 -10.062 1 97.06 37 PHE B N 1
ATOM 3359 C CA . PHE B 1 37 ? -6.387 -22.75 -10.609 1 97.06 37 PHE B CA 1
ATOM 3360 C C . PHE B 1 37 ? -7.742 -22.188 -11.023 1 97.06 37 PHE B C 1
ATOM 3362 O O . PHE B 1 37 ? -7.945 -21.844 -12.188 1 97.06 37 PHE B O 1
ATOM 3369 N N . PRO B 1 38 ? -8.578 -21.969 -10.062 1 96.06 38 PRO B N 1
ATOM 3370 C CA . PRO B 1 38 ? -9.961 -21.562 -10.352 1 96.06 38 PRO B CA 1
ATOM 3371 C C . PRO B 1 38 ? -10.062 -20.188 -10.984 1 96.06 38 PRO B C 1
ATOM 3373 O O . PRO B 1 38 ? -11.039 -19.891 -11.672 1 96.06 38 PRO B O 1
ATOM 3376 N N . LEU B 1 39 ? -9.094 -19.297 -10.742 1 97.06 39 LEU B N 1
ATOM 3377 C CA . LEU B 1 39 ? -9.117 -17.984 -11.359 1 97.06 39 LEU B CA 1
ATOM 3378 C C . LEU B 1 39 ? -8.656 -18.047 -12.812 1 97.06 39 LEU B C 1
ATOM 3380 O O . LEU B 1 39 ? -9.336 -17.547 -13.703 1 97.06 39 LEU B O 1
ATOM 3384 N N . LEU B 1 40 ? -7.633 -18.734 -13.039 1 97.44 40 LEU B N 1
ATOM 3385 C CA . LEU B 1 40 ? -7.02 -18.859 -14.352 1 97.44 40 LEU B CA 1
ATOM 3386 C C . LEU B 1 40 ? -7.918 -19.641 -15.305 1 97.44 40 LEU B C 1
ATOM 3388 O O . LEU B 1 40 ? -8.047 -19.297 -16.484 1 97.44 40 LEU B O 1
ATOM 3392 N N . LEU B 1 41 ? -8.531 -20.703 -14.758 1 97.31 41 LEU B N 1
ATOM 3393 C CA . LEU B 1 41 ? -9.266 -21.641 -15.594 1 97.31 41 LEU B CA 1
ATOM 3394 C C . LEU B 1 41 ? -10.758 -21.594 -15.289 1 97.31 41 LEU B C 1
ATOM 3396 O O . LEU B 1 41 ? -11.508 -22.5 -15.664 1 97.31 41 LEU B O 1
ATOM 3400 N N . GLY B 1 42 ? -11.141 -20.531 -14.594 1 94.94 42 GLY B N 1
ATOM 3401 C CA . GLY B 1 42 ? -12.531 -20.406 -14.195 1 94.94 42 GLY B CA 1
ATOM 3402 C C . GLY B 1 42 ? -13.43 -19.906 -15.312 1 94.94 42 GLY B C 1
ATOM 3403 O O . GLY B 1 42 ? -12.953 -19.391 -16.328 1 94.94 42 GLY B O 1
ATOM 3404 N N . GLU B 1 43 ? -14.711 -20.016 -15.102 1 94.19 43 GLU B N 1
ATOM 3405 C CA . GLU B 1 43 ? -15.703 -19.625 -16.094 1 94.19 43 GLU B CA 1
ATOM 3406 C C . GLU B 1 43 ? -15.734 -18.109 -16.281 1 94.19 43 GLU B C 1
ATOM 3408 O O . GLU B 1 43 ? -16.141 -17.625 -17.344 1 94.19 43 GLU B O 1
ATOM 3413 N N . ASN B 1 44 ? -15.297 -17.422 -15.297 1 93.25 44 ASN B N 1
ATOM 3414 C CA . ASN B 1 44 ? -15.297 -15.961 -15.383 1 93.25 44 ASN B CA 1
ATOM 3415 C C . ASN B 1 44 ? -14.086 -15.438 -16.156 1 93.25 44 ASN B C 1
ATOM 3417 O O . ASN B 1 44 ? -13.945 -14.234 -16.344 1 93.25 44 ASN B O 1
ATOM 3421 N N . ASN B 1 45 ? -13.234 -16.344 -16.641 1 96.88 45 ASN B N 1
ATOM 3422 C CA . ASN B 1 45 ? -12 -15.945 -17.312 1 96.88 45 ASN B CA 1
ATOM 3423 C C . ASN B 1 45 ? -11.945 -16.469 -18.75 1 96.88 45 ASN B C 1
ATOM 3425 O O . ASN B 1 45 ? -10.875 -16.547 -19.344 1 96.88 45 ASN B O 1
ATOM 3429 N N . LEU B 1 46 ? -13.055 -16.75 -19.375 1 96.69 46 LEU B N 1
ATOM 3430 C CA . LEU B 1 46 ? -13.148 -17.391 -20.672 1 96.69 46 LEU B CA 1
ATOM 3431 C C . LEU B 1 46 ? -12.477 -16.531 -21.75 1 96.69 46 LEU B C 1
ATOM 3433 O O . LEU B 1 46 ? -11.766 -17.047 -22.609 1 96.69 46 LEU B O 1
ATOM 3437 N N . SER B 1 47 ? -12.648 -15.219 -21.641 1 96 47 SER B N 1
ATOM 3438 C CA . SER B 1 47 ? -12.141 -14.305 -22.656 1 96 47 SER B CA 1
ATOM 3439 C C . SER B 1 47 ? -10.617 -14.203 -22.594 1 96 47 SER B C 1
ATOM 3441 O O . SER B 1 47 ? -9.992 -13.617 -23.484 1 96 47 SER B O 1
ATOM 3443 N N . ASN B 1 48 ? -10.023 -14.828 -21.578 1 97.69 48 ASN B N 1
ATOM 3444 C CA . ASN B 1 48 ? -8.578 -14.789 -21.406 1 97.69 48 ASN B CA 1
ATOM 3445 C C . ASN B 1 48 ? -7.957 -16.172 -21.516 1 97.69 48 ASN B C 1
ATOM 3447 O O . ASN B 1 48 ? -6.797 -16.375 -21.156 1 97.69 48 ASN B O 1
ATOM 3451 N N . MET B 1 49 ? -8.797 -17.094 -21.953 1 97.88 49 MET B N 1
ATOM 3452 C CA . MET B 1 49 ? -8.328 -18.438 -22.312 1 97.88 49 MET B CA 1
ATOM 3453 C C . MET B 1 49 ? -8.211 -18.578 -23.828 1 97.88 49 MET B C 1
ATOM 3455 O O . MET B 1 49 ? -9.227 -18.594 -24.531 1 97.88 49 MET B O 1
ATOM 3459 N N . PHE B 1 50 ? -6.988 -18.688 -24.328 1 98.25 50 PHE B N 1
ATOM 3460 C CA . PHE B 1 50 ? -6.723 -18.75 -25.75 1 98.25 50 PHE B CA 1
ATOM 3461 C C . PHE B 1 50 ? -6.5 -20.188 -26.203 1 98.25 50 PHE B C 1
ATOM 3463 O O . PHE B 1 50 ? -5.715 -20.922 -25.594 1 98.25 50 PHE B O 1
ATOM 3470 N N . ILE B 1 51 ? -7.191 -20.516 -27.281 1 98.19 51 ILE B N 1
ATOM 3471 C CA . ILE B 1 51 ? -7.141 -21.906 -27.703 1 98.19 51 ILE B CA 1
ATOM 3472 C C . ILE B 1 51 ? -6.898 -21.984 -29.203 1 98.19 51 ILE B C 1
ATOM 3474 O O . ILE B 1 51 ? -7.195 -21.047 -29.938 1 98.19 51 ILE B O 1
ATOM 3478 N N . ALA B 1 52 ? -6.246 -23.031 -29.625 1 98.12 52 ALA B N 1
ATOM 3479 C CA . ALA B 1 52 ? -6.141 -23.453 -31.016 1 98.12 52 ALA B CA 1
ATOM 3480 C C . ALA B 1 52 ? -7.055 -24.641 -31.297 1 98.12 52 ALA B C 1
ATOM 3482 O O . ALA B 1 52 ? -7.023 -25.641 -30.578 1 98.12 52 ALA B O 1
ATOM 3483 N N . ILE B 1 53 ? -7.859 -24.531 -32.312 1 97.12 53 ILE B N 1
ATOM 3484 C CA . ILE B 1 53 ? -8.836 -25.562 -32.656 1 97.12 53 ILE B CA 1
ATOM 3485 C C . ILE B 1 53 ? -8.555 -26.125 -34.031 1 97.12 53 ILE B C 1
ATOM 3487 O O . ILE B 1 53 ? -8.422 -25.375 -35 1 97.12 53 ILE B O 1
ATOM 3491 N N . ASP B 1 54 ? -8.328 -27.406 -34.062 1 96.81 54 ASP B N 1
ATOM 3492 C CA . ASP B 1 54 ? -8.188 -28.125 -35.344 1 96.81 54 ASP B CA 1
ATOM 3493 C C . ASP B 1 54 ? -9.297 -29.172 -35.5 1 96.81 54 ASP B C 1
ATOM 3495 O O . ASP B 1 54 ? -9.359 -30.141 -34.75 1 96.81 54 ASP B O 1
ATOM 3499 N N . ASN B 1 55 ? -10.164 -29.047 -36.594 1 94.19 55 ASN B N 1
ATOM 3500 C CA . ASN B 1 55 ? -11.273 -29.938 -36.875 1 94.19 55 ASN B CA 1
ATOM 3501 C C . ASN B 1 55 ? -12.133 -30.188 -35.625 1 94.19 55 ASN B C 1
ATOM 3503 O O . ASN B 1 55 ? -12.391 -31.328 -35.25 1 94.19 55 ASN B O 1
ATOM 3507 N N . GLY B 1 56 ? -12.422 -29.094 -34.812 1 91.56 56 GLY B N 1
ATOM 3508 C CA . GLY B 1 56 ? -13.32 -29.141 -33.688 1 91.56 56 GLY B CA 1
ATOM 3509 C C . GLY B 1 56 ? -12.625 -29.578 -32.406 1 91.56 56 GLY B C 1
ATOM 3510 O O . GLY B 1 56 ? -13.219 -29.531 -31.312 1 91.56 56 GLY B O 1
ATOM 3511 N N . LYS B 1 57 ? -11.398 -29.922 -32.562 1 94.88 57 LYS B N 1
ATOM 3512 C CA . LYS B 1 57 ? -10.625 -30.375 -31.406 1 94.88 57 LYS B CA 1
ATOM 3513 C C . LYS B 1 57 ? -9.711 -29.266 -30.891 1 94.88 57 LYS B C 1
ATOM 3515 O O . LYS B 1 57 ? -9.031 -28.594 -31.688 1 94.88 57 LYS B O 1
ATOM 3520 N N . VAL B 1 58 ? -9.75 -29.047 -29.547 1 97.44 58 VAL B N 1
ATOM 3521 C CA . VAL B 1 58 ? -8.781 -28.125 -28.953 1 97.44 58 VAL B CA 1
ATOM 3522 C C . VAL B 1 58 ? -7.406 -28.797 -28.906 1 97.44 58 VAL B C 1
ATOM 3524 O O . VAL B 1 58 ? -7.23 -29.812 -28.234 1 97.44 58 VAL B O 1
ATOM 3527 N N . VAL B 1 59 ? -6.43 -28.219 -29.609 1 98.12 59 VAL B N 1
ATOM 3528 C CA . VAL B 1 59 ? -5.125 -28.859 -29.719 1 98.12 59 VAL B CA 1
ATOM 3529 C C . VAL B 1 59 ? -4.059 -27.984 -29.062 1 98.12 59 VAL B C 1
ATOM 3531 O O . VAL B 1 59 ? -2.9 -28.406 -28.938 1 98.12 59 VAL B O 1
ATOM 3534 N N . GLY B 1 60 ? -4.363 -26.797 -28.625 1 98.06 60 GLY B N 1
ATOM 3535 C CA . GLY B 1 60 ? -3.494 -25.891 -27.891 1 98.06 60 GLY B CA 1
ATOM 3536 C C . GLY B 1 60 ? -4.25 -24.969 -26.953 1 98.06 60 GLY B C 1
ATOM 3537 O O . GLY B 1 60 ? -5.398 -24.609 -27.219 1 98.06 60 GLY B O 1
ATOM 3538 N N . SER B 1 61 ? -3.59 -24.625 -25.891 1 97.81 61 SER B N 1
ATOM 3539 C CA . SER B 1 61 ? -4.246 -23.75 -24.906 1 97.81 61 SER B CA 1
ATOM 3540 C C . SER B 1 61 ? -3.23 -22.922 -24.141 1 97.81 61 SER B C 1
ATOM 3542 O O . SER B 1 61 ? -2.156 -23.406 -23.781 1 97.81 61 SER B O 1
ATOM 3544 N N . ILE B 1 62 ? -3.533 -21.688 -23.938 1 97.75 62 ILE B N 1
ATOM 3545 C CA . ILE B 1 62 ? -2.869 -20.781 -23.016 1 97.75 62 ILE B CA 1
ATOM 3546 C C . ILE B 1 62 ? -3.914 -19.953 -22.25 1 97.75 62 ILE B C 1
ATOM 3548 O O . ILE B 1 62 ? -4.922 -19.547 -22.828 1 97.75 62 ILE B O 1
ATOM 3552 N N . SER B 1 63 ? -3.688 -19.797 -20.969 1 97.81 63 SER B N 1
ATOM 3553 C CA . SER B 1 63 ? -4.594 -18.969 -20.188 1 97.81 63 SER B CA 1
ATOM 3554 C C . SER B 1 63 ? -3.852 -17.812 -19.516 1 97.81 63 SER B C 1
ATOM 3556 O O . SER B 1 63 ? -2.672 -17.938 -19.188 1 97.81 63 SER B O 1
ATOM 3558 N N . MET B 1 64 ? -4.539 -16.766 -19.438 1 97.75 64 MET B N 1
ATOM 3559 C CA . MET B 1 64 ? -4.004 -15.57 -18.797 1 97.75 64 MET B CA 1
ATOM 3560 C C . MET B 1 64 ? -4.938 -15.07 -17.703 1 97.75 64 MET B C 1
ATOM 3562 O O . MET B 1 64 ? -6.156 -15.125 -17.844 1 97.75 64 MET B O 1
ATOM 3566 N N . TYR B 1 65 ? -4.406 -14.688 -16.578 1 97.75 65 TYR B N 1
ATOM 3567 C CA . TYR B 1 65 ? -5.176 -14.047 -15.523 1 97.75 65 TYR B CA 1
ATOM 3568 C C . TYR B 1 65 ? -4.648 -12.648 -15.234 1 97.75 65 TYR B C 1
ATOM 3570 O O . TYR B 1 65 ? -3.473 -12.477 -14.898 1 97.75 65 TYR B O 1
ATOM 3578 N N . LYS B 1 66 ? -5.5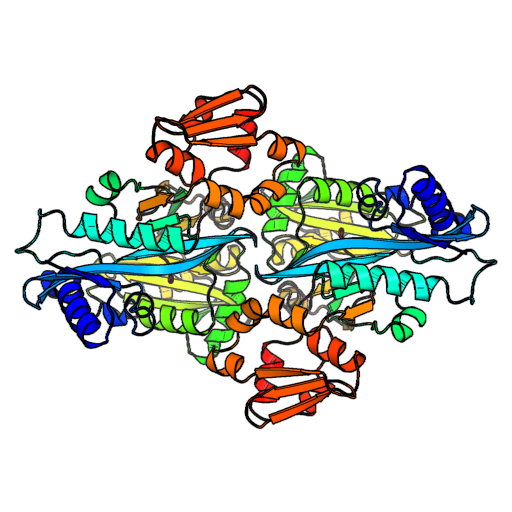2 -11.695 -15.438 1 98.19 66 LYS B N 1
ATOM 3579 C CA . LYS B 1 66 ? -5.152 -10.297 -15.211 1 98.19 66 LYS B CA 1
ATOM 3580 C C . LYS B 1 66 ? -5.211 -9.953 -13.727 1 98.19 66 LYS B C 1
ATOM 3582 O O . LYS B 1 66 ? -6.191 -10.266 -13.047 1 98.19 66 LYS B O 1
ATOM 3587 N N . SER B 1 67 ? -4.195 -9.391 -13.211 1 97.06 67 SER B N 1
ATOM 3588 C CA . SER B 1 67 ? -4.133 -8.977 -11.82 1 97.06 67 SER B CA 1
ATOM 3589 C C . SER B 1 67 ? -3.301 -7.707 -11.656 1 97.06 67 SER B C 1
ATOM 3591 O O . SER B 1 67 ? -3.033 -7.004 -12.633 1 97.06 67 SER B O 1
ATOM 3593 N N . ASN B 1 68 ? -3.115 -7.258 -10.391 1 97.56 68 ASN B N 1
ATOM 3594 C CA . ASN B 1 68 ? -2.312 -6.098 -10.031 1 97.56 68 ASN B CA 1
ATOM 3595 C C . ASN B 1 68 ? -1.322 -6.422 -8.922 1 97.56 68 ASN B C 1
ATOM 3597 O O . ASN B 1 68 ? -1.654 -7.148 -7.98 1 97.56 68 ASN B O 1
ATOM 3601 N N . ILE B 1 69 ? -0.132 -5.953 -9.102 1 97.25 69 ILE B N 1
ATOM 3602 C CA . ILE B 1 69 ? 0.833 -5.973 -8.008 1 97.25 69 ILE B CA 1
ATOM 3603 C C . ILE B 1 69 ? 0.927 -4.586 -7.379 1 97.25 69 ILE B C 1
ATOM 3605 O O . ILE B 1 69 ? 0.954 -3.576 -8.086 1 97.25 69 ILE B O 1
ATOM 3609 N N . LEU B 1 70 ? 0.863 -4.582 -6.074 1 98 70 LEU B N 1
ATOM 3610 C CA . LEU B 1 70 ? 1.062 -3.348 -5.324 1 98 70 LEU B CA 1
ATOM 3611 C C . LEU B 1 70 ? 2.48 -3.273 -4.77 1 98 70 LEU B C 1
ATOM 3613 O O . LEU B 1 70 ? 2.898 -4.145 -4.004 1 98 70 LEU B O 1
ATOM 3617 N N . ILE B 1 71 ? 3.213 -2.27 -5.207 1 97.44 71 ILE B N 1
ATOM 3618 C CA . ILE B 1 71 ? 4.57 -1.999 -4.746 1 97.44 71 ILE B CA 1
ATOM 3619 C C . ILE B 1 71 ? 4.594 -0.7 -3.943 1 97.44 71 ILE B C 1
ATOM 3621 O O . ILE B 1 71 ? 4.633 0.391 -4.516 1 97.44 71 ILE B O 1
ATOM 3625 N N . GLU B 1 72 ? 4.59 -0.893 -2.619 1 97.06 72 GLU B N 1
ATOM 3626 C CA . GLU B 1 72 ? 4.555 0.261 -1.727 1 97.06 72 GLU B CA 1
ATOM 3627 C C . GLU B 1 72 ? 3.4 1.195 -2.072 1 97.06 72 GLU B C 1
ATOM 3629 O O . GLU B 1 72 ? 3.582 2.41 -2.162 1 97.06 72 GLU B O 1
ATOM 3634 N N . GLY B 1 73 ? 2.314 0.556 -2.359 1 96.62 73 GLY B N 1
ATOM 3635 C CA . GLY B 1 73 ? 1.086 1.291 -2.617 1 96.62 73 GLY B CA 1
ATOM 3636 C C . GLY B 1 73 ? 0.918 1.684 -4.074 1 96.62 73 GLY B C 1
ATOM 3637 O O . GLY B 1 73 ? -0.092 2.281 -4.449 1 96.62 73 GLY B O 1
ATOM 3638 N N . ILE B 1 74 ? 1.864 1.407 -4.91 1 97.5 74 ILE B N 1
ATOM 3639 C CA . ILE B 1 74 ? 1.796 1.74 -6.328 1 97.5 74 ILE B CA 1
ATOM 3640 C C . ILE B 1 74 ? 1.344 0.518 -7.125 1 97.5 74 ILE B C 1
ATOM 3642 O O . ILE B 1 74 ? 1.907 -0.569 -6.977 1 97.5 74 ILE B O 1
ATOM 3646 N N . ASN B 1 75 ? 0.348 0.771 -7.945 1 97.31 75 ASN B N 1
ATOM 3647 C CA . ASN B 1 75 ? -0.287 -0.316 -8.68 1 97.31 75 ASN B CA 1
ATOM 3648 C C . ASN B 1 75 ? 0.459 -0.624 -9.977 1 97.31 75 ASN B C 1
ATOM 3650 O O . ASN B 1 75 ? 0.794 0.287 -10.734 1 97.31 75 ASN B O 1
ATOM 3654 N N . LEU B 1 76 ? 0.767 -1.908 -10.219 1 97.56 76 LEU B N 1
ATOM 3655 C CA . LEU B 1 76 ? 1.335 -2.418 -11.461 1 97.56 76 LEU B CA 1
ATOM 3656 C C . LEU B 1 76 ? 0.457 -3.516 -12.055 1 97.56 76 LEU B C 1
ATOM 3658 O O . LEU B 1 76 ? 0.411 -4.629 -11.523 1 97.56 76 LEU B O 1
ATOM 3662 N N . PRO B 1 77 ? -0.228 -3.225 -13.188 1 98.19 77 PRO B N 1
ATOM 3663 C CA . PRO B 1 77 ? -0.994 -4.289 -13.844 1 98.19 77 PRO B CA 1
ATOM 3664 C C . PRO B 1 77 ? -0.104 -5.391 -14.414 1 98.19 77 PRO B C 1
ATOM 3666 O O . PRO B 1 77 ? 0.927 -5.102 -15.023 1 98.19 77 PRO B O 1
ATOM 3669 N N . VAL B 1 78 ? -0.469 -6.609 -14.117 1 97.5 78 VAL B N 1
ATOM 3670 C CA . VAL B 1 78 ? 0.284 -7.75 -14.625 1 97.5 78 VAL B CA 1
ATOM 3671 C C . VAL B 1 78 ? -0.681 -8.82 -15.125 1 97.5 78 VAL B C 1
ATOM 3673 O O . VAL B 1 78 ? -1.861 -8.82 -14.766 1 97.5 78 VAL B O 1
ATOM 3676 N N . ALA B 1 79 ? -0.184 -9.672 -16 1 98 79 ALA B N 1
ATOM 3677 C CA . ALA B 1 79 ? -0.915 -10.852 -16.453 1 98 79 ALA B CA 1
ATOM 3678 C C . ALA B 1 79 ? -0.128 -12.125 -16.172 1 98 79 ALA B C 1
ATOM 3680 O O . ALA B 1 79 ? 1.025 -12.258 -16.594 1 98 79 ALA B O 1
ATOM 3681 N N . SER B 1 80 ? -0.736 -13 -15.414 1 97.44 80 SER B N 1
ATOM 3682 C CA . SER B 1 80 ? -0.155 -14.32 -15.219 1 97.44 80 SER B CA 1
ATOM 3683 C C . SER B 1 80 ? -0.505 -15.258 -16.375 1 97.44 80 SER B C 1
ATOM 3685 O O . SER B 1 80 ? -1.675 -15.391 -16.734 1 97.44 80 SER B O 1
ATOM 3687 N N . ILE B 1 81 ? 0.518 -15.867 -16.953 1 97.69 81 ILE B N 1
ATOM 3688 C CA . ILE B 1 81 ? 0.325 -16.781 -18.078 1 97.69 81 ILE B CA 1
ATOM 3689 C C . ILE B 1 81 ? 0.57 -18.219 -17.609 1 97.69 81 ILE B C 1
ATOM 3691 O O . ILE B 1 81 ? 1.62 -18.516 -17.031 1 97.69 81 ILE B O 1
ATOM 3695 N N . GLY B 1 82 ? -0.419 -19 -17.828 1 96.69 82 GLY B N 1
ATOM 3696 C CA . GLY B 1 82 ? -0.286 -20.391 -17.422 1 96.69 82 GLY B CA 1
ATOM 3697 C C . GLY B 1 82 ? -0.994 -21.359 -18.375 1 96.69 82 GLY B C 1
ATOM 3698 O O . GLY B 1 82 ? -1.542 -20.938 -19.391 1 96.69 82 GLY B O 1
ATOM 3699 N N . SER B 1 83 ? -0.837 -22.609 -18.094 1 96.31 83 SER B N 1
ATOM 3700 C CA . SER B 1 83 ? -1.481 -23.703 -18.812 1 96.31 83 SER B CA 1
ATOM 3701 C C . SER B 1 83 ? -1.121 -23.672 -20.297 1 96.31 83 SER B C 1
ATOM 3703 O O . SER B 1 83 ? -1.992 -23.828 -21.156 1 96.31 83 SER B O 1
ATOM 3705 N N . VAL B 1 84 ? 0.117 -23.375 -20.516 1 96.94 84 VAL B N 1
ATOM 3706 C CA . VAL B 1 84 ? 0.614 -23.391 -21.875 1 96.94 84 VAL B CA 1
ATOM 3707 C C . VAL B 1 84 ? 0.834 -24.828 -22.328 1 96.94 84 VAL B C 1
ATOM 3709 O O . VAL B 1 84 ? 1.75 -25.516 -21.859 1 96.94 84 VAL B O 1
ATOM 3712 N N . CYS B 1 85 ? -0.046 -25.25 -23.25 1 96.75 85 CYS B N 1
ATOM 3713 C CA . CYS B 1 85 ? 0.126 -26.641 -23.672 1 96.75 85 CYS B CA 1
ATOM 3714 C C . CYS B 1 85 ? -0.383 -26.844 -25.094 1 96.75 85 CYS B C 1
ATOM 3716 O O . CYS B 1 85 ? -1.215 -26.078 -25.578 1 96.75 85 CYS B O 1
ATOM 3718 N N . THR B 1 86 ? 0.209 -27.75 -25.734 1 97.62 86 THR B N 1
ATOM 3719 C CA . THR B 1 86 ? -0.145 -28.219 -27.062 1 97.62 86 THR B CA 1
ATOM 3720 C C . THR B 1 86 ? -0.285 -29.734 -27.094 1 97.62 86 THR B C 1
ATOM 3722 O O . THR B 1 86 ? 0.514 -30.453 -26.469 1 97.62 86 THR B O 1
ATOM 3725 N N . ASP B 1 87 ? -1.338 -30.188 -27.75 1 97.5 87 ASP B N 1
ATOM 3726 C CA . ASP B 1 87 ? -1.508 -31.625 -27.938 1 97.5 87 ASP B CA 1
ATOM 3727 C C . ASP B 1 87 ? -0.232 -32.25 -28.484 1 97.5 87 ASP B C 1
ATOM 3729 O O . ASP B 1 87 ? 0.417 -31.688 -29.375 1 97.5 87 ASP B O 1
ATOM 3733 N N . GLU B 1 88 ? 0.085 -33.438 -28 1 96 88 GLU B N 1
ATOM 3734 C CA . GLU B 1 88 ? 1.344 -34.094 -28.328 1 96 88 GLU B CA 1
ATOM 3735 C C . GLU B 1 88 ? 1.494 -34.281 -29.844 1 96 88 GLU B C 1
ATOM 3737 O O . GLU B 1 88 ? 2.594 -34.156 -30.375 1 96 88 GLU B O 1
ATOM 3742 N N . ASN B 1 89 ? 0.46 -34.562 -30.5 1 95.94 89 ASN B N 1
ATOM 3743 C CA . ASN B 1 89 ? 0.482 -34.875 -31.938 1 95.94 89 ASN B CA 1
ATOM 3744 C C . ASN B 1 89 ? 0.574 -33.594 -32.75 1 95.94 89 ASN B C 1
ATOM 3746 O O . ASN B 1 89 ? 0.764 -33.656 -33.969 1 95.94 89 ASN B O 1
ATOM 3750 N N . TYR B 1 90 ? 0.471 -32.469 -32.094 1 97.31 90 TYR B N 1
ATOM 3751 C CA . TYR B 1 90 ? 0.445 -31.203 -32.812 1 97.31 90 TYR B CA 1
ATOM 3752 C C . TYR B 1 90 ? 1.635 -30.344 -32.438 1 97.31 90 TYR B C 1
ATOM 3754 O O . TYR B 1 90 ? 1.684 -29.156 -32.781 1 97.31 90 TYR B O 1
ATOM 3762 N N . ARG B 1 91 ? 2.596 -30.875 -31.688 1 96.19 91 ARG B N 1
ATOM 3763 C CA . ARG B 1 91 ? 3.715 -30.094 -31.172 1 96.19 91 ARG B CA 1
ATOM 3764 C C . ARG B 1 91 ? 4.707 -29.75 -32.281 1 96.19 91 ARG B C 1
ATOM 3766 O O . ARG B 1 91 ? 4.656 -30.328 -33.344 1 96.19 91 ARG B O 1
ATOM 3773 N N . LYS B 1 92 ? 5.434 -28.734 -32.062 1 95 92 LYS B N 1
ATOM 3774 C CA . LYS B 1 92 ? 6.484 -28.266 -32.969 1 95 92 LYS B CA 1
ATOM 3775 C C . LYS B 1 92 ? 5.891 -27.688 -34.25 1 95 92 LYS B C 1
ATOM 3777 O O . LYS B 1 92 ? 6.457 -27.875 -35.344 1 95 92 LYS B O 1
ATOM 3782 N N . ARG B 1 93 ? 4.75 -27.141 -34.156 1 95.81 93 ARG B N 1
ATOM 3783 C CA . ARG B 1 93 ? 4.09 -26.5 -35.281 1 95.81 93 ARG B CA 1
ATOM 3784 C C . ARG B 1 93 ? 3.875 -25.016 -35.031 1 95.81 93 ARG B C 1
ATOM 3786 O O . ARG B 1 93 ? 3.127 -24.359 -35.781 1 95.81 93 ARG B O 1
ATOM 3793 N N . GLY B 1 94 ? 4.41 -24.531 -33.906 1 95.81 94 GLY B N 1
ATOM 3794 C CA . GLY B 1 94 ? 4.332 -23.109 -33.594 1 95.81 94 GLY B CA 1
ATOM 3795 C C . GLY B 1 94 ? 3.021 -22.703 -32.969 1 95.81 94 GLY B C 1
ATOM 3796 O O . GLY B 1 94 ? 2.686 -21.516 -32.906 1 95.81 94 GLY B O 1
ATOM 3797 N N . ILE B 1 95 ? 2.219 -23.609 -32.5 1 97.69 95 ILE B N 1
ATOM 3798 C CA . ILE B 1 95 ? 0.89 -23.344 -31.953 1 97.69 95 ILE B CA 1
ATOM 3799 C C . ILE B 1 95 ? 1.007 -22.531 -30.672 1 97.69 95 ILE B C 1
ATOM 3801 O O . ILE B 1 95 ? 0.347 -21.5 -30.531 1 97.69 95 ILE B O 1
ATOM 3805 N N . ALA B 1 96 ? 1.848 -22.938 -29.766 1 96.94 96 ALA B N 1
ATOM 3806 C CA . ALA B 1 96 ? 2.027 -22.219 -28.5 1 96.94 96 ALA B CA 1
ATOM 3807 C C . ALA B 1 96 ? 2.521 -20.797 -28.734 1 96.94 96 ALA B C 1
ATOM 3809 O O . ALA B 1 96 ? 2.064 -19.859 -28.094 1 96.94 96 ALA B O 1
ATOM 3810 N N . SER B 1 97 ? 3.41 -20.656 -29.672 1 96.75 97 SER B N 1
ATOM 3811 C CA . SER B 1 97 ? 3.941 -19.328 -30 1 96.75 97 SER B CA 1
ATOM 3812 C C . SER B 1 97 ? 2.836 -18.391 -30.484 1 96.75 97 SER B C 1
ATOM 3814 O O . SER B 1 97 ? 2.785 -17.234 -30.078 1 96.75 97 SER B O 1
ATOM 3816 N N . LYS B 1 98 ? 2.01 -18.906 -31.297 1 97.38 98 LYS B N 1
ATOM 3817 C CA . LYS B 1 98 ? 0.906 -18.109 -31.812 1 97.38 98 LYS B CA 1
ATOM 3818 C C . LYS B 1 98 ? -0.059 -17.719 -30.703 1 97.38 98 LYS B C 1
ATOM 3820 O O . LYS B 1 98 ? -0.584 -16.594 -30.688 1 97.38 98 LYS B O 1
ATOM 3825 N N . LEU B 1 99 ? -0.287 -18.609 -29.797 1 97.88 99 LEU B N 1
ATOM 3826 C CA . LEU B 1 99 ? -1.192 -18.344 -28.688 1 97.88 99 LEU B CA 1
ATOM 3827 C C . LEU B 1 99 ? -0.584 -17.312 -27.734 1 97.88 99 LEU B C 1
ATOM 3829 O O . LEU B 1 99 ? -1.298 -16.469 -27.188 1 97.88 99 LEU B O 1
ATOM 3833 N N . LEU B 1 100 ? 0.721 -17.359 -27.516 1 97.19 100 LEU B N 1
ATOM 3834 C CA . LEU B 1 100 ? 1.412 -16.375 -26.703 1 97.19 100 LEU B CA 1
ATOM 3835 C C . LEU B 1 100 ? 1.265 -14.977 -27.297 1 97.19 100 LEU B C 1
ATOM 3837 O O . LEU B 1 100 ? 1.037 -14.008 -26.562 1 97.19 100 LEU B O 1
ATOM 3841 N N . ILE B 1 101 ? 1.342 -14.938 -28.562 1 96.88 101 ILE B N 1
ATOM 3842 C CA . ILE B 1 101 ? 1.207 -13.656 -29.25 1 96.88 101 ILE B CA 1
ATOM 3843 C C . ILE B 1 101 ? -0.207 -13.117 -29.062 1 96.88 101 ILE B C 1
ATOM 3845 O O . ILE B 1 101 ? -0.397 -11.914 -28.859 1 96.88 101 ILE B O 1
ATOM 3849 N N . LEU B 1 102 ? -1.214 -13.992 -29.078 1 96.75 102 LEU B N 1
ATOM 3850 C CA . LEU B 1 102 ? -2.588 -13.562 -28.828 1 96.75 102 LEU B CA 1
ATOM 3851 C C . LEU B 1 102 ? -2.732 -12.977 -27.422 1 96.75 102 LEU B C 1
ATOM 3853 O O . LEU B 1 102 ? -3.416 -11.961 -27.25 1 96.75 102 LEU B O 1
ATOM 3857 N N . SER B 1 103 ? -2.125 -13.648 -26.484 1 97.31 103 SER B N 1
ATOM 3858 C CA . SER B 1 103 ? -2.166 -13.133 -25.125 1 97.31 103 SER B CA 1
ATOM 3859 C C . SER B 1 103 ? -1.477 -11.781 -25.016 1 97.31 103 SER B C 1
ATOM 3861 O O . SER B 1 103 ? -1.929 -10.898 -24.281 1 97.31 103 SER B O 1
ATOM 3863 N N . GLU B 1 104 ? -0.417 -11.602 -25.75 1 96.94 104 GLU B N 1
ATOM 3864 C CA . GLU B 1 104 ? 0.323 -10.344 -25.766 1 96.94 104 GLU B CA 1
ATOM 3865 C C . GLU B 1 104 ? -0.512 -9.211 -26.359 1 96.94 104 GLU B C 1
ATOM 3867 O O . GLU B 1 104 ? -0.526 -8.102 -25.828 1 96.94 104 GLU B O 1
ATOM 3872 N N . ILE B 1 105 ? -1.165 -9.461 -27.422 1 97.25 105 ILE B N 1
ATOM 3873 C CA . ILE B 1 105 ? -2.02 -8.477 -28.078 1 97.25 105 ILE B CA 1
ATOM 3874 C C . ILE B 1 105 ? -3.104 -8.008 -27.109 1 97.25 105 ILE B C 1
ATOM 3876 O O . ILE B 1 105 ? -3.369 -6.805 -27.016 1 97.25 105 ILE B O 1
ATOM 3880 N N . LYS B 1 106 ? -3.639 -8.938 -26.422 1 97.12 106 LYS B N 1
ATOM 3881 C CA . LYS B 1 106 ? -4.664 -8.578 -25.453 1 97.12 106 LYS B CA 1
ATOM 3882 C C . LYS B 1 106 ? -4.09 -7.699 -24.344 1 97.12 106 LYS B C 1
ATOM 3884 O O . LYS B 1 106 ? -4.73 -6.738 -23.906 1 97.12 106 LYS B O 1
ATOM 3889 N N . CYS B 1 107 ? -2.938 -8.055 -23.844 1 97.69 107 CYS B N 1
ATOM 3890 C CA . CYS B 1 107 ? -2.271 -7.25 -22.828 1 97.69 107 CYS B CA 1
ATOM 3891 C C . CYS B 1 107 ? -2.062 -5.82 -23.328 1 97.69 107 CYS B C 1
ATOM 3893 O O . CYS B 1 107 ? -2.32 -4.867 -22.594 1 97.69 107 CYS B O 1
ATOM 3895 N N . LEU B 1 108 ? -1.626 -5.707 -24.547 1 96.94 108 LEU B N 1
ATOM 3896 C CA . LEU B 1 108 ? -1.398 -4.391 -25.125 1 96.94 108 LEU B CA 1
ATOM 3897 C C . LEU B 1 108 ? -2.701 -3.602 -25.219 1 96.94 108 LEU B C 1
ATOM 3899 O O . LEU B 1 108 ? -2.746 -2.428 -24.844 1 96.94 108 LEU B O 1
ATOM 3903 N N . GLU B 1 109 ? -3.719 -4.254 -25.625 1 97.12 109 GLU B N 1
ATOM 3904 C CA . GLU B 1 109 ? -5.027 -3.621 -25.75 1 97.12 109 GLU B CA 1
ATOM 3905 C C . GLU B 1 109 ? -5.551 -3.141 -24.406 1 97.12 109 GLU B C 1
ATOM 3907 O O . GLU B 1 109 ? -6.25 -2.129 -24.328 1 97.12 109 GLU B O 1
ATOM 3912 N N . GLU B 1 110 ? -5.18 -3.846 -23.422 1 97.44 110 GLU B N 1
ATOM 3913 C CA . GLU B 1 110 ? -5.738 -3.549 -22.109 1 97.44 110 GLU B CA 1
ATOM 3914 C C . GLU B 1 110 ? -4.711 -2.855 -21.219 1 97.44 110 GLU B C 1
ATOM 3916 O O . GLU B 1 110 ? -4.898 -2.758 -20 1 97.44 110 GLU B O 1
ATOM 3921 N N . ASN B 1 111 ? -3.598 -2.451 -21.734 1 97.31 111 ASN B N 1
ATOM 3922 C CA . ASN B 1 111 ? -2.566 -1.656 -21.078 1 97.31 111 ASN B CA 1
ATOM 3923 C C . ASN B 1 111 ? -1.939 -2.41 -19.906 1 97.31 111 ASN B C 1
ATOM 3925 O O . ASN B 1 111 ? -1.766 -1.852 -18.828 1 97.31 111 ASN B O 1
ATOM 3929 N N . ILE B 1 112 ? -1.742 -3.662 -20.094 1 98.12 112 ILE B N 1
ATOM 3930 C CA . ILE B 1 112 ? -0.997 -4.488 -19.141 1 98.12 112 ILE B CA 1
ATOM 3931 C C . ILE B 1 112 ? 0.448 -4.637 -19.625 1 98.12 112 ILE B C 1
ATOM 3933 O O . ILE B 1 112 ? 0.715 -5.305 -20.625 1 98.12 112 ILE B O 1
ATOM 3937 N N . PRO B 1 113 ? 1.382 -4.125 -18.891 1 96.75 113 PRO B N 1
ATOM 3938 C CA . PRO B 1 113 ? 2.725 -3.99 -19.453 1 96.75 113 PRO B CA 1
ATOM 3939 C C . PRO B 1 113 ? 3.609 -5.203 -19.172 1 96.75 113 PRO B C 1
ATOM 3941 O O . PRO B 1 113 ? 4.691 -5.332 -19.75 1 96.75 113 PRO B O 1
ATOM 3944 N N . VAL B 1 114 ? 3.215 -6.129 -18.266 1 96.25 114 VAL B N 1
ATOM 3945 C CA . VAL B 1 114 ? 4.105 -7.199 -17.828 1 96.25 114 VAL B CA 1
ATOM 3946 C C . VAL B 1 114 ? 3.354 -8.531 -17.844 1 96.25 114 VAL B C 1
ATOM 3948 O O . VAL B 1 114 ? 2.211 -8.609 -17.391 1 96.25 114 VAL B O 1
ATOM 3951 N N . GLN B 1 115 ? 3.959 -9.523 -18.391 1 96.62 115 GLN B N 1
ATOM 3952 C CA . GLN B 1 115 ? 3.49 -10.906 -18.281 1 96.62 115 GLN B CA 1
ATOM 3953 C C . GLN B 1 115 ? 4.398 -11.727 -17.375 1 96.62 115 GLN B C 1
ATOM 3955 O O . GLN B 1 115 ? 5.625 -11.609 -17.438 1 96.62 115 GLN B O 1
ATOM 3960 N N . ILE B 1 116 ? 3.812 -12.453 -16.484 1 96.06 116 ILE B N 1
ATOM 3961 C CA . ILE B 1 116 ? 4.5 -13.43 -15.648 1 96.06 116 ILE B CA 1
ATOM 3962 C C . ILE B 1 116 ? 4.121 -14.844 -16.078 1 96.06 116 ILE B C 1
ATOM 3964 O O . ILE B 1 116 ? 2.971 -15.258 -15.938 1 96.06 116 ILE B O 1
ATOM 3968 N N . ILE B 1 117 ? 5.07 -15.57 -16.578 1 96.19 117 ILE B N 1
ATOM 3969 C CA . ILE B 1 117 ? 4.793 -16.844 -17.219 1 96.19 117 ILE B CA 1
ATOM 3970 C C . ILE B 1 117 ? 5.227 -18 -16.312 1 96.19 117 ILE B C 1
ATOM 3972 O O . ILE B 1 117 ? 6.371 -18.031 -15.852 1 96.19 117 ILE B O 1
ATOM 3976 N N . SER B 1 118 ? 4.277 -18.891 -16.047 1 92.31 118 SER B N 1
ATOM 3977 C CA . SER B 1 118 ? 4.578 -20.062 -15.234 1 92.31 118 SER B CA 1
ATOM 3978 C C . SER B 1 118 ? 5.445 -21.047 -15.992 1 92.31 118 SER B C 1
ATOM 3980 O O . SER B 1 118 ? 4.957 -22.094 -16.453 1 92.31 118 SER B O 1
ATOM 3982 N N . GLY B 1 119 ? 6.707 -20.797 -16.141 1 88.88 119 GLY B N 1
ATOM 3983 C CA . GLY B 1 119 ? 7.613 -21.703 -16.844 1 88.88 119 GLY B CA 1
ATOM 3984 C C . GLY B 1 119 ? 8.914 -21.031 -17.25 1 88.88 119 GLY B C 1
ATOM 3985 O O . GLY B 1 119 ? 9.008 -19.812 -17.281 1 88.88 119 GLY B O 1
ATOM 3986 N N . ILE B 1 120 ? 9.891 -21.906 -17.625 1 86.88 120 ILE B N 1
ATOM 3987 C CA . ILE B 1 120 ? 11.211 -21.391 -17.953 1 86.88 120 ILE B CA 1
ATOM 3988 C C . ILE B 1 120 ? 11.711 -22.078 -19.234 1 86.88 120 ILE B C 1
ATOM 3990 O O . ILE B 1 120 ? 12.914 -22.062 -19.516 1 86.88 120 ILE B O 1
ATOM 3994 N N . LEU B 1 121 ? 10.828 -22.594 -19.984 1 88.38 121 LEU B N 1
ATOM 3995 C CA . LEU B 1 121 ? 11.219 -23.344 -21.188 1 88.38 121 LEU B CA 1
ATOM 3996 C C . LEU B 1 121 ? 11.766 -22.391 -22.25 1 88.38 121 LEU B C 1
ATOM 3998 O O . LEU B 1 121 ? 11.469 -21.203 -22.234 1 88.38 121 LEU B O 1
ATOM 4002 N N . PRO B 1 122 ? 12.484 -22.891 -23.203 1 90.19 122 PRO B N 1
ATOM 4003 C CA . PRO B 1 122 ? 13.117 -22.078 -24.234 1 90.19 122 PRO B CA 1
ATOM 4004 C C . PRO B 1 122 ? 12.109 -21.266 -25.047 1 90.19 122 PRO B C 1
ATOM 4006 O O . PRO B 1 122 ? 12.422 -20.156 -25.5 1 90.19 122 PRO B O 1
ATOM 4009 N N . ILE B 1 123 ? 10.969 -21.797 -25.203 1 92.38 123 ILE B N 1
ATOM 4010 C CA . ILE B 1 123 ? 9.953 -21.094 -25.984 1 92.38 123 ILE B CA 1
ATOM 4011 C C . ILE B 1 123 ? 9.703 -19.719 -25.375 1 92.38 123 ILE B C 1
ATOM 4013 O O . ILE B 1 123 ? 9.422 -18.75 -26.094 1 92.38 123 ILE B O 1
ATOM 4017 N N . TYR B 1 124 ? 9.789 -19.625 -24.094 1 93.62 124 TYR B N 1
ATOM 4018 C CA . TYR B 1 124 ? 9.508 -18.359 -23.438 1 93.62 124 TYR B CA 1
ATOM 4019 C C . TYR B 1 124 ? 10.641 -17.359 -23.641 1 93.62 124 TYR B C 1
ATOM 4021 O O . TYR B 1 124 ? 10.398 -16.156 -23.797 1 93.62 124 TYR B O 1
ATOM 4029 N N . LYS B 1 125 ? 11.805 -17.906 -23.672 1 90.5 125 LYS B N 1
ATOM 4030 C CA . LYS B 1 125 ? 12.938 -17.047 -24.016 1 90.5 125 LYS B CA 1
ATOM 4031 C C . LYS B 1 125 ? 12.805 -16.484 -25.422 1 90.5 125 LYS B C 1
ATOM 4033 O O . LYS B 1 125 ? 13.031 -15.297 -25.656 1 90.5 125 LYS B O 1
ATOM 4038 N N . GLU B 1 126 ? 12.461 -17.406 -26.328 1 91.62 126 GLU B N 1
ATOM 4039 C CA . GLU B 1 126 ? 12.25 -16.969 -27.703 1 91.62 126 GLU B CA 1
ATOM 4040 C C . GLU B 1 126 ? 11.117 -15.961 -27.812 1 91.62 126 GLU B C 1
ATOM 4042 O O . GLU B 1 126 ? 11.156 -15.062 -28.656 1 91.62 126 GLU B O 1
ATOM 4047 N N . TYR B 1 127 ? 10.195 -16.125 -26.922 1 92.44 127 TYR B N 1
ATOM 4048 C CA . TYR B 1 127 ? 9.039 -15.227 -26.859 1 92.44 127 TYR B CA 1
ATOM 4049 C C . TYR B 1 127 ? 9.43 -13.875 -26.281 1 92.44 127 TYR B C 1
ATOM 4051 O O . TYR B 1 127 ? 8.703 -12.891 -26.438 1 92.44 127 TYR B O 1
ATOM 4059 N N . GLY B 1 128 ? 10.617 -13.742 -25.625 1 90 128 GLY B N 1
ATOM 4060 C CA . GLY B 1 128 ? 11.094 -12.492 -25.062 1 90 128 GLY B CA 1
ATOM 4061 C C . GLY B 1 128 ? 10.977 -12.438 -23.547 1 90 128 GLY B C 1
ATOM 4062 O O . GLY B 1 128 ? 11.172 -11.375 -22.953 1 90 128 GLY B O 1
ATOM 4063 N N . ALA B 1 129 ? 10.641 -13.594 -22.984 1 92.62 129 ALA B N 1
ATOM 4064 C CA . ALA B 1 129 ? 10.578 -13.695 -21.531 1 92.62 129 ALA B CA 1
ATOM 4065 C C . ALA B 1 129 ? 11.867 -14.281 -20.969 1 92.62 129 ALA B C 1
ATOM 4067 O O . ALA B 1 129 ? 12.562 -15.047 -21.641 1 92.62 129 ALA B O 1
ATOM 4068 N N . ASP B 1 130 ? 12.188 -13.805 -19.781 1 91 130 ASP B N 1
ATOM 4069 C CA . ASP B 1 130 ? 13.414 -14.281 -19.141 1 91 130 ASP B CA 1
ATOM 4070 C C . ASP B 1 130 ? 13.172 -14.641 -17.688 1 91 130 ASP B C 1
ATOM 4072 O O . ASP B 1 130 ? 12.227 -14.148 -17.062 1 91 130 ASP B O 1
ATOM 4076 N N . LYS B 1 131 ? 14.07 -15.5 -17.297 1 90 131 LYS B N 1
ATOM 4077 C CA . LYS B 1 131 ? 14.086 -15.812 -15.875 1 90 131 LYS B CA 1
ATOM 4078 C C . LYS B 1 131 ? 14.719 -14.68 -15.07 1 90 131 LYS B C 1
ATOM 4080 O O . LYS B 1 131 ? 15.938 -14.508 -15.086 1 90 131 LYS B O 1
ATOM 4085 N N . VAL B 1 132 ? 13.852 -13.922 -14.43 1 89.69 132 VAL B N 1
ATOM 4086 C CA . VAL B 1 132 ? 14.32 -12.773 -13.656 1 89.69 132 VAL B CA 1
ATOM 4087 C C . VAL B 1 132 ? 13.688 -12.789 -12.273 1 89.69 132 VAL B C 1
ATOM 4089 O O . VAL B 1 132 ? 13.078 -13.781 -11.867 1 89.69 132 VAL B O 1
ATOM 4092 N N . GLY B 1 133 ? 13.93 -11.797 -11.531 1 86.69 133 GLY B N 1
ATOM 4093 C CA . GLY B 1 133 ? 13.516 -11.703 -10.141 1 86.69 133 GLY B CA 1
ATOM 4094 C C . GLY B 1 133 ? 14.648 -11.938 -9.156 1 86.69 133 GLY B C 1
ATOM 4095 O O . GLY B 1 133 ? 15.539 -12.742 -9.422 1 86.69 133 GLY B O 1
ATOM 4096 N N . SER B 1 134 ? 14.594 -11.141 -8.117 1 86.44 134 SER B N 1
ATOM 4097 C CA . SER B 1 134 ? 15.609 -11.258 -7.082 1 86.44 134 SER B CA 1
ATOM 4098 C C . SER B 1 134 ? 15.016 -11.75 -5.77 1 86.44 134 SER B C 1
ATOM 4100 O O . SER B 1 134 ? 14.273 -11.023 -5.105 1 86.44 134 SER B O 1
ATOM 4102 N N . ILE B 1 135 ? 15.312 -12.992 -5.504 1 92.06 135 ILE B N 1
ATOM 4103 C CA . ILE B 1 135 ? 14.828 -13.562 -4.254 1 92.06 135 ILE B CA 1
ATOM 4104 C C . ILE B 1 135 ? 15.977 -14.266 -3.529 1 92.06 135 ILE B C 1
ATOM 4106 O O . ILE B 1 135 ? 17.047 -14.461 -4.102 1 92.06 135 ILE B O 1
ATOM 4110 N N . TYR B 1 136 ? 15.773 -14.469 -2.326 1 94.44 136 TYR B N 1
ATOM 4111 C CA . TYR B 1 136 ? 16.672 -15.273 -1.509 1 94.44 136 TYR B CA 1
ATOM 4112 C C . TYR B 1 136 ? 16.031 -16.594 -1.107 1 94.44 136 TYR B C 1
ATOM 4114 O O . TYR B 1 136 ? 14.82 -16.641 -0.86 1 94.44 136 TYR B O 1
ATOM 4122 N N . HIS B 1 137 ? 16.828 -17.594 -1.197 1 95.5 137 HIS B N 1
ATOM 4123 C CA . HIS B 1 137 ? 16.406 -18.906 -0.721 1 95.5 137 HIS B CA 1
ATOM 4124 C C . HIS B 1 137 ? 17.125 -19.281 0.573 1 95.5 137 HIS B C 1
ATOM 4126 O O . HIS B 1 137 ? 18.344 -19.156 0.665 1 95.5 137 HIS B O 1
ATOM 4132 N N . GLY B 1 138 ? 16.344 -19.578 1.574 1 94.88 138 GLY B N 1
ATOM 4133 C CA . GLY B 1 138 ? 16.891 -20.016 2.846 1 94.88 138 GLY B CA 1
ATOM 4134 C C . GLY B 1 138 ? 16.391 -21.391 3.264 1 94.88 138 GLY B C 1
ATOM 4135 O O . GLY B 1 138 ? 15.328 -21.828 2.83 1 94.88 138 GLY B O 1
ATOM 4136 N N . GLU B 1 139 ? 17.266 -22.094 4.07 1 95.31 139 GLU B N 1
ATOM 4137 C CA . GLU B 1 139 ? 16.938 -23.391 4.637 1 95.31 139 GLU B CA 1
ATOM 4138 C C . GLU B 1 139 ? 17.219 -23.438 6.133 1 95.31 139 GLU B C 1
ATOM 4140 O O . GLU B 1 139 ? 18.266 -22.969 6.59 1 95.31 139 GLU B O 1
ATOM 4145 N N . LEU B 1 140 ? 16.25 -23.859 6.812 1 95.88 140 LEU B N 1
ATOM 4146 C CA . LEU B 1 140 ? 16.375 -24.016 8.258 1 95.88 140 LEU B CA 1
ATOM 4147 C C . LEU B 1 140 ? 16.062 -25.453 8.672 1 95.88 140 LEU B C 1
ATOM 4149 O O . LEU B 1 140 ? 15.203 -26.094 8.07 1 95.88 140 LEU B O 1
ATOM 4153 N N . GLU B 1 141 ? 16.828 -25.922 9.727 1 96.06 141 GLU B N 1
ATOM 4154 C CA . GLU B 1 141 ? 16.609 -27.297 10.203 1 96.06 141 GLU B CA 1
ATOM 4155 C C . GLU B 1 141 ? 16.609 -27.359 11.727 1 96.06 141 GLU B C 1
ATOM 4157 O O . GLU B 1 141 ? 17.281 -26.547 12.383 1 96.06 141 GLU B O 1
ATOM 4162 N N . ASN B 1 142 ? 15.82 -28.281 12.203 1 96 142 ASN B N 1
ATOM 4163 C CA . ASN B 1 142 ? 15.859 -28.703 13.602 1 96 142 ASN B CA 1
ATOM 4164 C C . ASN B 1 142 ? 15.656 -27.516 14.547 1 96 142 ASN B C 1
ATOM 4166 O O . ASN B 1 142 ? 16.422 -27.344 15.492 1 96 142 ASN B O 1
ATOM 4170 N N . LEU B 1 143 ? 14.633 -26.703 14.148 1 95.88 143 LEU B N 1
ATOM 4171 C CA . LEU B 1 143 ? 14.273 -25.594 15.023 1 95.88 143 LEU B CA 1
ATOM 4172 C C . LEU B 1 143 ? 13.406 -26.078 16.172 1 95.88 143 LEU B C 1
ATOM 4174 O O . LEU B 1 143 ? 12.57 -26.969 16 1 95.88 143 LEU B O 1
ATOM 4178 N N . LYS B 1 144 ? 13.641 -25.531 17.344 1 95.81 144 LYS B N 1
ATOM 4179 C CA . LYS B 1 144 ? 12.867 -25.891 18.531 1 95.81 144 LYS B CA 1
ATOM 4180 C C . LYS B 1 144 ? 11.594 -25.062 18.609 1 95.81 144 LYS B C 1
ATOM 4182 O O . LYS B 1 144 ? 11.578 -23.891 18.234 1 95.81 144 LYS B O 1
ATOM 4187 N N . SER B 1 145 ? 10.625 -25.703 19.094 1 97.06 145 SER B N 1
ATOM 4188 C CA . SER B 1 145 ? 9.359 -25 19.297 1 97.06 145 SER B CA 1
ATOM 4189 C C . SER B 1 145 ? 9.477 -23.938 20.391 1 97.06 145 SER B C 1
ATOM 4191 O O . SER B 1 145 ? 10.352 -24.031 21.25 1 97.06 145 SER B O 1
ATOM 4193 N N . ASN B 1 146 ? 8.734 -22.953 20.25 1 97.25 146 ASN B N 1
ATOM 4194 C CA . ASN B 1 146 ? 8.617 -21.844 21.188 1 97.25 146 ASN B CA 1
ATOM 4195 C C . ASN B 1 146 ? 7.238 -21.797 21.828 1 97.25 146 ASN B C 1
ATOM 4197 O O . ASN B 1 146 ? 6.238 -21.578 21.141 1 97.25 146 ASN B O 1
ATOM 4201 N N . ILE B 1 147 ? 7.109 -21.859 23.125 1 96.62 147 ILE B N 1
ATOM 4202 C CA . ILE B 1 147 ? 5.863 -22.016 23.875 1 96.62 147 ILE B CA 1
ATOM 4203 C C . ILE B 1 147 ? 5.016 -20.75 23.719 1 96.62 147 ILE B C 1
ATOM 4205 O O . ILE B 1 147 ? 3.803 -20.781 23.953 1 96.62 147 ILE B O 1
ATOM 4209 N N . LYS B 1 148 ? 5.586 -19.75 23.344 1 96.44 148 LYS B N 1
ATOM 4210 C CA . LYS B 1 148 ? 4.875 -18.484 23.219 1 96.44 148 LYS B CA 1
ATOM 4211 C C . LYS B 1 148 ? 3.953 -18.484 22 1 96.44 148 LYS B C 1
ATOM 4213 O O . LYS B 1 148 ? 3.086 -17.625 21.875 1 96.44 148 LYS B O 1
ATOM 4218 N N . TYR B 1 149 ? 4.188 -19.406 21.125 1 98.38 149 TYR B N 1
ATOM 4219 C CA . TYR B 1 149 ? 3.459 -19.375 19.859 1 98.38 149 TYR B CA 1
ATOM 4220 C C . TYR B 1 149 ? 2.564 -20.609 19.719 1 98.38 149 TYR B C 1
ATOM 4222 O O . TYR B 1 149 ? 2.91 -21.688 20.188 1 98.38 149 TYR B O 1
ATOM 4230 N N . LYS B 1 150 ? 1.453 -20.422 19.172 1 98.19 150 LYS B N 1
ATOM 4231 C CA . LYS B 1 150 ? 0.527 -21.484 18.781 1 98.19 150 LYS B CA 1
ATOM 4232 C C . LYS B 1 150 ? 0.234 -21.422 17.281 1 98.19 150 LYS B C 1
ATOM 4234 O O . LYS B 1 150 ? 0.084 -20.344 16.719 1 98.19 150 LYS B O 1
ATOM 4239 N N . ILE B 1 151 ? 0.188 -22.578 16.641 1 98.69 151 ILE B N 1
ATOM 4240 C CA . ILE B 1 151 ? -0.156 -22.672 15.227 1 98.69 151 ILE B CA 1
ATOM 4241 C C . ILE B 1 151 ? -1.622 -23.062 15.078 1 98.69 151 ILE B C 1
ATOM 4243 O O . ILE B 1 151 ? -2.037 -24.125 15.555 1 98.69 151 ILE B O 1
ATOM 4247 N N . ILE B 1 152 ? -2.398 -22.203 14.43 1 98.31 152 ILE B N 1
ATOM 4248 C CA . ILE B 1 152 ? -3.84 -22.391 14.297 1 98.31 152 ILE B CA 1
ATOM 4249 C C . ILE B 1 152 ? -4.184 -22.734 12.852 1 98.31 152 ILE B C 1
ATOM 4251 O O . ILE B 1 152 ? -3.75 -22.062 11.922 1 98.31 152 ILE B O 1
ATOM 4255 N N . ASP B 1 153 ? -4.988 -23.766 12.664 1 97.62 153 ASP B N 1
ATOM 4256 C CA . ASP B 1 153 ? -5.434 -24.141 11.328 1 97.62 153 ASP B CA 1
ATOM 4257 C C . ASP B 1 153 ? -6.398 -23.094 10.758 1 97.62 153 ASP B C 1
ATOM 4259 O O . ASP B 1 153 ? -7.148 -22.469 11.508 1 97.62 153 ASP B O 1
ATOM 4263 N N . PHE B 1 154 ? -6.344 -23.016 9.492 1 96.06 154 PHE B N 1
ATOM 4264 C CA . PHE B 1 154 ? -7.266 -22.109 8.812 1 96.06 154 PHE B CA 1
ATOM 4265 C C . PHE B 1 154 ? -8.695 -22.641 8.891 1 96.06 154 PHE B C 1
ATOM 4267 O O . PHE B 1 154 ? -8.938 -23.828 8.68 1 96.06 154 PHE B O 1
ATOM 4274 N N . LYS B 1 155 ? -9.578 -21.766 9.258 1 95 155 LYS B N 1
ATOM 4275 C CA . LYS B 1 155 ? -11.023 -21.938 9.148 1 95 155 LYS B CA 1
ATOM 4276 C C . LYS B 1 155 ? -11.664 -20.766 8.391 1 95 155 LYS B C 1
ATOM 4278 O O . LYS B 1 155 ? -11.148 -19.656 8.414 1 95 155 LYS B O 1
ATOM 4283 N N . GLU B 1 156 ? -12.711 -21.031 7.707 1 93.69 156 GLU B N 1
ATOM 4284 C CA . GLU B 1 156 ? -13.367 -20.031 6.875 1 93.69 156 GLU B CA 1
ATOM 4285 C C . GLU B 1 156 ? -13.695 -18.781 7.68 1 93.69 156 GLU B C 1
ATOM 4287 O O . GLU B 1 156 ? -13.664 -17.672 7.148 1 93.69 156 GLU B O 1
ATOM 4292 N N . GLU B 1 157 ? -13.969 -18.922 8.938 1 93.75 157 GLU B N 1
ATOM 4293 C CA . GLU B 1 157 ? -14.336 -17.812 9.805 1 93.75 157 GLU B CA 1
ATOM 4294 C C . GLU B 1 157 ? -13.156 -16.859 10.008 1 93.75 157 GLU B C 1
ATOM 4296 O O . GLU B 1 157 ? -13.344 -15.703 10.406 1 93.75 157 GLU B O 1
ATOM 4301 N N . LEU B 1 158 ? -11.945 -17.312 9.703 1 95.62 158 LEU B N 1
ATOM 4302 C CA . LEU B 1 158 ? -10.742 -16.516 9.922 1 95.62 158 LEU B CA 1
ATOM 4303 C C . LEU B 1 158 ? -10.305 -15.828 8.633 1 95.62 158 LEU B C 1
ATOM 4305 O O . LEU B 1 158 ? -9.266 -15.172 8.602 1 95.62 158 LEU B O 1
ATOM 4309 N N . LEU B 1 159 ? -11.117 -15.977 7.582 1 96.06 159 LEU B N 1
ATOM 4310 C CA . LEU B 1 159 ? -10.75 -15.406 6.293 1 96.06 159 LEU B CA 1
ATOM 4311 C C . LEU B 1 159 ? -10.555 -13.898 6.402 1 96.06 159 LEU B C 1
ATOM 4313 O O . LEU B 1 159 ? -9.594 -13.344 5.852 1 96.06 159 LEU B O 1
ATOM 4317 N N . CYS B 1 160 ? -11.422 -13.203 7.125 1 94.5 160 CYS B N 1
ATOM 4318 C CA . CYS B 1 160 ? -11.336 -11.75 7.266 1 94.5 160 CYS B CA 1
ATOM 4319 C C . CYS B 1 160 ? -10.031 -11.352 7.957 1 94.5 160 CYS B C 1
ATOM 4321 O O . CYS B 1 160 ? -9.422 -10.344 7.602 1 94.5 160 CYS B O 1
ATOM 4323 N N . GLU B 1 161 ? -9.625 -12.156 8.93 1 95.5 161 GLU B N 1
ATOM 4324 C CA . GLU B 1 161 ? -8.367 -11.891 9.617 1 95.5 161 GLU B CA 1
ATOM 4325 C C . GLU B 1 161 ? -7.176 -12.086 8.688 1 95.5 161 GLU B C 1
ATOM 4327 O O . GLU B 1 161 ? -6.207 -11.32 8.734 1 95.5 161 GLU B O 1
ATOM 4332 N N . ALA B 1 162 ? -7.262 -13.086 7.84 1 97.81 162 ALA B N 1
ATOM 4333 C CA . ALA B 1 162 ? -6.211 -13.305 6.852 1 97.81 162 ALA B CA 1
ATOM 4334 C C . ALA B 1 162 ? -6.098 -12.125 5.895 1 97.81 162 ALA B C 1
ATOM 4336 O O . ALA B 1 162 ? -4.992 -11.672 5.586 1 97.81 162 ALA B O 1
ATOM 4337 N N . ILE B 1 163 ? -7.242 -11.633 5.527 1 97.69 163 ILE B N 1
ATOM 4338 C CA . ILE B 1 163 ? -7.297 -10.508 4.594 1 97.69 163 ILE B CA 1
ATOM 4339 C C . ILE B 1 163 ? -6.684 -9.273 5.238 1 97.69 163 ILE B C 1
ATOM 4341 O O . ILE B 1 163 ? -5.867 -8.586 4.621 1 97.69 163 ILE B O 1
ATOM 4345 N N . LYS B 1 164 ? -7.016 -9.031 6.469 1 95.94 164 LYS B N 1
ATOM 4346 C CA . LYS B 1 164 ? -6.48 -7.875 7.184 1 95.94 164 LYS B CA 1
ATOM 4347 C C . LYS B 1 164 ? -4.961 -7.945 7.289 1 95.94 164 LYS B C 1
ATOM 4349 O O . LYS B 1 164 ? -4.27 -6.945 7.078 1 95.94 164 LYS B O 1
ATOM 4354 N N . LEU B 1 165 ? -4.465 -9.109 7.57 1 97.56 165 LEU B N 1
ATOM 4355 C CA . LEU B 1 165 ? -3.02 -9.305 7.664 1 97.56 165 LEU B CA 1
ATOM 4356 C C . LEU B 1 165 ? -2.357 -9.102 6.305 1 97.56 165 LEU B C 1
ATOM 4358 O O . LEU B 1 165 ? -1.37 -8.375 6.195 1 97.56 165 LEU B O 1
ATOM 4362 N N . TYR B 1 166 ? -2.994 -9.688 5.348 1 98.19 166 TYR B N 1
ATOM 4363 C CA . TYR B 1 166 ? -2.436 -9.648 4 1 98.19 166 TYR B CA 1
ATOM 4364 C C . TYR B 1 166 ? -2.381 -8.219 3.475 1 98.19 166 TYR B C 1
ATOM 4366 O O . TYR B 1 166 ? -1.393 -7.82 2.855 1 98.19 166 TYR B O 1
ATOM 4374 N N . ASN B 1 167 ? -3.398 -7.465 3.732 1 97.62 167 ASN B N 1
ATOM 4375 C CA . ASN B 1 167 ? -3.539 -6.133 3.16 1 97.62 167 ASN B CA 1
ATOM 4376 C C . ASN B 1 167 ? -2.588 -5.137 3.816 1 97.62 167 ASN B C 1
ATOM 4378 O O . ASN B 1 167 ? -2.422 -4.016 3.33 1 97.62 167 ASN B O 1
ATOM 4382 N N . LYS B 1 168 ? -1.903 -5.574 4.809 1 96.81 168 LYS B N 1
ATOM 4383 C CA . LYS B 1 168 ? -0.908 -4.723 5.453 1 96.81 168 LYS B CA 1
ATOM 4384 C C . LYS B 1 168 ? 0.449 -4.848 4.77 1 96.81 168 LYS B C 1
ATOM 4386 O O . LYS B 1 168 ? 1.35 -4.043 5.008 1 96.81 168 LYS B O 1
ATOM 4391 N N . GLU B 1 169 ? 0.615 -5.801 3.924 1 97.44 169 GLU B N 1
ATOM 4392 C CA . GLU B 1 169 ? 1.878 -5.996 3.219 1 97.44 169 GLU B CA 1
ATOM 4393 C C . GLU B 1 169 ? 2.107 -4.902 2.182 1 97.44 169 GLU B C 1
ATOM 4395 O O . GLU B 1 169 ? 1.209 -4.578 1.402 1 97.44 169 GLU B O 1
ATOM 4400 N N . SER B 1 170 ? 3.32 -4.383 2.203 1 97 170 SER B N 1
ATOM 4401 C CA . SER B 1 170 ? 3.627 -3.275 1.302 1 97 170 SER B CA 1
ATOM 4402 C C . SER B 1 170 ? 3.971 -3.779 -0.096 1 97 170 SER B C 1
ATOM 4404 O O . SER B 1 170 ? 4.008 -3 -1.051 1 97 170 SER B O 1
ATOM 4406 N N . LEU B 1 171 ? 4.34 -5.016 -0.207 1 97.12 171 LEU B N 1
ATOM 4407 C CA . LEU B 1 171 ? 4.594 -5.703 -1.47 1 97.12 171 LEU B CA 1
ATOM 4408 C C . LEU B 1 171 ? 3.715 -6.941 -1.6 1 97.12 171 LEU B C 1
ATOM 4410 O O . LEU B 1 171 ? 3.93 -7.938 -0.902 1 97.12 171 LEU B O 1
ATOM 4414 N N . ARG B 1 172 ? 2.729 -6.844 -2.525 1 97.44 172 ARG B N 1
ATOM 4415 C CA . ARG B 1 172 ? 1.783 -7.949 -2.637 1 97.44 172 ARG B CA 1
ATOM 4416 C C . ARG B 1 172 ? 0.968 -7.844 -3.922 1 97.44 172 ARG B C 1
ATOM 4418 O O . ARG B 1 172 ? 0.948 -6.793 -4.566 1 97.44 172 ARG B O 1
ATOM 4425 N N . HIS B 1 173 ? 0.331 -8.953 -4.289 1 97.69 173 HIS B N 1
ATOM 4426 C CA . HIS B 1 173 ? -0.752 -8.891 -5.266 1 97.69 173 HIS B CA 1
ATOM 4427 C C . HIS B 1 173 ? -2.006 -8.273 -4.656 1 97.69 173 HIS B C 1
ATOM 4429 O O . HIS B 1 173 ? -2.32 -8.516 -3.49 1 97.69 173 HIS B O 1
ATOM 4435 N N . TYR B 1 174 ? -2.623 -7.488 -5.398 1 97.88 174 TYR B N 1
ATOM 4436 C CA . TYR B 1 174 ? -3.959 -7.07 -4.984 1 97.88 174 TYR B CA 1
ATOM 4437 C C . TYR B 1 174 ? -4.945 -8.227 -5.07 1 97.88 174 TYR B C 1
ATOM 4439 O O . TYR B 1 174 ? -4.973 -8.953 -6.07 1 97.88 174 TYR B O 1
ATOM 4447 N N . ARG B 1 175 ? -5.684 -8.484 -3.986 1 98.12 175 ARG B N 1
ATOM 4448 C CA . ARG B 1 175 ? -6.711 -9.523 -3.945 1 98.12 175 ARG B CA 1
ATOM 4449 C C . ARG B 1 175 ? -8.062 -8.945 -3.525 1 98.12 175 ARG B C 1
ATOM 4451 O O . ARG B 1 175 ? -8.164 -8.281 -2.488 1 98.12 175 ARG B O 1
ATOM 4458 N N . THR B 1 176 ? -9.062 -9.203 -4.336 1 97.81 176 THR B N 1
ATOM 4459 C CA . THR B 1 176 ? -10.414 -9.039 -3.809 1 97.81 176 THR B CA 1
ATOM 4460 C C . THR B 1 176 ? -10.758 -10.156 -2.828 1 97.81 176 THR B C 1
ATOM 4462 O O . THR B 1 176 ? -10.055 -11.164 -2.764 1 97.81 176 THR B O 1
ATOM 4465 N N . LYS B 1 177 ? -11.789 -9.938 -2.066 1 97.06 177 LYS B N 1
ATOM 4466 C CA . LYS B 1 177 ? -12.234 -10.977 -1.144 1 97.06 177 LYS B CA 1
ATOM 4467 C C . LYS B 1 177 ? -12.555 -12.266 -1.886 1 97.06 177 LYS B C 1
ATOM 4469 O O . LYS B 1 177 ? -12.164 -13.352 -1.453 1 97.06 177 LYS B O 1
ATOM 4474 N N . ASP B 1 178 ? -13.234 -12.148 -3.033 1 97.44 178 ASP B N 1
ATOM 4475 C CA . ASP B 1 178 ? -13.578 -13.312 -3.836 1 97.44 178 ASP B CA 1
ATOM 4476 C C . ASP B 1 178 ? -12.32 -14.016 -4.359 1 97.44 178 ASP B C 1
ATOM 4478 O O . ASP B 1 178 ? -12.227 -15.242 -4.316 1 97.44 178 ASP B O 1
ATOM 4482 N N . GLU B 1 179 ? -11.43 -13.25 -4.801 1 97.62 179 GLU B N 1
ATOM 4483 C CA . GLU B 1 179 ? -10.18 -13.828 -5.285 1 97.62 179 GLU B CA 1
ATOM 4484 C C . GLU B 1 179 ? -9.43 -14.539 -4.168 1 97.62 179 GLU B C 1
ATOM 4486 O O . GLU B 1 179 ? -8.883 -15.625 -4.375 1 97.62 179 GLU B O 1
ATOM 4491 N N . PHE B 1 180 ? -9.383 -13.891 -3.006 1 97.94 180 PHE B N 1
ATOM 4492 C CA . PHE B 1 180 ? -8.688 -14.492 -1.877 1 97.94 180 PHE B CA 1
ATOM 4493 C C . PHE B 1 180 ? -9.281 -15.859 -1.546 1 97.94 180 PHE B C 1
ATOM 4495 O O . PHE B 1 180 ? -8.555 -16.828 -1.369 1 97.94 180 PHE B O 1
ATOM 4502 N N . LYS B 1 181 ? -10.531 -15.906 -1.524 1 96.69 181 LYS B N 1
ATOM 4503 C CA . LYS B 1 181 ? -11.234 -17.141 -1.231 1 96.69 181 LYS B CA 1
ATOM 4504 C C . LYS B 1 181 ? -10.938 -18.203 -2.285 1 96.69 181 LYS B C 1
ATOM 4506 O O . LYS B 1 181 ? -10.617 -19.359 -1.95 1 96.69 181 LYS B O 1
ATOM 4511 N N . ASP B 1 182 ? -11.039 -17.828 -3.529 1 96.56 182 ASP B N 1
ATOM 4512 C CA . ASP B 1 182 ? -10.828 -18.781 -4.625 1 96.56 182 ASP B CA 1
ATOM 4513 C C . ASP B 1 182 ? -9.367 -19.234 -4.68 1 96.56 182 ASP B C 1
ATOM 4515 O O . ASP B 1 182 ? -9.094 -20.406 -4.949 1 96.56 182 ASP B O 1
ATOM 4519 N N . LEU B 1 183 ? -8.477 -18.328 -4.441 1 96.88 183 LEU B N 1
ATOM 4520 C CA . LEU B 1 183 ? -7.059 -18.656 -4.406 1 96.88 183 LEU B CA 1
ATOM 4521 C C . LEU B 1 183 ? -6.77 -19.672 -3.303 1 96.88 183 LEU B C 1
ATOM 4523 O O . LEU B 1 183 ? -6.051 -20.656 -3.523 1 96.88 183 LEU B O 1
ATOM 4527 N N . LEU B 1 184 ? -7.309 -19.391 -2.141 1 96.31 184 LEU B N 1
ATOM 4528 C CA . LEU B 1 184 ? -7.109 -20.312 -1.027 1 96.31 184 LEU B CA 1
ATOM 4529 C C . LEU B 1 184 ? -7.676 -21.703 -1.355 1 96.31 184 LEU B C 1
ATOM 4531 O O . LEU B 1 184 ? -7.016 -22.719 -1.126 1 96.31 184 LEU B O 1
ATOM 4535 N N . LYS B 1 185 ? -8.867 -21.703 -1.864 1 94.38 185 LYS B N 1
ATOM 4536 C CA . LYS B 1 185 ? -9.516 -22.953 -2.229 1 94.38 185 LYS B CA 1
ATOM 4537 C C . LYS B 1 185 ? -8.672 -23.734 -3.238 1 94.38 185 LYS B C 1
ATOM 4539 O O . LYS B 1 185 ? -8.461 -24.938 -3.082 1 94.38 185 LYS B O 1
ATOM 4544 N N . GLY B 1 186 ? -8.234 -23.062 -4.23 1 95.38 186 GLY B N 1
ATOM 4545 C CA . GLY B 1 186 ? -7.441 -23.703 -5.27 1 95.38 186 GLY B CA 1
ATOM 4546 C C . GLY B 1 186 ? -6.074 -24.141 -4.785 1 95.38 186 GLY B C 1
ATOM 4547 O O . GLY B 1 186 ? -5.621 -25.25 -5.117 1 95.38 186 GLY B O 1
ATOM 4548 N N . SER B 1 187 ? -5.449 -23.312 -3.996 1 93.31 187 SER B N 1
ATOM 4549 C CA . SER B 1 187 ? -4.074 -23.562 -3.58 1 93.31 187 SER B CA 1
ATOM 4550 C C . SER B 1 187 ? -3.99 -24.75 -2.627 1 93.31 187 SER B C 1
ATOM 4552 O O . SER B 1 187 ? -2.939 -25.391 -2.508 1 93.31 187 SER B O 1
ATOM 4554 N N . LEU B 1 188 ? -5.07 -25.094 -2.002 1 93.56 188 LEU B N 1
ATOM 4555 C CA . LEU B 1 188 ? -5.051 -26.156 -0.999 1 93.56 188 LEU B CA 1
ATOM 4556 C C . LEU B 1 188 ? -5.457 -27.484 -1.612 1 93.56 188 LEU B C 1
ATOM 4558 O O . LEU B 1 188 ? -5.473 -28.516 -0.925 1 93.56 188 LEU B O 1
ATOM 4562 N N . VAL B 1 189 ? -5.738 -27.5 -2.881 1 93.31 189 VAL B N 1
ATOM 4563 C CA . VAL B 1 189 ? -6.031 -28.75 -3.574 1 93.31 189 VAL B CA 1
ATOM 4564 C C . VAL B 1 189 ? -4.754 -29.594 -3.703 1 93.31 189 VAL B C 1
ATOM 4566 O O . VAL B 1 189 ? -3.795 -29.156 -4.352 1 93.31 189 VAL B O 1
ATOM 4569 N N . PRO B 1 190 ? -4.801 -30.672 -3.064 1 88.81 190 PRO B N 1
ATOM 4570 C CA . PRO B 1 190 ? -3.613 -31.516 -3.203 1 88.81 190 PRO B CA 1
ATOM 4571 C C . PRO B 1 190 ? -3.486 -32.125 -4.594 1 88.81 190 PRO B C 1
ATOM 4573 O O . PRO B 1 190 ? -4.496 -32.375 -5.254 1 88.81 190 PRO B O 1
ATOM 4576 N N . TRP B 1 191 ? -2.336 -32.312 -4.945 1 86.12 191 TRP B N 1
ATOM 4577 C CA . TRP B 1 191 ? -2.068 -33.062 -6.168 1 86.12 191 TRP B CA 1
ATOM 4578 C C . TRP B 1 191 ? -0.72 -33.781 -6.09 1 86.12 191 TRP B C 1
ATOM 4580 O O . TRP B 1 191 ? 0.218 -33.25 -5.465 1 86.12 191 TRP B O 1
ATOM 4590 N N . GLY B 1 192 ? -0.707 -34.938 -6.566 1 82.5 192 GLY B N 1
ATOM 4591 C CA . GLY B 1 192 ? 0.503 -35.719 -6.434 1 82.5 192 GLY B CA 1
ATOM 4592 C C . GLY B 1 192 ? 0.917 -35.938 -4.988 1 82.5 192 GLY B C 1
ATOM 4593 O O . GLY B 1 192 ? 0.106 -36.375 -4.16 1 82.5 192 GLY B O 1
ATOM 4594 N N . ASN B 1 193 ? 2.191 -35.688 -4.805 1 81.88 193 ASN B N 1
ATOM 4595 C CA . ASN B 1 193 ? 2.723 -35.844 -3.459 1 81.88 193 ASN B CA 1
ATOM 4596 C C . ASN B 1 193 ? 2.785 -34.531 -2.711 1 81.88 193 ASN B C 1
ATOM 4598 O O . ASN B 1 193 ? 3.4 -34.438 -1.646 1 81.88 193 ASN B O 1
ATOM 4602 N N . ASN B 1 194 ? 2.143 -33.594 -3.32 1 86.94 194 ASN B N 1
ATOM 4603 C CA . ASN B 1 194 ? 2.168 -32.281 -2.701 1 86.94 194 ASN B CA 1
ATOM 4604 C C . ASN B 1 194 ? 0.944 -32.062 -1.819 1 86.94 194 ASN B C 1
ATOM 4606 O O . ASN B 1 194 ? -0.188 -32.281 -2.25 1 86.94 194 ASN B O 1
ATOM 4610 N N . GLU B 1 195 ? 1.297 -31.781 -0.579 1 92.38 195 GLU B N 1
ATOM 4611 C CA . GLU B 1 195 ? 0.282 -31.328 0.365 1 92.38 195 GLU B CA 1
ATOM 4612 C C . GLU B 1 195 ? 0.443 -29.844 0.667 1 92.38 195 GLU B C 1
ATOM 4614 O O . GLU B 1 195 ? 1.564 -29.344 0.771 1 92.38 195 GLU B O 1
ATOM 4619 N N . PHE B 1 196 ? -0.747 -29.219 0.775 1 95.88 196 PHE B N 1
ATOM 4620 C CA . PHE B 1 196 ? -0.699 -27.797 1.041 1 95.88 196 PHE B CA 1
ATOM 4621 C C . PHE B 1 196 ? -1.49 -27.438 2.297 1 95.88 196 PHE B C 1
ATOM 4623 O O . PHE B 1 196 ? -2.549 -28.031 2.549 1 95.88 196 PHE B O 1
ATOM 4630 N N . GLU B 1 197 ? -0.923 -26.562 3.102 1 96.75 197 GLU B N 1
ATOM 4631 C CA . GLU B 1 197 ? -1.541 -26.141 4.355 1 96.75 197 GLU B CA 1
ATOM 4632 C C . GLU B 1 197 ? -1.522 -24.625 4.5 1 96.75 197 GLU B C 1
ATOM 4634 O O . GLU B 1 197 ? -0.639 -23.953 3.959 1 96.75 197 GLU B O 1
ATOM 4639 N N . PHE B 1 198 ? -2.531 -24.156 5.055 1 98.06 198 PHE B N 1
ATOM 4640 C CA . PHE B 1 198 ? -2.65 -22.75 5.43 1 98.06 198 PHE B CA 1
ATOM 4641 C C . PHE B 1 198 ? -2.875 -22.609 6.93 1 98.06 198 PHE B C 1
ATOM 4643 O O . PHE B 1 198 ? -3.865 -23.109 7.465 1 98.06 198 PHE B O 1
ATOM 4650 N N . VAL B 1 199 ? -1.908 -21.922 7.633 1 98.56 199 VAL B N 1
ATOM 4651 C CA . VAL B 1 199 ? -1.984 -21.891 9.094 1 98.56 199 VAL B CA 1
ATOM 4652 C C . VAL B 1 199 ? -1.754 -20.453 9.578 1 98.56 199 VAL B C 1
ATOM 4654 O O . VAL B 1 199 ? -1.149 -19.641 8.883 1 98.56 199 VAL B O 1
ATOM 4657 N N . PHE B 1 200 ? -2.254 -20.141 10.766 1 98.69 200 PHE B N 1
ATOM 4658 C CA . PHE B 1 200 ? -2.031 -18.875 11.438 1 98.69 200 PHE B CA 1
ATOM 4659 C C . PHE B 1 200 ? -1.003 -19.016 12.555 1 98.69 200 PHE B C 1
ATOM 4661 O O . PHE B 1 200 ? -0.855 -20.094 13.133 1 98.69 200 PHE B O 1
ATOM 4668 N N . ILE B 1 201 ? -0.285 -17.984 12.781 1 98.69 201 ILE B N 1
ATOM 4669 C CA . ILE B 1 201 ? 0.602 -17.859 13.93 1 98.69 201 ILE B CA 1
ATOM 4670 C C . ILE B 1 201 ? -0.061 -17 15 1 98.69 201 ILE B C 1
ATOM 4672 O O . ILE B 1 201 ? -0.415 -15.844 14.734 1 98.69 201 ILE B O 1
ATOM 4676 N N . GLU B 1 202 ? -0.258 -17.562 16.125 1 98.19 202 GLU B N 1
ATOM 4677 C CA . GLU B 1 202 ? -0.86 -16.844 17.234 1 98.19 202 GLU B CA 1
ATOM 4678 C C . GLU B 1 202 ? 0.133 -16.672 18.375 1 98.19 202 GLU B C 1
ATOM 4680 O O . GLU B 1 202 ? 0.858 -17.609 18.734 1 98.19 202 GLU B O 1
ATOM 4685 N N . LYS B 1 203 ? 0.321 -15.516 18.875 1 97.31 203 LYS B N 1
ATOM 4686 C CA . LYS B 1 203 ? 1.107 -15.18 20.062 1 97.31 203 LYS B CA 1
ATOM 4687 C C . LYS B 1 203 ? 0.265 -14.414 21.078 1 97.31 203 LYS B C 1
ATOM 4689 O O . LYS B 1 203 ? -0.26 -13.344 20.781 1 97.31 203 LYS B O 1
ATOM 4694 N N . ASP B 1 204 ? 0.059 -14.906 22.281 1 93.5 204 ASP B N 1
ATOM 4695 C CA . ASP B 1 204 ? -0.678 -14.258 23.375 1 93.5 204 ASP B CA 1
ATOM 4696 C C . ASP B 1 204 ? -2.111 -13.953 22.953 1 93.5 204 ASP B C 1
ATOM 4698 O O . ASP B 1 204 ? -2.619 -12.859 23.219 1 93.5 204 ASP B O 1
ATOM 4702 N N . GLY B 1 205 ? -2.666 -14.812 22.156 1 93.25 205 GLY B N 1
ATOM 4703 C CA . GLY B 1 205 ? -4.059 -14.688 21.75 1 93.25 205 GLY B CA 1
ATOM 4704 C C . GLY B 1 205 ? -4.254 -13.766 20.562 1 93.25 205 GLY B C 1
ATOM 4705 O O . GLY B 1 205 ? -5.387 -13.523 20.141 1 93.25 205 GLY B O 1
ATOM 4706 N N . ILE B 1 206 ? -3.186 -13.289 20.031 1 95.25 206 ILE B N 1
ATOM 4707 C CA . ILE B 1 206 ? -3.258 -12.367 18.906 1 95.25 206 ILE B CA 1
ATOM 4708 C C . ILE B 1 206 ? -2.691 -13.039 17.656 1 95.25 206 ILE B C 1
ATOM 4710 O O . ILE B 1 206 ? -1.62 -13.648 17.703 1 95.25 206 ILE B O 1
ATOM 4714 N N . LEU B 1 207 ? -3.381 -12.922 16.562 1 96.69 207 LEU B N 1
ATOM 4715 C CA . LEU B 1 207 ? -2.861 -13.43 15.297 1 96.69 207 LEU B CA 1
ATOM 4716 C C . LEU B 1 207 ? -1.765 -12.523 14.75 1 96.69 207 LEU B C 1
ATOM 4718 O O . LEU B 1 207 ? -2.014 -11.352 14.453 1 96.69 207 LEU B O 1
ATOM 4722 N N . LYS B 1 208 ? -0.595 -13.109 14.633 1 97.19 208 LYS B N 1
ATOM 4723 C CA . LYS B 1 208 ? 0.573 -12.32 14.258 1 97.19 208 LYS B CA 1
ATOM 4724 C C . LYS B 1 208 ? 0.923 -12.523 12.789 1 97.19 208 LYS B C 1
ATOM 4726 O O . LYS B 1 208 ? 1.703 -11.758 12.219 1 97.19 208 LYS B O 1
ATOM 4731 N N . GLY B 1 209 ? 0.373 -13.492 12.18 1 98.06 209 GLY B N 1
ATOM 4732 C CA . GLY B 1 209 ? 0.645 -13.773 10.781 1 98.06 209 GLY B CA 1
ATOM 4733 C C . GLY B 1 209 ? 0.032 -15.078 10.305 1 98.06 209 GLY B C 1
ATOM 4734 O O . GLY B 1 209 ? -0.652 -15.766 11.07 1 98.06 209 GLY B O 1
ATOM 4735 N N . TYR B 1 210 ? 0.2 -15.367 9.031 1 98.56 210 TYR B N 1
ATOM 4736 C CA . TYR B 1 210 ? -0.171 -16.672 8.492 1 98.56 210 TYR B CA 1
ATOM 4737 C C . TYR B 1 210 ? 0.888 -17.172 7.516 1 98.56 210 TYR B C 1
ATOM 4739 O O . TYR B 1 210 ? 1.74 -16.406 7.062 1 98.56 210 TYR B O 1
ATOM 4747 N N . LEU B 1 211 ? 0.871 -18.453 7.281 1 98.44 211 LEU B N 1
ATOM 4748 C CA . LEU B 1 211 ? 1.756 -19.109 6.332 1 98.44 211 LEU B CA 1
ATOM 4749 C C . LEU B 1 211 ? 0.96 -20 5.375 1 98.44 211 LEU B C 1
ATOM 4751 O O . LEU B 1 211 ? -0.005 -20.641 5.777 1 98.44 211 LEU B O 1
ATOM 4755 N N . TYR B 1 212 ? 1.283 -19.906 4.145 1 98.12 212 TYR B N 1
ATOM 4756 C CA . TYR B 1 212 ? 0.911 -20.891 3.146 1 98.12 212 TYR B CA 1
ATOM 4757 C C . TYR B 1 212 ? 2.068 -21.844 2.865 1 98.12 212 TYR B C 1
ATOM 4759 O O . TYR B 1 212 ? 3.141 -21.422 2.432 1 98.12 212 TYR B O 1
ATOM 4767 N N . LEU B 1 213 ? 1.811 -23.141 3.107 1 97.81 213 LEU B N 1
ATOM 4768 C CA . LEU B 1 213 ? 2.891 -24.125 3.156 1 97.81 213 LEU B CA 1
ATOM 4769 C C . LEU B 1 213 ? 2.68 -25.219 2.115 1 97.81 213 LEU B C 1
ATOM 4771 O O . LEU B 1 213 ? 1.55 -25.656 1.891 1 97.81 213 LEU B O 1
ATOM 4775 N N . GLN B 1 214 ? 3.74 -25.594 1.504 1 96.56 214 GLN B N 1
ATOM 4776 C CA . GLN B 1 214 ? 3.812 -26.844 0.763 1 96.56 214 GLN B CA 1
ATOM 4777 C C . GLN B 1 214 ? 4.559 -27.922 1.559 1 96.56 214 GLN B C 1
ATOM 4779 O O . GLN B 1 214 ? 5.711 -27.719 1.947 1 96.56 214 GLN B O 1
ATOM 4784 N N . ILE B 1 215 ? 3.914 -29.016 1.829 1 96.06 215 ILE B N 1
ATOM 4785 C CA . ILE B 1 215 ? 4.488 -30.109 2.604 1 96.06 215 ILE B CA 1
ATOM 4786 C C . ILE B 1 215 ? 4.918 -31.234 1.665 1 96.06 215 ILE B C 1
ATOM 4788 O O . ILE B 1 215 ? 4.09 -31.797 0.944 1 96.06 215 ILE B O 1
ATOM 4792 N N . ILE B 1 216 ? 6.164 -31.5 1.683 1 93.81 216 ILE B N 1
ATOM 4793 C CA . ILE B 1 216 ? 6.711 -32.594 0.889 1 93.81 216 ILE B CA 1
ATOM 4794 C C . ILE B 1 216 ? 7.211 -33.688 1.812 1 93.81 216 ILE B C 1
ATOM 4796 O O . ILE B 1 216 ? 8.398 -33.75 2.133 1 93.81 216 ILE B O 1
ATOM 4800 N N . ARG B 1 217 ? 6.406 -34.594 2.104 1 92.31 217 ARG B N 1
ATOM 4801 C CA . ARG B 1 217 ? 6.676 -35.625 3.092 1 92.31 217 ARG B CA 1
ATOM 4802 C C . ARG B 1 217 ? 7.832 -36.531 2.648 1 92.31 217 ARG B C 1
ATOM 4804 O O . ARG B 1 217 ? 8.695 -36.875 3.453 1 92.31 217 ARG B O 1
ATOM 4811 N N . LYS B 1 218 ? 7.801 -36.844 1.397 1 90.88 218 LYS B N 1
ATOM 4812 C CA . LYS B 1 218 ? 8.82 -37.75 0.862 1 90.88 218 LYS B CA 1
ATOM 4813 C C . LYS B 1 218 ? 10.219 -37.156 1.063 1 90.88 218 LYS B C 1
ATOM 4815 O O . LYS B 1 218 ? 11.188 -37.906 1.245 1 90.88 218 LYS B O 1
ATOM 4820 N N . GLU B 1 219 ? 10.281 -35.844 1.051 1 91.94 219 GLU B N 1
ATOM 4821 C CA . GLU B 1 219 ? 11.57 -35.188 1.204 1 91.94 219 GLU B CA 1
ATOM 4822 C C . GLU B 1 219 ? 11.773 -34.688 2.633 1 91.94 219 GLU B C 1
ATOM 4824 O O . GLU B 1 219 ? 12.82 -34.125 2.959 1 91.94 219 GLU B O 1
ATOM 4829 N N . GLY B 1 220 ? 10.781 -34.844 3.406 1 93 220 GLY B N 1
ATOM 4830 C CA . GLY B 1 220 ? 10.852 -34.469 4.809 1 93 220 GLY B CA 1
ATOM 4831 C C . GLY B 1 220 ? 11 -32.969 5.012 1 93 220 GLY B C 1
ATOM 4832 O O . GLY B 1 220 ? 11.734 -32.531 5.902 1 93 220 GLY B O 1
ATOM 4833 N N . LYS B 1 221 ? 10.383 -32.219 4.09 1 95.94 221 LYS B N 1
ATOM 4834 C CA . LYS B 1 221 ? 10.594 -30.766 4.219 1 95.94 221 LYS B CA 1
ATOM 4835 C C . LYS B 1 221 ? 9.297 -30 4.023 1 95.94 221 LYS B C 1
ATOM 4837 O O . LYS B 1 221 ? 8.328 -30.531 3.465 1 95.94 221 LYS B O 1
ATOM 4842 N N . ILE B 1 222 ? 9.289 -28.844 4.535 1 97.56 222 ILE B N 1
ATOM 4843 C CA . ILE B 1 222 ? 8.227 -27.859 4.363 1 97.56 222 ILE B CA 1
ATOM 4844 C C . ILE B 1 222 ? 8.75 -26.672 3.559 1 97.56 222 ILE B C 1
ATOM 4846 O O . ILE B 1 222 ? 9.836 -26.172 3.826 1 97.56 222 ILE B O 1
ATOM 4850 N N . ILE B 1 223 ? 8.047 -26.266 2.557 1 96.81 223 ILE B N 1
ATOM 4851 C CA . ILE B 1 223 ? 8.367 -25.062 1.808 1 96.81 223 ILE B CA 1
ATOM 4852 C C . ILE B 1 223 ? 7.355 -23.969 2.129 1 96.81 223 ILE B C 1
ATOM 4854 O O . ILE B 1 223 ? 6.148 -24.156 1.934 1 96.81 223 ILE B O 1
ATOM 4858 N N . ILE B 1 224 ? 7.812 -22.859 2.686 1 97.69 224 ILE B N 1
ATOM 4859 C CA . ILE B 1 224 ? 6.953 -21.703 2.869 1 97.69 224 ILE B CA 1
ATOM 4860 C C . ILE B 1 224 ? 6.766 -20.984 1.535 1 97.69 224 ILE B C 1
ATOM 4862 O O . ILE B 1 224 ? 7.703 -20.359 1.02 1 97.69 224 ILE B O 1
ATOM 4866 N N . ARG B 1 225 ? 5.582 -21 1.062 1 96.25 225 ARG B N 1
ATOM 4867 C CA . ARG B 1 225 ? 5.285 -20.406 -0.239 1 96.25 225 ARG B CA 1
ATOM 4868 C C . ARG B 1 225 ? 4.828 -18.953 -0.092 1 96.25 225 ARG B C 1
ATOM 4870 O O . ARG B 1 225 ? 4.996 -18.156 -1.011 1 96.25 225 ARG B O 1
ATOM 4877 N N . GLU B 1 226 ? 4.262 -18.641 0.995 1 97.19 226 GLU B N 1
ATOM 4878 C CA . GLU B 1 226 ? 3.834 -17.297 1.34 1 97.19 226 GLU B CA 1
ATOM 4879 C C . GLU B 1 226 ? 3.818 -17.094 2.852 1 97.19 226 GLU B C 1
ATOM 4881 O O . GLU B 1 226 ? 3.412 -17.984 3.6 1 97.19 226 GLU B O 1
ATOM 4886 N N . PHE B 1 227 ? 4.32 -16.031 3.295 1 97.88 227 PHE B N 1
ATOM 4887 C CA . PHE B 1 227 ? 4.211 -15.641 4.695 1 97.88 227 PHE B CA 1
ATOM 4888 C C . PHE B 1 227 ? 3.771 -14.188 4.816 1 97.88 227 PHE B C 1
ATOM 4890 O O . PHE B 1 227 ? 4.164 -13.352 4.004 1 97.88 227 PHE B O 1
ATOM 4897 N N . VAL B 1 228 ? 2.9 -13.961 5.707 1 97.81 228 VAL B N 1
ATOM 4898 C CA . VAL B 1 228 ? 2.342 -12.633 5.965 1 97.81 228 VAL B CA 1
ATOM 4899 C C . VAL B 1 228 ? 2.326 -12.367 7.469 1 97.81 228 VAL B C 1
ATOM 4901 O O . VAL B 1 228 ? 2.033 -13.266 8.266 1 97.81 228 VAL B O 1
ATOM 4904 N N . GLY B 1 229 ? 2.678 -11.18 7.883 1 97.06 229 GLY B N 1
ATOM 4905 C CA . GLY B 1 229 ? 2.596 -10.812 9.289 1 97.06 229 GLY B CA 1
ATOM 4906 C C . GLY B 1 229 ? 3.914 -10.328 9.859 1 97.06 229 GLY B C 1
ATOM 4907 O O . GLY B 1 229 ? 4.781 -9.859 9.117 1 97.06 229 GLY B O 1
ATOM 4908 N N . ASP B 1 230 ? 4.047 -10.375 11.164 1 95.69 230 ASP B N 1
ATOM 4909 C CA . ASP B 1 230 ? 5.25 -9.898 11.844 1 95.69 230 ASP B CA 1
ATOM 4910 C C . ASP B 1 230 ? 6.43 -10.836 11.586 1 95.69 230 ASP B C 1
ATOM 4912 O O . ASP B 1 230 ? 6.383 -12.016 11.945 1 95.69 230 ASP B O 1
ATOM 4916 N N . ARG B 1 231 ? 7.496 -10.266 11.016 1 97.19 231 ARG B N 1
ATOM 4917 C CA . ARG B 1 231 ? 8.609 -11.086 10.555 1 97.19 231 ARG B CA 1
ATOM 4918 C C . ARG B 1 231 ? 9.305 -11.781 11.719 1 97.19 231 ARG B C 1
ATOM 4920 O O . ARG B 1 231 ? 9.703 -12.945 11.609 1 97.19 231 ARG B O 1
ATOM 4927 N N . GLU B 1 232 ? 9.445 -11.102 12.805 1 96 232 GLU B N 1
ATOM 4928 C CA . GLU B 1 232 ? 10.078 -11.734 13.961 1 96 232 GLU B CA 1
ATOM 4929 C C . GLU B 1 232 ? 9.219 -12.867 14.508 1 96 232 GLU B C 1
ATOM 4931 O O . GLU B 1 232 ? 9.734 -13.93 14.867 1 96 232 GLU B O 1
ATOM 4936 N N . ASP B 1 233 ? 7.934 -12.633 14.547 1 97.31 233 ASP B N 1
ATOM 4937 C CA . ASP B 1 233 ? 7.023 -13.664 15.031 1 97.31 233 ASP B CA 1
ATOM 4938 C C . ASP B 1 233 ? 7.012 -14.875 14.102 1 97.31 233 ASP B C 1
ATOM 4940 O O . ASP B 1 233 ? 6.949 -16.016 14.562 1 97.31 233 ASP B O 1
ATOM 4944 N N . ILE B 1 234 ? 7.09 -14.609 12.836 1 98 234 ILE B N 1
ATOM 4945 C CA . ILE B 1 234 ? 7.129 -15.695 11.852 1 98 234 ILE B CA 1
ATOM 4946 C C . ILE B 1 234 ? 8.375 -16.547 12.07 1 98 234 ILE B C 1
ATOM 4948 O O . ILE B 1 234 ? 8.289 -17.766 12.227 1 98 234 ILE B O 1
ATOM 4952 N N . VAL B 1 235 ? 9.508 -15.898 12.172 1 97.38 235 VAL B N 1
ATOM 4953 C CA . VAL B 1 235 ? 10.773 -16.625 12.312 1 97.38 235 VAL B CA 1
ATOM 4954 C C . VAL B 1 235 ? 10.773 -17.406 13.625 1 97.38 235 VAL B C 1
ATOM 4956 O O . VAL B 1 235 ? 11.164 -18.562 13.664 1 97.38 235 VAL B O 1
ATOM 4959 N N . ASN B 1 236 ? 10.234 -16.812 14.656 1 97.31 236 ASN B N 1
ATOM 4960 C CA . ASN B 1 236 ? 10.266 -17.422 15.984 1 97.31 236 ASN B CA 1
ATOM 4961 C C . ASN B 1 236 ? 9.242 -18.547 16.109 1 97.31 236 ASN B C 1
ATOM 4963 O O . ASN B 1 236 ? 9.297 -19.344 17.047 1 97.31 236 ASN B O 1
ATOM 4967 N N . SER B 1 237 ? 8.359 -18.672 15.18 1 98.31 237 SER B N 1
ATOM 4968 C CA . SER B 1 237 ? 7.324 -19.688 15.25 1 98.31 237 SER B CA 1
ATOM 4969 C C . SER B 1 237 ? 7.648 -20.875 14.344 1 98.31 237 SER B C 1
ATOM 4971 O O . SER B 1 237 ? 6.906 -21.859 14.312 1 98.31 237 SER B O 1
ATOM 4973 N N . LEU B 1 238 ? 8.742 -20.844 13.602 1 98 238 LEU B N 1
ATOM 4974 C CA . LEU B 1 238 ? 9.047 -21.859 12.602 1 98 238 LEU B CA 1
ATOM 4975 C C . LEU B 1 238 ? 9.25 -23.219 13.258 1 98 238 LEU B C 1
ATOM 4977 O O . LEU B 1 238 ? 8.906 -24.25 12.672 1 98 238 LEU B O 1
ATOM 4981 N N . GLY B 1 239 ? 9.867 -23.203 14.477 1 98.19 239 GLY B N 1
ATOM 4982 C CA . GLY B 1 239 ? 9.977 -24.453 15.203 1 98.19 239 GLY B CA 1
ATOM 4983 C C . GLY B 1 239 ? 8.633 -25.094 15.5 1 98.19 239 GLY B C 1
ATOM 4984 O O . GLY B 1 239 ? 8.5 -26.312 15.477 1 98.19 239 GLY B O 1
ATOM 4985 N N . ASN B 1 240 ? 7.633 -24.297 15.828 1 98.69 240 ASN B N 1
ATOM 4986 C CA . ASN B 1 240 ? 6.281 -24.797 16.078 1 98.69 240 ASN B CA 1
ATOM 4987 C C . ASN B 1 240 ? 5.668 -25.406 14.812 1 98.69 240 ASN B C 1
ATOM 4989 O O . ASN B 1 240 ? 4.91 -26.375 14.891 1 98.69 240 ASN B O 1
ATOM 4993 N N . ILE B 1 241 ? 5.984 -24.828 13.695 1 98.44 241 ILE B N 1
ATOM 4994 C CA . ILE B 1 241 ? 5.512 -25.344 12.414 1 98.44 241 ILE B CA 1
ATOM 4995 C C . ILE B 1 241 ? 6.105 -26.734 12.164 1 98.44 241 ILE B C 1
ATOM 4997 O O . ILE B 1 241 ? 5.395 -27.656 11.766 1 98.44 241 ILE B O 1
ATOM 5001 N N . MET B 1 242 ? 7.414 -26.875 12.422 1 97.88 242 MET B N 1
ATOM 5002 C CA . MET B 1 242 ? 8.094 -28.156 12.258 1 97.88 242 MET B CA 1
ATOM 5003 C C . MET B 1 242 ? 7.465 -29.219 13.156 1 97.88 242 MET B C 1
ATOM 5005 O O . MET B 1 242 ? 7.223 -30.344 12.711 1 97.88 242 MET B O 1
ATOM 5009 N N . GLU B 1 243 ? 7.25 -28.812 14.328 1 97.88 243 GLU B N 1
ATOM 5010 C CA . GLU B 1 243 ? 6.664 -29.734 15.297 1 97.88 243 GLU B CA 1
ATOM 5011 C C . GLU B 1 243 ? 5.27 -30.172 14.867 1 97.88 243 GLU B C 1
ATOM 5013 O O . GLU B 1 243 ? 4.945 -31.359 14.914 1 97.88 243 GLU B O 1
ATOM 5018 N N . LYS B 1 244 ? 4.441 -29.25 14.484 1 97.69 244 LYS B N 1
ATOM 5019 C CA . LYS B 1 244 ? 3.062 -29.547 14.102 1 97.69 244 LYS B CA 1
ATOM 5020 C C . LYS B 1 244 ? 3.008 -30.562 12.969 1 97.69 244 LYS B C 1
ATOM 5022 O O . LYS B 1 244 ? 2.18 -31.484 12.984 1 97.69 244 LYS B O 1
ATOM 5027 N N . PHE B 1 245 ? 3.906 -30.391 12.016 1 97.19 245 PHE B N 1
ATOM 5028 C CA . PHE B 1 245 ? 3.816 -31.234 10.82 1 97.19 245 PHE B CA 1
ATOM 5029 C C . PHE B 1 245 ? 4.828 -32.375 10.883 1 97.19 245 PHE B C 1
ATOM 5031 O O . PHE B 1 245 ? 4.957 -33.156 9.93 1 97.19 245 PHE B O 1
ATOM 5038 N N . LYS B 1 246 ? 5.562 -32.5 11.977 1 96.69 246 LYS B N 1
ATOM 5039 C CA . LYS B 1 246 ? 6.508 -33.562 12.242 1 96.69 246 LYS B CA 1
ATOM 5040 C C . LYS B 1 246 ? 7.562 -33.656 11.148 1 96.69 246 LYS B C 1
ATOM 5042 O O . LYS B 1 246 ? 7.824 -34.75 10.625 1 96.69 246 LYS B O 1
ATOM 5047 N N . LEU B 1 247 ? 8.039 -32.531 10.742 1 96.62 247 LEU B N 1
ATOM 5048 C CA . LEU B 1 247 ? 9.141 -32.406 9.789 1 96.62 247 LEU B CA 1
ATOM 5049 C C . LEU B 1 247 ? 10.227 -31.5 10.328 1 96.62 247 LEU B C 1
ATOM 5051 O O . LEU B 1 247 ? 9.938 -30.562 11.078 1 96.62 247 LEU B O 1
ATOM 5055 N N . ASN B 1 248 ? 11.453 -31.672 9.906 1 95.69 248 ASN B N 1
ATOM 5056 C CA . ASN B 1 248 ? 12.547 -30.969 10.578 1 95.69 248 ASN B CA 1
ATOM 5057 C C . ASN B 1 248 ? 13.281 -30.031 9.625 1 95.69 248 ASN B C 1
ATOM 5059 O O . ASN B 1 248 ? 14.32 -29.469 9.984 1 95.69 248 ASN B O 1
ATOM 5063 N N . LYS B 1 249 ? 12.727 -29.938 8.422 1 97.44 249 LYS B N 1
ATOM 5064 C CA . LYS B 1 249 ? 13.352 -29.047 7.449 1 97.44 249 LYS B CA 1
ATOM 5065 C C . LYS B 1 249 ? 12.336 -28.078 6.867 1 97.44 249 LYS B C 1
ATOM 5067 O O . LYS B 1 249 ? 11.219 -28.453 6.523 1 97.44 249 LYS B O 1
ATOM 5072 N N . ILE B 1 250 ? 12.742 -26.781 6.816 1 97.69 250 ILE B N 1
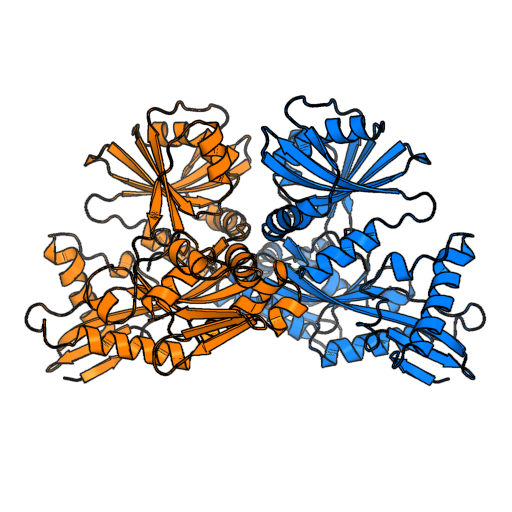ATOM 5073 C CA . ILE B 1 250 ? 11.914 -25.734 6.227 1 97.69 250 ILE B CA 1
ATOM 5074 C C . ILE B 1 250 ? 12.727 -24.953 5.203 1 97.69 250 ILE B C 1
ATOM 5076 O O . ILE B 1 250 ? 13.898 -24.641 5.434 1 97.69 250 ILE B O 1
ATOM 5080 N N . GLU B 1 251 ? 12.164 -24.703 4.086 1 96.12 251 GLU B N 1
ATOM 5081 C CA . GLU B 1 251 ? 12.727 -23.828 3.062 1 96.12 251 GLU B CA 1
ATOM 5082 C C . GLU B 1 251 ? 11.852 -22.594 2.836 1 96.12 251 GLU B C 1
ATOM 5084 O O . GLU B 1 251 ? 10.641 -22.656 3.037 1 96.12 251 GLU B O 1
ATOM 5089 N N . PHE B 1 252 ? 12.609 -21.5 2.457 1 92.5 252 PHE B N 1
ATOM 5090 C CA . PHE B 1 252 ? 11.945 -20.219 2.271 1 92.5 252 PHE B CA 1
ATOM 5091 C C . PHE B 1 252 ? 12.398 -19.547 0.973 1 92.5 252 PHE B C 1
ATOM 5093 O O . PHE B 1 252 ? 13.578 -19.609 0.619 1 92.5 252 PHE B O 1
ATOM 5100 N N . ASN B 1 253 ? 11.438 -19 0.244 1 92.44 253 ASN B N 1
ATOM 5101 C CA . ASN B 1 253 ? 11.75 -18 -0.769 1 92.44 253 ASN B CA 1
ATOM 5102 C C . ASN B 1 253 ? 11.32 -16.594 -0.328 1 92.44 253 ASN B C 1
ATOM 5104 O O . ASN B 1 253 ? 10.203 -16.406 0.144 1 92.44 253 ASN B O 1
ATOM 5108 N N . ILE B 1 254 ? 12.219 -15.703 -0.387 1 95.19 254 ILE B N 1
ATOM 5109 C CA . ILE B 1 254 ? 12.016 -14.375 0.197 1 95.19 254 ILE B CA 1
ATOM 5110 C C . ILE B 1 254 ? 12.359 -13.305 -0.829 1 95.19 254 ILE B C 1
ATOM 5112 O O . ILE B 1 254 ? 13.422 -13.344 -1.45 1 95.19 254 ILE B O 1
ATOM 5116 N N . SER B 1 255 ? 11.445 -12.375 -1 1 93.25 255 SER B N 1
ATOM 5117 C CA . SER B 1 255 ? 11.773 -11.227 -1.842 1 93.25 255 SER B CA 1
ATOM 5118 C C . SER B 1 255 ? 13.008 -10.5 -1.322 1 93.25 255 SER B C 1
ATOM 5120 O O . SER B 1 255 ? 13.203 -10.375 -0.11 1 93.25 255 SER B O 1
ATOM 5122 N N . TYR B 1 256 ? 13.789 -9.875 -2.146 1 91.81 256 TYR B N 1
ATOM 5123 C CA . TYR B 1 256 ? 15.102 -9.352 -1.789 1 91.81 256 TYR B CA 1
ATOM 5124 C C . TYR B 1 256 ? 14.977 -8.141 -0.868 1 91.81 256 TYR B C 1
ATOM 5126 O O . TYR B 1 256 ? 15.938 -7.762 -0.195 1 91.81 256 TYR B O 1
ATOM 5134 N N . ARG B 1 257 ? 13.82 -7.602 -0.763 1 90 257 ARG B N 1
ATOM 5135 C CA . ARG B 1 257 ? 13.664 -6.406 0.056 1 90 257 ARG B CA 1
ATOM 5136 C C . ARG B 1 257 ? 12.906 -6.711 1.341 1 90 257 ARG B C 1
ATOM 5138 O O . ARG B 1 257 ? 12.578 -5.805 2.109 1 90 257 ARG B O 1
ATOM 5145 N N . ASP B 1 258 ? 12.578 -7.938 1.558 1 94.88 258 ASP B N 1
ATOM 5146 C CA . ASP B 1 258 ? 11.812 -8.281 2.754 1 94.88 258 ASP B CA 1
ATOM 5147 C C . ASP B 1 258 ? 12.68 -8.18 4.008 1 94.88 258 ASP B C 1
ATOM 5149 O O . ASP B 1 258 ? 13.828 -8.625 4.012 1 94.88 258 ASP B O 1
ATOM 5153 N N . SER B 1 259 ? 12.164 -7.641 5.043 1 94.19 259 SER B N 1
ATOM 5154 C CA . SER B 1 259 ? 12.914 -7.367 6.266 1 94.19 259 SER B CA 1
ATOM 5155 C C . SER B 1 259 ? 13.242 -8.656 7.012 1 94.19 259 SER B C 1
ATOM 5157 O O . SER B 1 259 ? 14.086 -8.664 7.906 1 94.19 259 SER B O 1
ATOM 5159 N N . ILE B 1 260 ? 12.602 -9.734 6.676 1 96.44 260 ILE B N 1
ATOM 5160 C CA . ILE B 1 260 ? 12.852 -11.008 7.348 1 96.44 260 ILE B CA 1
ATOM 5161 C C . ILE B 1 260 ? 14.289 -11.445 7.094 1 96.44 260 ILE B C 1
ATOM 5163 O O . ILE B 1 260 ? 14.852 -12.227 7.867 1 96.44 260 ILE B O 1
ATOM 5167 N N . LEU B 1 261 ? 14.891 -10.969 5.977 1 96 261 LEU B N 1
ATOM 5168 C CA . LEU B 1 261 ? 16.25 -11.328 5.617 1 96 261 LEU B CA 1
ATOM 5169 C C . LEU B 1 261 ? 17.234 -10.883 6.695 1 96 261 LEU B C 1
ATOM 5171 O O . LEU B 1 261 ? 18.188 -11.602 7.02 1 96 261 LEU B O 1
ATOM 5175 N N . ASP B 1 262 ? 16.984 -9.711 7.211 1 95 262 ASP B N 1
ATOM 5176 C CA . ASP B 1 262 ? 17.859 -9.203 8.266 1 95 262 ASP B CA 1
ATOM 5177 C C . ASP B 1 262 ? 17.797 -10.094 9.508 1 95 262 ASP B C 1
ATOM 5179 O O . ASP B 1 262 ? 18.828 -10.32 10.156 1 95 262 ASP B O 1
ATOM 5183 N N . ILE B 1 263 ? 16.625 -10.578 9.844 1 95 263 ILE B N 1
ATOM 5184 C CA . ILE B 1 263 ? 16.422 -11.438 11 1 95 263 ILE B CA 1
ATOM 5185 C C . ILE B 1 263 ? 17.141 -12.773 10.781 1 95 263 ILE B C 1
ATOM 5187 O O . ILE B 1 263 ? 17.812 -13.281 11.672 1 95 263 ILE B O 1
ATOM 5191 N N . LEU B 1 264 ? 17.016 -13.297 9.609 1 96.12 264 LEU B N 1
ATOM 5192 C CA . LEU B 1 264 ? 17.625 -14.578 9.281 1 96.12 264 LEU B CA 1
ATOM 5193 C C . LEU B 1 264 ? 19.141 -14.469 9.266 1 96.12 264 LEU B C 1
ATOM 5195 O O . LEU B 1 264 ? 19.844 -15.375 9.719 1 96.12 264 LEU B O 1
ATOM 5199 N N . LYS B 1 265 ? 19.625 -13.336 8.766 1 95 265 LYS B N 1
ATOM 5200 C CA . LYS B 1 265 ? 21.062 -13.102 8.766 1 95 265 LYS B CA 1
ATOM 5201 C C . LYS B 1 265 ? 21.609 -13.023 10.188 1 95 265 LYS B C 1
ATOM 5203 O O . LYS B 1 265 ? 22.688 -13.562 10.477 1 95 265 LYS B O 1
ATOM 5208 N N . LEU B 1 266 ? 20.922 -12.352 11.039 1 93.69 266 LEU B N 1
ATOM 5209 C CA . LEU B 1 266 ? 21.328 -12.234 12.438 1 93.69 266 LEU B CA 1
ATOM 5210 C C . LEU B 1 266 ? 21.375 -13.609 13.094 1 93.69 266 LEU B C 1
ATOM 5212 O O . LEU B 1 266 ? 22.172 -13.828 14.016 1 93.69 266 LEU B O 1
ATOM 5216 N N . LYS B 1 267 ? 20.562 -14.5 12.609 1 92.69 267 LYS B N 1
ATOM 5217 C CA . LYS B 1 267 ? 20.547 -15.859 13.141 1 92.69 267 LYS B CA 1
ATOM 5218 C C . LYS B 1 267 ? 21.547 -16.75 12.406 1 92.69 267 LYS B C 1
ATOM 5220 O O . LYS B 1 267 ? 21.547 -17.969 12.594 1 92.69 267 LYS B O 1
ATOM 5225 N N . ASN B 1 268 ? 22.328 -16.203 11.516 1 92.94 268 ASN B N 1
ATOM 5226 C CA . ASN B 1 268 ? 23.391 -16.859 10.766 1 92.94 268 ASN B CA 1
ATOM 5227 C C . ASN B 1 268 ? 22.844 -17.938 9.844 1 92.94 268 ASN B C 1
ATOM 5229 O O . ASN B 1 268 ? 23.406 -19.031 9.727 1 92.94 268 ASN B O 1
ATOM 5233 N N . ILE B 1 269 ? 21.688 -17.625 9.328 1 92.81 269 ILE B N 1
ATOM 5234 C CA . ILE B 1 269 ? 21.125 -18.531 8.328 1 92.81 269 ILE B CA 1
ATOM 5235 C C . ILE B 1 269 ? 21.703 -18.203 6.953 1 92.81 269 ILE B C 1
ATOM 5237 O O . ILE B 1 269 ? 21.781 -17.031 6.566 1 92.81 269 ILE B O 1
ATOM 5241 N N . ASN B 1 270 ? 22.047 -19.234 6.293 1 91.12 270 ASN B N 1
ATOM 5242 C CA . ASN B 1 270 ? 22.562 -19.047 4.945 1 91.12 270 ASN B CA 1
ATOM 5243 C C . ASN B 1 270 ? 21.469 -18.719 3.949 1 91.12 270 ASN B C 1
ATOM 5245 O O . ASN B 1 270 ? 20.438 -19.406 3.893 1 91.12 270 ASN B O 1
ATOM 5249 N N . LEU B 1 271 ? 21.641 -17.688 3.191 1 95 271 LEU B N 1
ATOM 5250 C CA . LEU B 1 271 ? 20.688 -17.203 2.193 1 95 271 LEU B CA 1
ATOM 5251 C C . LEU B 1 271 ? 21.328 -17.156 0.812 1 95 271 LEU B C 1
ATOM 5253 O O . LEU B 1 271 ? 22.375 -16.516 0.632 1 95 271 LEU B O 1
ATOM 5257 N N . ASP B 1 272 ? 20.734 -17.859 -0.108 1 94.5 272 ASP B N 1
ATOM 5258 C CA . ASP B 1 272 ? 21.234 -17.875 -1.48 1 94.5 272 ASP B CA 1
ATOM 5259 C C . ASP B 1 272 ? 20.375 -16.984 -2.387 1 94.5 272 ASP B C 1
ATOM 5261 O O . ASP B 1 272 ? 19.156 -17.172 -2.471 1 94.5 272 ASP B O 1
ATOM 5265 N N . LYS B 1 273 ? 21.031 -16.141 -3.047 1 91.19 273 LYS B N 1
ATOM 5266 C CA . LYS B 1 273 ? 20.312 -15.297 -4.004 1 91.19 273 LYS B CA 1
ATOM 5267 C C . LYS B 1 273 ? 19.969 -16.078 -5.273 1 91.19 273 LYS B C 1
ATOM 5269 O O . LYS B 1 273 ? 20.812 -16.812 -5.793 1 91.19 273 LYS B O 1
ATOM 5274 N N . ARG B 1 274 ? 18.734 -15.938 -5.691 1 90.31 274 ARG B N 1
ATOM 5275 C CA . ARG B 1 274 ? 18.25 -16.641 -6.883 1 90.31 274 ARG B CA 1
ATOM 5276 C C . ARG B 1 274 ? 17.25 -15.781 -7.652 1 90.31 274 ARG B C 1
ATOM 5278 O O . ARG B 1 274 ? 16.812 -14.734 -7.164 1 90.31 274 ARG B O 1
ATOM 5285 N N . THR B 1 275 ? 17 -16.25 -8.906 1 89.38 275 THR B N 1
ATOM 5286 C CA . THR B 1 275 ? 15.898 -15.672 -9.68 1 89.38 275 THR B CA 1
ATOM 5287 C C . THR B 1 275 ? 14.578 -16.359 -9.336 1 89.38 275 THR B C 1
ATOM 5289 O O . THR B 1 275 ? 14.562 -17.406 -8.68 1 89.38 275 THR B O 1
ATOM 5292 N N . GLN B 1 276 ? 13.539 -15.695 -9.734 1 88.62 276 GLN B N 1
ATOM 5293 C CA . GLN B 1 276 ? 12.227 -16.328 -9.633 1 88.62 276 GLN B CA 1
ATOM 5294 C C . GLN B 1 276 ? 12.133 -17.547 -10.547 1 88.62 276 GLN B C 1
ATOM 5296 O O . GLN B 1 276 ? 12.875 -17.656 -11.523 1 88.62 276 GLN B O 1
ATOM 5301 N N . HIS B 1 277 ? 11.242 -18.453 -10.227 1 85.5 277 HIS B N 1
ATOM 5302 C CA . HIS B 1 277 ? 11.062 -19.656 -11.016 1 85.5 277 HIS B CA 1
ATOM 5303 C C . HIS B 1 277 ? 10.148 -19.406 -12.211 1 85.5 277 HIS B C 1
ATOM 5305 O O . HIS B 1 277 ? 9.797 -20.344 -12.938 1 85.5 277 HIS B O 1
ATOM 5311 N N . GLN B 1 278 ? 9.797 -18.25 -12.445 1 89.88 278 GLN B N 1
ATOM 5312 C CA . GLN B 1 278 ? 8.938 -17.859 -13.555 1 89.88 278 GLN B CA 1
ATOM 5313 C C . GLN B 1 278 ? 9.672 -16.922 -14.516 1 89.88 278 GLN B C 1
ATOM 5315 O O . GLN B 1 278 ? 10.703 -16.344 -14.164 1 89.88 278 GLN B O 1
ATOM 5320 N N . SER B 1 279 ? 9.117 -16.938 -15.703 1 92.94 279 SER B N 1
ATOM 5321 C CA . SER B 1 279 ? 9.625 -15.992 -16.688 1 92.94 279 SER B CA 1
ATOM 5322 C C . SER B 1 279 ? 8.789 -14.719 -16.719 1 92.94 279 SER B C 1
ATOM 5324 O O . SER B 1 279 ? 7.566 -14.773 -16.562 1 92.94 279 SER B O 1
ATOM 5326 N N . ILE B 1 280 ? 9.477 -13.664 -16.859 1 93.75 280 ILE B N 1
ATOM 5327 C CA . ILE B 1 280 ? 8.797 -12.383 -16.906 1 93.75 280 ILE B CA 1
ATOM 5328 C C . ILE B 1 280 ? 9.109 -11.688 -18.234 1 93.75 280 ILE B C 1
ATOM 5330 O O . ILE B 1 280 ? 10.258 -11.695 -18.688 1 93.75 280 ILE B O 1
ATOM 5334 N N . LYS B 1 281 ? 8.117 -11.141 -18.828 1 93.44 281 LYS B N 1
ATOM 5335 C CA . LYS B 1 281 ? 8.273 -10.375 -20.062 1 93.44 281 LYS B CA 1
ATOM 5336 C C . LYS B 1 281 ? 7.668 -8.984 -19.922 1 93.44 281 LYS B C 1
ATOM 5338 O O . LYS B 1 281 ? 6.508 -8.844 -19.531 1 93.44 281 LYS B O 1
ATOM 5343 N N . THR B 1 282 ? 8.469 -8.023 -20.281 1 92.31 282 THR B N 1
ATOM 5344 C CA . THR B 1 282 ? 7.941 -6.672 -20.438 1 92.31 282 THR B CA 1
ATOM 5345 C C . THR B 1 282 ? 7.332 -6.48 -21.812 1 92.31 282 THR B C 1
ATOM 5347 O O . THR B 1 282 ? 8.039 -6.527 -22.828 1 92.31 282 THR B O 1
ATOM 5350 N N . ILE B 1 283 ? 6.066 -6.262 -21.828 1 91.38 283 ILE B N 1
ATOM 5351 C CA . ILE B 1 283 ? 5.324 -6.168 -23.078 1 91.38 283 ILE B CA 1
ATOM 5352 C C . ILE B 1 283 ? 5.34 -4.73 -23.594 1 91.38 283 ILE B C 1
ATOM 5354 O O . ILE B 1 283 ? 5.438 -4.492 -24.797 1 91.38 283 ILE B O 1
ATOM 5358 N N . ASP B 1 284 ? 5.164 -3.848 -22.719 1 89.69 284 ASP B N 1
ATOM 5359 C CA . ASP B 1 284 ? 5.074 -2.42 -23 1 89.69 284 ASP B CA 1
ATOM 5360 C C . ASP B 1 284 ? 5.895 -1.602 -22.016 1 89.69 284 ASP B C 1
ATOM 5362 O O . ASP B 1 284 ? 5.383 -1.188 -20.969 1 89.69 284 ASP B O 1
ATOM 5366 N N . PHE B 1 285 ? 7.035 -1.351 -22.438 1 86.31 285 PHE B N 1
ATOM 5367 C CA . PHE B 1 285 ? 8.008 -0.716 -21.547 1 86.31 285 PHE B CA 1
ATOM 5368 C C . PHE B 1 285 ? 7.559 0.692 -21.188 1 86.31 285 PHE B C 1
ATOM 5370 O O . PHE B 1 285 ? 7.727 1.12 -20.031 1 86.31 285 PHE B O 1
ATOM 5377 N N . LYS B 1 286 ? 7.051 1.4 -22.109 1 87.12 286 LYS B N 1
ATOM 5378 C CA . LYS B 1 286 ? 6.602 2.766 -21.859 1 87.12 286 LYS B CA 1
ATOM 5379 C C . LYS B 1 286 ? 5.48 2.793 -20.828 1 87.12 286 LYS B C 1
ATOM 5381 O O . LYS B 1 286 ? 5.508 3.594 -19.891 1 87.12 286 LYS B O 1
ATOM 5386 N N . ASN B 1 287 ? 4.609 1.929 -21.047 1 93.12 287 ASN B N 1
ATOM 5387 C CA . ASN B 1 287 ? 3.506 1.819 -20.094 1 93.12 287 ASN B CA 1
ATOM 5388 C C . ASN B 1 287 ? 3.99 1.366 -18.719 1 93.12 287 ASN B C 1
ATOM 5390 O O . ASN B 1 287 ? 3.477 1.82 -17.703 1 93.12 287 ASN B O 1
ATOM 5394 N N . LEU B 1 288 ? 4.965 0.473 -18.719 1 93.31 288 LEU B N 1
ATOM 5395 C CA . LEU B 1 288 ? 5.547 0.007 -17.469 1 93.31 288 LEU B CA 1
ATOM 5396 C C . LEU B 1 288 ? 6.148 1.167 -16.672 1 93.31 288 LEU B C 1
ATOM 5398 O O . LEU B 1 288 ? 5.871 1.328 -15.484 1 93.31 288 LEU B O 1
ATOM 5402 N N . ILE B 1 289 ? 6.906 1.983 -17.312 1 89.25 289 ILE B N 1
ATOM 5403 C CA . ILE B 1 289 ? 7.574 3.109 -16.672 1 89.25 289 ILE B CA 1
ATOM 5404 C C . ILE B 1 289 ? 6.539 4.129 -16.203 1 89.25 289 ILE B C 1
ATOM 5406 O O . ILE B 1 289 ? 6.664 4.695 -15.109 1 89.25 289 ILE B O 1
ATOM 5410 N N . SER B 1 290 ? 5.566 4.301 -17.078 1 92.75 290 SER B N 1
ATOM 5411 C CA . SER B 1 290 ? 4.496 5.219 -16.688 1 92.75 290 SER B CA 1
ATOM 5412 C C . SER B 1 290 ? 3.803 4.762 -15.414 1 92.75 290 SER B C 1
ATOM 5414 O O . SER B 1 290 ? 3.572 5.562 -14.508 1 92.75 290 SER B O 1
ATOM 5416 N N . ASN B 1 291 ? 3.521 3.514 -15.266 1 94.5 291 ASN B N 1
ATOM 5417 C CA . ASN B 1 291 ? 2.873 2.951 -14.086 1 94.5 291 ASN B CA 1
ATOM 5418 C C . ASN B 1 291 ? 3.77 3.053 -12.859 1 94.5 291 ASN B C 1
ATOM 5420 O O . ASN B 1 291 ? 3.279 3.215 -11.734 1 94.5 291 ASN B O 1
ATOM 5424 N N . LEU B 1 292 ? 5.074 3.023 -13.055 1 94.19 292 LEU B N 1
ATOM 5425 C CA . LEU B 1 292 ? 6.016 2.963 -11.945 1 94.19 292 LEU B CA 1
ATOM 5426 C C . LEU B 1 292 ? 6.535 4.355 -11.594 1 94.19 292 LEU B C 1
ATOM 5428 O O . LEU B 1 292 ? 7.27 4.52 -10.617 1 94.19 292 LEU B O 1
ATOM 5432 N N . THR B 1 293 ? 6.152 5.332 -12.344 1 95.25 293 THR B N 1
ATOM 5433 C CA . THR B 1 293 ? 6.648 6.688 -12.117 1 95.25 293 THR B CA 1
ATOM 5434 C C . THR B 1 293 ? 6.371 7.129 -10.68 1 95.25 293 THR B C 1
ATOM 5436 O O . THR B 1 293 ? 7.266 7.633 -10 1 95.25 293 THR B O 1
ATOM 5439 N N . PRO B 1 294 ? 5.129 6.91 -10.156 1 96.5 294 PRO B N 1
ATOM 5440 C CA . PRO B 1 294 ? 4.906 7.305 -8.758 1 96.5 294 PRO B CA 1
ATOM 5441 C C . PRO B 1 294 ? 5.809 6.559 -7.781 1 96.5 294 PRO B C 1
ATOM 5443 O O . PRO B 1 294 ? 6.16 7.094 -6.73 1 96.5 294 PRO B O 1
ATOM 5446 N N . TYR B 1 295 ? 6.184 5.355 -8.125 1 96.62 295 TYR B N 1
ATOM 5447 C CA . TYR B 1 295 ? 7.141 4.621 -7.309 1 96.62 295 TYR B CA 1
ATOM 5448 C C . TYR B 1 295 ? 8.508 5.289 -7.34 1 96.62 295 TYR B C 1
ATOM 5450 O O . TYR B 1 295 ? 9.141 5.484 -6.293 1 96.62 295 TYR B O 1
ATOM 5458 N N . PHE B 1 296 ? 8.969 5.68 -8.547 1 95.44 296 PHE B N 1
ATOM 5459 C CA . PHE B 1 296 ? 10.266 6.328 -8.711 1 95.44 296 PHE B CA 1
ATOM 5460 C C . PHE B 1 296 ? 10.305 7.652 -7.965 1 95.44 296 PHE B C 1
ATOM 5462 O O . PHE B 1 296 ? 11.336 8.008 -7.383 1 95.44 296 PHE B O 1
ATOM 5469 N N . MET B 1 297 ? 9.195 8.297 -7.922 1 96.75 297 MET B N 1
ATOM 5470 C CA . MET B 1 297 ? 9.125 9.617 -7.305 1 96.75 297 MET B CA 1
ATOM 5471 C C . MET B 1 297 ? 9.352 9.523 -5.797 1 96.75 297 MET B C 1
ATOM 5473 O O . MET B 1 297 ? 9.664 10.523 -5.152 1 96.75 297 MET B O 1
ATOM 5477 N N . GLN B 1 298 ? 9.172 8.375 -5.254 1 97.19 298 GLN B N 1
ATOM 5478 C CA . GLN B 1 298 ? 9.414 8.195 -3.826 1 97.19 298 GLN B CA 1
ATOM 5479 C C . GLN B 1 298 ? 10.906 8.148 -3.52 1 97.19 298 GLN B C 1
ATOM 5481 O O . GLN B 1 298 ? 11.312 8.344 -2.373 1 97.19 298 GLN B O 1
ATOM 5486 N N . TYR B 1 299 ? 11.727 7.891 -4.594 1 95.81 299 TYR B N 1
ATOM 5487 C CA . TYR B 1 299 ? 13.141 7.645 -4.34 1 95.81 299 TYR B CA 1
ATOM 5488 C C . TYR B 1 299 ? 14.016 8.57 -5.176 1 95.81 299 TYR B C 1
ATOM 5490 O O . TYR B 1 299 ? 15.227 8.656 -4.957 1 95.81 299 TYR B O 1
ATOM 5498 N N . MET B 1 300 ? 13.406 9.234 -6.109 1 94.81 300 MET B N 1
ATOM 5499 C CA . MET B 1 300 ? 14.102 10.172 -6.988 1 94.81 300 MET B CA 1
ATOM 5500 C C . MET B 1 300 ? 13.5 11.57 -6.875 1 94.81 300 MET B C 1
ATOM 5502 O O . MET B 1 300 ? 12.289 11.719 -6.688 1 94.81 300 MET B O 1
ATOM 5506 N N . LYS B 1 301 ? 14.375 12.523 -7.035 1 94.56 301 LYS B N 1
ATOM 5507 C CA . LYS B 1 301 ? 13.883 13.891 -7.113 1 94.56 301 LYS B CA 1
ATOM 5508 C C . LYS B 1 301 ? 13.156 14.141 -8.43 1 94.56 301 LYS B C 1
ATOM 5510 O O . LYS B 1 301 ? 13.453 13.5 -9.438 1 94.56 301 LYS B O 1
ATOM 5515 N N . LYS B 1 302 ? 12.305 15.078 -8.367 1 94.19 302 LYS B N 1
ATOM 5516 C CA . LYS B 1 302 ? 11.578 15.445 -9.578 1 94.19 302 LYS B CA 1
ATOM 5517 C C . LYS B 1 302 ? 12.531 15.828 -10.703 1 94.19 302 LYS B C 1
ATOM 5519 O O . LYS B 1 302 ? 12.344 15.422 -11.852 1 94.19 302 LYS B O 1
ATOM 5524 N N . GLU B 1 303 ? 13.523 16.531 -10.391 1 93.81 303 GLU B N 1
ATOM 5525 C CA . GLU B 1 303 ? 14.508 16.969 -11.383 1 93.81 303 GLU B CA 1
ATOM 5526 C C . GLU B 1 303 ? 15.188 15.766 -12.039 1 93.81 303 GLU B C 1
ATOM 5528 O O . GLU B 1 303 ? 15.5 15.805 -13.227 1 93.81 303 GLU B O 1
ATOM 5533 N N . GLN B 1 304 ? 15.422 14.75 -11.219 1 93.38 304 GLN B N 1
ATOM 5534 C CA . GLN B 1 304 ? 16.031 13.531 -11.75 1 93.38 304 GLN B CA 1
ATOM 5535 C C . GLN B 1 304 ? 15.086 12.805 -12.695 1 93.38 304 GLN B C 1
ATOM 5537 O O . GLN B 1 304 ? 15.492 12.344 -13.758 1 93.38 304 GLN B O 1
ATOM 5542 N N . ILE B 1 305 ? 13.859 12.758 -12.344 1 91.31 305 ILE B N 1
ATOM 5543 C CA . ILE B 1 305 ? 12.844 12.062 -13.133 1 91.31 305 ILE B CA 1
ATOM 5544 C C . ILE B 1 305 ? 12.68 12.766 -14.477 1 91.31 305 ILE B C 1
ATOM 5546 O O . ILE B 1 305 ? 12.531 12.102 -15.508 1 91.31 305 ILE B O 1
ATOM 5550 N N . ASP B 1 306 ? 12.68 14.062 -14.414 1 92.06 306 ASP B N 1
ATOM 5551 C CA . ASP B 1 306 ? 12.477 14.859 -15.625 1 92.06 306 ASP B CA 1
ATOM 5552 C C . ASP B 1 306 ? 13.602 14.617 -16.641 1 92.06 306 ASP B C 1
ATOM 5554 O O . ASP B 1 306 ? 13.414 14.797 -17.844 1 92.06 306 ASP B O 1
ATOM 5558 N N . LYS B 1 307 ? 14.703 14.211 -16.188 1 93.19 307 LYS B N 1
ATOM 5559 C CA . LYS B 1 307 ? 15.875 14.039 -17.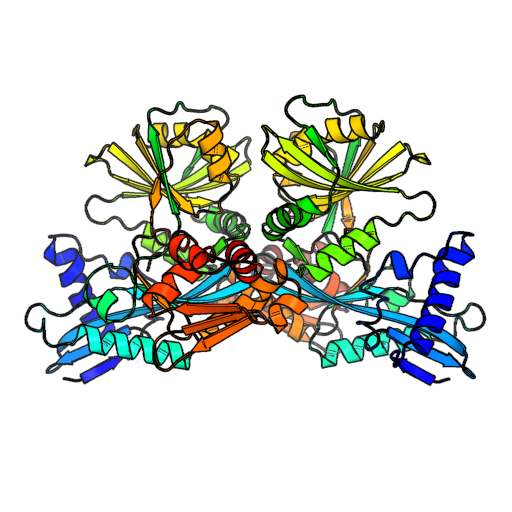047 1 93.19 307 LYS B CA 1
ATOM 5560 C C . LYS B 1 307 ? 16.156 12.562 -17.312 1 93.19 307 LYS B C 1
ATOM 5562 O O . LYS B 1 307 ? 17.172 12.211 -17.906 1 93.19 307 LYS B O 1
ATOM 5567 N N . PHE B 1 308 ? 15.352 11.711 -16.766 1 90.44 308 PHE B N 1
ATOM 5568 C CA . PHE B 1 308 ? 15.492 10.266 -16.906 1 90.44 308 PHE B CA 1
ATOM 5569 C C . PHE B 1 308 ? 14.523 9.727 -17.953 1 90.44 308 PHE B C 1
ATOM 5571 O O . PHE B 1 308 ? 13.32 9.961 -17.859 1 90.44 308 PHE B O 1
ATOM 5578 N N . THR B 1 309 ? 15.07 9.094 -19 1 87.75 309 THR B N 1
ATOM 5579 C CA . THR B 1 309 ? 14.203 8.523 -20.031 1 87.75 309 THR B CA 1
ATOM 5580 C C . THR B 1 309 ? 14.727 7.168 -20.484 1 87.75 309 THR B C 1
ATOM 5582 O O . THR B 1 309 ? 15.93 6.91 -20.453 1 87.75 309 THR B O 1
ATOM 5585 N N . ILE B 1 310 ? 13.875 6.305 -20.719 1 83.44 310 ILE B N 1
ATOM 5586 C CA . ILE B 1 310 ? 14.188 5.055 -21.391 1 83.44 310 ILE B CA 1
ATOM 5587 C C . ILE B 1 310 ? 13.508 5.023 -22.766 1 83.44 310 ILE B C 1
ATOM 5589 O O . ILE B 1 310 ? 12.281 5.152 -22.859 1 83.44 310 ILE B O 1
ATOM 5593 N N . GLU B 1 311 ? 14.25 4.91 -23.812 1 87.81 311 GLU B N 1
ATOM 5594 C CA . GLU B 1 311 ? 13.727 4.969 -25.172 1 87.81 311 GLU B CA 1
ATOM 5595 C C . GLU B 1 311 ? 13.969 3.656 -25.906 1 87.81 311 GLU B C 1
ATOM 5597 O O . GLU B 1 311 ? 15 3.012 -25.719 1 87.81 311 GLU B O 1
ATOM 5602 N N . GLU B 1 312 ? 12.938 3.338 -26.656 1 84.94 312 GLU B N 1
ATOM 5603 C CA . GLU B 1 312 ? 13.102 2.186 -27.531 1 84.94 312 GLU B CA 1
ATOM 5604 C C . GLU B 1 312 ? 13.859 2.568 -28.797 1 84.94 312 GLU B C 1
ATOM 5606 O O . GLU B 1 312 ? 13.562 3.594 -29.422 1 84.94 312 GLU B O 1
ATOM 5611 N N . GLU B 1 313 ? 14.867 1.772 -29.062 1 86.38 313 GLU B N 1
ATOM 5612 C CA . GLU B 1 313 ? 15.656 1.973 -30.281 1 86.38 313 GLU B CA 1
ATOM 5613 C C . GLU B 1 313 ? 15.398 0.863 -31.297 1 86.38 313 GLU B C 1
ATOM 5615 O O . GLU B 1 313 ? 14.586 -0.029 -31.047 1 86.38 313 GLU B O 1
ATOM 5620 N N . GLU B 1 314 ? 16.047 1.088 -32.5 1 83.62 314 GLU B N 1
ATOM 5621 C CA . GLU B 1 314 ? 15.914 0.057 -33.531 1 83.62 314 GLU B CA 1
ATOM 5622 C C . GLU B 1 314 ? 16.281 -1.319 -32.969 1 83.62 314 GLU B C 1
ATOM 5624 O O . GLU B 1 314 ? 15.602 -2.309 -33.281 1 83.62 314 GLU B O 1
ATOM 5629 N N . LYS B 1 315 ? 17.297 -1.189 -32.281 1 82.56 315 LYS B N 1
ATOM 5630 C CA . LYS B 1 315 ? 17.719 -2.396 -31.594 1 82.56 315 LYS B CA 1
ATOM 5631 C C . LYS B 1 315 ? 17.906 -2.123 -30.094 1 82.56 315 LYS B C 1
ATOM 5633 O O . LYS B 1 315 ? 18.719 -1.276 -29.719 1 82.56 315 LYS B O 1
ATOM 5638 N N . GLY B 1 316 ? 17.047 -2.754 -29.359 1 88.38 316 GLY B N 1
ATOM 5639 C CA . GLY B 1 316 ? 17.219 -2.646 -27.922 1 88.38 316 GLY B CA 1
ATOM 5640 C C . GLY B 1 316 ? 16.609 -1.386 -27.344 1 88.38 316 GLY B C 1
ATOM 5641 O O . GLY B 1 316 ? 15.539 -0.957 -27.766 1 88.38 316 GLY B O 1
ATOM 5642 N N . TYR B 1 317 ? 17.281 -0.895 -26.203 1 90.56 317 TYR B N 1
ATOM 5643 C CA . TYR B 1 317 ? 16.766 0.255 -25.469 1 90.56 317 TYR B CA 1
ATOM 5644 C C . TYR B 1 317 ? 17.906 1.178 -25.047 1 90.56 317 TYR B C 1
ATOM 5646 O O . TYR B 1 317 ? 19.047 0.744 -24.938 1 90.56 317 TYR B O 1
ATOM 5654 N N . ALA B 1 318 ? 17.594 2.412 -24.969 1 92.75 318 ALA B N 1
ATOM 5655 C CA . ALA B 1 318 ? 18.547 3.389 -24.422 1 92.75 318 ALA B CA 1
ATOM 5656 C C . ALA B 1 318 ? 18 4.027 -23.156 1 92.75 318 ALA B C 1
ATOM 5658 O O . ALA B 1 318 ? 16.922 4.613 -23.156 1 92.75 318 ALA B O 1
ATOM 5659 N N . VAL B 1 319 ? 18.734 3.836 -22.062 1 92.19 319 VAL B N 1
ATOM 5660 C CA . VAL B 1 319 ? 18.438 4.492 -20.781 1 92.19 319 VAL B CA 1
ATOM 5661 C C . VAL B 1 319 ? 19.266 5.773 -20.672 1 92.19 319 VAL B C 1
ATOM 5663 O O . VAL B 1 319 ? 20.484 5.73 -20.656 1 92.19 319 VAL B O 1
ATOM 5666 N N . LYS B 1 320 ? 18.516 6.84 -20.547 1 92.62 320 LYS B N 1
ATOM 5667 C CA . LYS B 1 320 ? 19.203 8.125 -20.594 1 92.62 320 LYS B CA 1
ATOM 5668 C C . LYS B 1 320 ? 18.953 8.938 -19.328 1 92.62 320 LYS B C 1
ATOM 5670 O O . LYS B 1 320 ? 17.844 8.914 -18.781 1 92.62 320 LYS B O 1
ATOM 5675 N N . TYR B 1 321 ? 19.984 9.547 -18.875 1 94.06 321 TYR B N 1
ATOM 5676 C CA . TYR B 1 321 ? 19.922 10.531 -17.797 1 94.06 321 TYR B CA 1
ATOM 5677 C C . TYR B 1 321 ? 20.922 11.656 -18.031 1 94.06 321 TYR B C 1
ATOM 5679 O O . TYR B 1 321 ? 22.141 11.445 -17.984 1 94.06 321 TYR B O 1
ATOM 5687 N N . LYS B 1 322 ? 20.359 12.914 -18.219 1 92.94 322 LYS B N 1
ATOM 5688 C CA . LYS B 1 322 ? 21.188 14.031 -18.641 1 92.94 322 LYS B CA 1
ATOM 5689 C C . LYS B 1 322 ? 22.016 13.672 -19.891 1 92.94 322 LYS B C 1
ATOM 5691 O O . LYS B 1 322 ? 21.453 13.305 -20.922 1 92.94 322 LYS B O 1
ATOM 5696 N N . ASN B 1 323 ? 23.359 13.562 -19.703 1 90.25 323 ASN B N 1
ATOM 5697 C CA . ASN B 1 323 ? 24.203 13.266 -20.859 1 90.25 323 ASN B CA 1
ATOM 5698 C C . ASN B 1 323 ? 24.656 11.805 -20.859 1 90.25 323 ASN B C 1
ATOM 5700 O O . ASN B 1 323 ? 25.312 11.352 -21.797 1 90.25 323 ASN B O 1
ATOM 5704 N N . ASP B 1 324 ? 24.25 11.102 -19.844 1 93.62 324 ASP B N 1
ATOM 5705 C CA . ASP B 1 324 ? 24.656 9.703 -19.734 1 93.62 324 ASP B CA 1
ATOM 5706 C C . ASP B 1 324 ? 23.656 8.789 -20.453 1 93.62 324 ASP B C 1
ATOM 5708 O O . ASP B 1 324 ? 22.453 9.023 -20.406 1 93.62 324 ASP B O 1
ATOM 5712 N N . VAL B 1 325 ? 24.25 7.77 -21.141 1 93.31 325 VAL B N 1
ATOM 5713 C CA . VAL B 1 325 ? 23.422 6.816 -21.859 1 93.31 325 VAL B CA 1
ATOM 5714 C C . VAL B 1 325 ? 23.875 5.391 -21.547 1 93.31 325 VAL B C 1
ATOM 5716 O O . VAL B 1 325 ? 25.062 5.094 -21.594 1 93.31 325 VAL B O 1
ATOM 5719 N N . LEU B 1 326 ? 22.938 4.605 -21.125 1 94.88 326 LEU B N 1
ATOM 5720 C CA . LEU B 1 326 ? 23.141 3.164 -21.016 1 94.88 326 LEU B CA 1
ATOM 5721 C C . LEU B 1 326 ? 22.344 2.422 -22.094 1 94.88 326 LEU B C 1
ATOM 5723 O O . LEU B 1 326 ? 21.125 2.525 -22.156 1 94.88 326 LEU B O 1
ATOM 5727 N N . VAL B 1 327 ? 23.078 1.707 -22.906 1 94 327 VAL B N 1
ATOM 5728 C CA . VAL B 1 327 ? 22.438 0.979 -24 1 94 327 VAL B CA 1
ATOM 5729 C C . VAL B 1 327 ? 22.156 -0.458 -23.562 1 94 327 VAL B C 1
ATOM 5731 O O . VAL B 1 327 ? 23.031 -1.144 -23.047 1 94 327 VAL B O 1
ATOM 5734 N N . LEU B 1 328 ? 20.906 -0.799 -23.719 1 92.38 328 LEU B N 1
ATOM 5735 C CA . LEU B 1 328 ? 20.484 -2.184 -23.531 1 92.38 328 LEU B CA 1
ATOM 5736 C C . LEU B 1 328 ? 20.297 -2.883 -24.875 1 92.38 328 LEU B C 1
ATOM 5738 O O . LEU B 1 328 ? 19.516 -2.436 -25.703 1 92.38 328 LEU B O 1
ATOM 5742 N N . GLU B 1 329 ? 20.859 -4 -25.078 1 88.94 329 GLU B N 1
ATOM 5743 C CA . GLU B 1 329 ? 20.953 -4.652 -26.375 1 88.94 329 GLU B CA 1
ATOM 5744 C C . GLU B 1 329 ? 19.656 -5.363 -26.734 1 88.94 329 GLU B C 1
ATOM 5746 O O . GLU B 1 329 ? 19.359 -5.57 -27.906 1 88.94 329 GLU B O 1
ATOM 5751 N N . ASP B 1 330 ? 19.016 -5.789 -25.75 1 85.75 330 ASP B N 1
ATOM 5752 C CA . ASP B 1 330 ? 17.812 -6.586 -26.016 1 85.75 330 ASP B CA 1
ATOM 5753 C C . ASP B 1 330 ? 16.859 -6.566 -24.828 1 85.75 330 ASP B C 1
ATOM 5755 O O . ASP B 1 330 ? 17.094 -5.852 -23.844 1 85.75 330 ASP B O 1
ATOM 5759 N N . ASN B 1 331 ? 15.75 -7.344 -25.031 1 83.94 331 ASN B N 1
ATOM 5760 C CA . ASN B 1 331 ? 14.719 -7.445 -24 1 83.94 331 ASN B CA 1
ATOM 5761 C C . ASN B 1 331 ? 15.242 -8.125 -22.75 1 83.94 331 ASN B C 1
ATOM 5763 O O . ASN B 1 331 ? 14.812 -7.816 -21.641 1 83.94 331 ASN B O 1
ATOM 5767 N N . GLU B 1 332 ? 16.125 -8.945 -22.969 1 86.69 332 GLU B N 1
ATOM 5768 C CA . GLU B 1 332 ? 16.703 -9.648 -21.828 1 86.69 332 GLU B CA 1
ATOM 5769 C C . GLU B 1 332 ? 17.391 -8.68 -20.859 1 86.69 332 GLU B C 1
ATOM 5771 O O . GLU B 1 332 ? 17.141 -8.727 -19.656 1 86.69 332 GLU B O 1
ATOM 5776 N N . GLN B 1 333 ? 18.156 -7.852 -21.391 1 89.56 333 GLN B N 1
ATOM 5777 C CA . GLN B 1 333 ? 18.844 -6.867 -20.547 1 89.56 333 GLN B CA 1
ATOM 5778 C C . GLN B 1 333 ? 17.844 -5.926 -19.875 1 89.56 333 GLN B C 1
ATOM 5780 O O . GLN B 1 333 ? 18.047 -5.527 -18.734 1 89.56 333 GLN B O 1
ATOM 5785 N N . LEU B 1 334 ? 16.875 -5.641 -20.641 1 89.88 334 LEU B N 1
ATOM 5786 C CA . LEU B 1 334 ? 15.836 -4.789 -20.062 1 89.88 334 LEU B CA 1
ATOM 5787 C C . LEU B 1 334 ? 15.172 -5.469 -18.875 1 89.88 334 LEU B C 1
ATOM 5789 O O . LEU B 1 334 ? 15.023 -4.855 -17.812 1 89.88 334 LEU B O 1
ATOM 5793 N N . ASN B 1 335 ? 14.758 -6.68 -19.047 1 90.19 335 ASN B N 1
ATOM 5794 C CA . ASN B 1 335 ? 14.109 -7.434 -17.969 1 90.19 335 ASN B CA 1
ATOM 5795 C C . ASN B 1 335 ? 15.016 -7.559 -16.75 1 90.19 335 ASN B C 1
ATOM 5797 O O . ASN B 1 335 ? 14.562 -7.426 -15.617 1 90.19 335 ASN B O 1
ATOM 5801 N N . HIS B 1 336 ? 16.25 -7.781 -17.016 1 90.81 336 HIS B N 1
ATOM 5802 C CA . HIS B 1 336 ? 17.203 -7.934 -15.914 1 90.81 336 HIS B CA 1
ATOM 5803 C C . HIS B 1 336 ? 17.438 -6.605 -15.203 1 90.81 336 HIS B C 1
ATOM 5805 O O . HIS B 1 336 ? 17.609 -6.574 -13.984 1 90.81 336 HIS B O 1
ATOM 5811 N N . LEU B 1 337 ? 17.484 -5.562 -15.938 1 92.12 337 LEU B N 1
ATOM 5812 C CA . LEU B 1 337 ? 17.641 -4.254 -15.312 1 92.12 337 LEU B CA 1
ATOM 5813 C C . LEU B 1 337 ? 16.469 -3.957 -14.383 1 92.12 337 LEU B C 1
ATOM 5815 O O . LEU B 1 337 ? 16.672 -3.568 -13.227 1 92.12 337 LEU B O 1
ATOM 5819 N N . ILE B 1 338 ? 15.297 -4.27 -14.859 1 92.25 338 ILE B N 1
ATOM 5820 C CA . ILE B 1 338 ? 14.078 -3.822 -14.188 1 92.25 338 ILE B CA 1
ATOM 5821 C C . ILE B 1 338 ? 13.734 -4.785 -13.047 1 92.25 338 ILE B C 1
ATOM 5823 O O . ILE B 1 338 ? 13.359 -4.355 -11.953 1 92.25 338 ILE B O 1
ATOM 5827 N N . PHE B 1 339 ? 13.867 -6.105 -13.289 1 92.44 339 PHE B N 1
ATOM 5828 C CA . PHE B 1 339 ? 13.297 -7.055 -12.336 1 92.44 339 PHE B CA 1
ATOM 5829 C C . PHE B 1 339 ? 14.367 -8 -11.805 1 92.44 339 PHE B C 1
ATOM 5831 O O . PHE B 1 339 ? 14.117 -8.766 -10.875 1 92.44 339 PHE B O 1
ATOM 5838 N N . GLY B 1 340 ? 15.523 -7.949 -12.469 1 88.69 340 GLY B N 1
ATOM 5839 C CA . GLY B 1 340 ? 16.453 -9.023 -12.188 1 88.69 340 GLY B CA 1
ATOM 5840 C C . GLY B 1 340 ? 17.797 -8.531 -11.656 1 88.69 340 GLY B C 1
ATOM 5841 O O . GLY B 1 340 ? 17.875 -7.469 -11.047 1 88.69 340 GLY B O 1
ATOM 5842 N N . ASP B 1 341 ? 18.75 -9.5 -11.727 1 85.88 341 ASP B N 1
ATOM 5843 C CA . ASP B 1 341 ? 20.125 -9.148 -11.414 1 85.88 341 ASP B CA 1
ATOM 5844 C C . ASP B 1 341 ? 20.688 -8.156 -12.438 1 85.88 341 ASP B C 1
ATOM 5846 O O . ASP B 1 341 ? 20.906 -8.516 -13.602 1 85.88 341 ASP B O 1
ATOM 5850 N N . ASN B 1 342 ? 20.844 -7.008 -11.961 1 89.81 342 ASN B N 1
ATOM 5851 C CA . ASN B 1 342 ? 21.203 -5.934 -12.883 1 89.81 342 ASN B CA 1
ATOM 5852 C C . ASN B 1 342 ? 22.578 -5.367 -12.586 1 89.81 342 ASN B C 1
ATOM 5854 O O . ASN B 1 342 ? 22.953 -4.305 -13.094 1 89.81 342 ASN B O 1
ATOM 5858 N N . THR B 1 343 ? 23.297 -6.09 -11.812 1 89.38 343 THR B N 1
ATOM 5859 C CA . THR B 1 343 ? 24.609 -5.59 -11.367 1 89.38 343 THR B CA 1
ATOM 5860 C C . THR B 1 343 ? 25.516 -5.355 -12.562 1 89.38 343 THR B C 1
ATOM 5862 O O . THR B 1 343 ? 26.125 -4.281 -12.695 1 89.38 343 THR B O 1
ATOM 5865 N N . GLU B 1 344 ? 25.625 -6.328 -13.406 1 90.75 344 GLU B N 1
ATOM 5866 C CA . GLU B 1 344 ? 26.516 -6.219 -14.57 1 90.75 344 GLU B CA 1
ATOM 5867 C C . GLU B 1 344 ? 26.031 -5.137 -15.523 1 90.75 344 GLU B C 1
ATOM 5869 O O . GLU B 1 344 ? 26.844 -4.457 -16.156 1 90.75 344 GLU B O 1
ATOM 5874 N N . ILE B 1 345 ? 24.766 -4.965 -15.609 1 93.44 345 ILE B N 1
ATOM 5875 C CA . ILE B 1 345 ? 24.172 -3.98 -16.516 1 93.44 345 ILE B CA 1
ATOM 5876 C C . ILE B 1 345 ? 24.469 -2.572 -16 1 93.44 345 ILE B C 1
ATOM 5878 O O . ILE B 1 345 ? 24.938 -1.715 -16.75 1 93.44 345 ILE B O 1
ATOM 5882 N N . ILE B 1 346 ? 24.234 -2.387 -14.758 1 93.19 346 ILE B N 1
ATOM 5883 C CA . ILE B 1 346 ? 24.391 -1.073 -14.148 1 93.19 346 ILE B CA 1
ATOM 5884 C C . ILE B 1 346 ? 25.875 -0.697 -14.117 1 93.19 346 ILE B C 1
ATOM 5886 O O . ILE B 1 346 ? 26.219 0.475 -14.273 1 93.19 346 ILE B O 1
ATOM 5890 N N . ASN B 1 347 ? 26.703 -1.66 -14.055 1 92.94 347 ASN B N 1
ATOM 5891 C CA . ASN B 1 347 ? 28.141 -1.403 -14.008 1 92.94 347 ASN B CA 1
ATOM 5892 C C . ASN B 1 347 ? 28.672 -0.91 -15.352 1 92.94 347 ASN B C 1
ATOM 5894 O O . ASN B 1 347 ? 29.797 -0.434 -15.445 1 92.94 347 ASN B O 1
ATOM 5898 N N . LYS B 1 348 ? 27.906 -1.005 -16.375 1 93.12 348 LYS B N 1
ATOM 5899 C CA . LYS B 1 348 ? 28.297 -0.505 -17.688 1 93.12 348 LYS B CA 1
ATOM 5900 C C . LYS B 1 348 ? 28.219 1.018 -17.734 1 93.12 348 LYS B C 1
ATOM 5902 O O . LYS B 1 348 ? 28.734 1.639 -18.672 1 93.12 348 LYS B O 1
ATOM 5907 N N . CYS B 1 349 ? 27.453 1.557 -16.859 1 91 349 CYS B N 1
ATOM 5908 C CA . CYS B 1 349 ? 27.391 3.014 -16.797 1 91 349 CYS B CA 1
ATOM 5909 C C . CYS B 1 349 ? 28.047 3.531 -15.523 1 91 349 CYS B C 1
ATOM 5911 O O . CYS B 1 349 ? 28.406 2.746 -14.641 1 91 349 CYS B O 1
ATOM 5913 N N . ASP B 1 350 ? 28.406 4.883 -15.492 1 88.69 350 ASP B N 1
ATOM 5914 C CA . ASP B 1 350 ? 29.047 5.508 -14.344 1 88.69 350 ASP B CA 1
ATOM 5915 C C . ASP B 1 350 ? 28.344 6.805 -13.953 1 88.69 350 ASP B C 1
ATOM 5917 O O . ASP B 1 350 ? 27.344 7.172 -14.547 1 88.69 350 ASP B O 1
ATOM 5921 N N . GLY B 1 351 ? 28.797 7.324 -12.828 1 90.19 351 GLY B N 1
ATOM 5922 C CA . GLY B 1 351 ? 28.328 8.641 -12.43 1 90.19 351 GLY B CA 1
ATOM 5923 C C . GLY B 1 351 ? 26.922 8.633 -11.867 1 90.19 351 GLY B C 1
ATOM 5924 O O . GLY B 1 351 ? 26.562 7.758 -11.078 1 90.19 351 GLY B O 1
ATOM 5925 N N . GLU B 1 352 ? 26.203 9.609 -12.227 1 91.81 352 GLU B N 1
ATOM 5926 C CA . GLU B 1 352 ? 24.891 9.852 -11.648 1 91.81 352 GLU B CA 1
ATOM 5927 C C . GLU B 1 352 ? 23.875 8.828 -12.141 1 91.81 352 GLU B C 1
ATOM 5929 O O . GLU B 1 352 ? 22.969 8.422 -11.391 1 91.81 352 GLU B O 1
ATOM 5934 N N . LEU B 1 353 ? 24.078 8.422 -13.359 1 94.25 353 LEU B N 1
ATOM 5935 C CA . LEU B 1 353 ? 23.156 7.43 -13.906 1 94.25 353 LEU B CA 1
ATOM 5936 C C . LEU B 1 353 ? 23.25 6.113 -13.141 1 94.25 353 LEU B C 1
ATOM 5938 O O . LEU B 1 353 ? 22.234 5.504 -12.805 1 94.25 353 LEU B O 1
ATOM 5942 N N . LYS B 1 354 ? 24.438 5.684 -12.914 1 94.12 354 LYS B N 1
ATOM 5943 C CA . LYS B 1 354 ? 24.672 4.457 -12.156 1 94.12 354 LYS B CA 1
ATOM 5944 C C . LYS B 1 354 ? 24.016 4.539 -10.773 1 94.12 354 LYS B C 1
ATOM 5946 O O . LYS B 1 354 ? 23.328 3.611 -10.359 1 94.12 354 LYS B O 1
ATOM 5951 N N . THR B 1 355 ? 24.203 5.598 -10.133 1 91.25 355 THR B N 1
ATOM 5952 C CA . THR B 1 355 ? 23.656 5.809 -8.805 1 91.25 355 THR B CA 1
ATOM 5953 C C . THR B 1 355 ? 22.125 5.809 -8.844 1 91.25 355 THR B C 1
ATOM 5955 O O . THR B 1 355 ? 21.484 5.211 -7.984 1 91.25 355 THR B O 1
ATOM 5958 N N . LEU B 1 356 ? 21.672 6.445 -9.812 1 92.5 356 LEU B N 1
ATOM 5959 C CA . LEU B 1 356 ? 20.219 6.527 -9.984 1 92.5 356 LEU B CA 1
ATOM 5960 C C . LEU B 1 356 ? 19.625 5.141 -10.203 1 92.5 356 LEU B C 1
ATOM 5962 O O . LEU B 1 356 ? 18.641 4.777 -9.562 1 92.5 356 LEU B O 1
ATOM 5966 N N . LEU B 1 357 ? 20.203 4.406 -11.07 1 93.44 357 LEU B N 1
ATOM 5967 C CA . LEU B 1 357 ? 19.688 3.08 -11.398 1 93.44 357 LEU B CA 1
ATOM 5968 C C . LEU B 1 357 ? 19.781 2.15 -10.195 1 93.44 357 LEU B C 1
ATOM 5970 O O . LEU B 1 357 ? 18.875 1.349 -9.953 1 93.44 357 LEU B O 1
ATOM 5974 N N . LYS B 1 358 ? 20.781 2.299 -9.422 1 90.38 358 LYS B N 1
ATOM 5975 C CA . LYS B 1 358 ? 20.953 1.479 -8.227 1 90.38 358 LYS B CA 1
ATOM 5976 C C . LYS B 1 358 ? 19.875 1.773 -7.191 1 90.38 358 LYS B C 1
ATOM 5978 O O . LYS B 1 358 ? 19.516 0.904 -6.395 1 90.38 358 LYS B O 1
ATOM 5983 N N . ASN B 1 359 ? 19.344 2.904 -7.25 1 88.44 359 ASN B N 1
ATOM 5984 C CA . ASN B 1 359 ? 18.359 3.34 -6.258 1 88.44 359 ASN B CA 1
ATOM 5985 C C . ASN B 1 359 ? 16.953 2.857 -6.602 1 88.44 359 ASN B C 1
ATOM 5987 O O . ASN B 1 359 ? 16.125 2.67 -5.711 1 88.44 359 ASN B O 1
ATOM 5991 N N . ILE B 1 360 ? 16.719 2.648 -7.875 1 90.31 360 ILE B N 1
ATOM 5992 C CA . ILE B 1 360 ? 15.32 2.422 -8.219 1 90.31 360 ILE B CA 1
ATOM 5993 C C . ILE B 1 360 ? 15.141 1 -8.742 1 90.31 360 ILE B C 1
ATOM 5995 O O . ILE B 1 360 ? 14.016 0.505 -8.844 1 90.31 360 ILE B O 1
ATOM 5999 N N . PHE B 1 361 ? 16.266 0.304 -9.156 1 92.38 361 PHE B N 1
ATOM 6000 C CA . PHE B 1 361 ? 16.172 -1.062 -9.656 1 92.38 361 PHE B CA 1
ATOM 6001 C C . PHE B 1 361 ? 16.969 -2.018 -8.766 1 92.38 361 PHE B C 1
ATOM 6003 O O . PHE B 1 361 ? 17.922 -1.611 -8.102 1 92.38 361 PHE B O 1
ATOM 6010 N N . PRO B 1 362 ? 16.641 -3.246 -8.805 1 93.75 362 PRO B N 1
ATOM 6011 C CA . PRO B 1 362 ? 15.461 -3.785 -9.484 1 93.75 362 PRO B CA 1
ATOM 6012 C C . PRO B 1 362 ? 14.156 -3.436 -8.773 1 93.75 362 PRO B C 1
ATOM 6014 O O . PRO B 1 362 ? 14.156 -3.209 -7.559 1 93.75 362 PRO B O 1
ATOM 6017 N N . ILE B 1 363 ? 13.078 -3.424 -9.523 1 94 363 ILE B N 1
ATOM 6018 C CA . ILE B 1 363 ? 11.75 -3.268 -8.945 1 94 363 ILE B CA 1
ATOM 6019 C C . ILE B 1 363 ? 11.391 -4.512 -8.133 1 94 363 ILE B C 1
ATOM 6021 O O . ILE B 1 363 ? 11.539 -5.637 -8.617 1 94 363 ILE B O 1
ATOM 6025 N N . PRO B 1 364 ? 11 -4.281 -6.871 1 93.06 364 PRO B N 1
ATOM 6026 C CA . PRO B 1 364 ? 10.609 -5.465 -6.102 1 93.06 364 PRO B CA 1
ATOM 6027 C C . PRO B 1 364 ? 9.32 -6.102 -6.617 1 93.06 364 PRO B C 1
ATOM 6029 O O . PRO B 1 364 ? 8.375 -5.391 -6.965 1 93.06 364 PRO B O 1
ATOM 6032 N N . ILE B 1 365 ? 9.289 -7.371 -6.695 1 92.25 365 ILE B N 1
ATOM 6033 C CA . ILE B 1 365 ? 8.094 -8.148 -6.992 1 92.25 365 ILE B CA 1
ATOM 6034 C C . ILE B 1 365 ? 7.91 -9.234 -5.938 1 92.25 365 ILE B C 1
ATOM 6036 O O . ILE B 1 365 ? 8.891 -9.734 -5.375 1 92.25 365 ILE B O 1
ATOM 6040 N N . PRO B 1 366 ? 6.621 -9.539 -5.613 1 93.69 366 PRO B N 1
ATOM 6041 C CA . PRO B 1 366 ? 6.395 -10.625 -4.652 1 93.69 366 PRO B CA 1
ATOM 6042 C C . PRO B 1 366 ? 6.863 -11.984 -5.176 1 93.69 366 PRO B C 1
ATOM 6044 O O . PRO B 1 366 ? 7.059 -12.148 -6.383 1 93.69 366 PRO B O 1
ATOM 6047 N N . CYS B 1 367 ? 7.148 -12.836 -4.273 1 91.88 367 CYS B N 1
ATOM 6048 C CA . CYS B 1 367 ? 7.406 -14.211 -4.699 1 91.88 367 CYS B CA 1
ATOM 6049 C C . CYS B 1 367 ? 6.211 -14.781 -5.449 1 91.88 367 CYS B C 1
ATOM 6051 O O . CYS B 1 367 ? 5.113 -14.875 -4.898 1 91.88 367 CYS B O 1
ATOM 6053 N N . ILE B 1 368 ? 6.457 -15.195 -6.586 1 89.69 368 ILE B N 1
ATOM 6054 C CA . ILE B 1 368 ? 5.383 -15.508 -7.523 1 89.69 368 ILE B CA 1
ATOM 6055 C C . ILE B 1 368 ? 4.863 -16.922 -7.262 1 89.69 368 ILE B C 1
ATOM 6057 O O . ILE B 1 368 ? 3.758 -17.266 -7.684 1 89.69 368 ILE B O 1
ATOM 6061 N N . GLU B 1 369 ? 5.602 -17.734 -6.551 1 90 369 GLU B N 1
ATOM 6062 C CA . GLU B 1 369 ? 5.176 -19.109 -6.273 1 90 369 GLU B CA 1
ATOM 6063 C C . GLU B 1 369 ? 4.305 -19.172 -5.023 1 90 369 GLU B C 1
ATOM 6065 O O . GLU B 1 369 ? 4.25 -20.203 -4.352 1 90 369 GLU B O 1
ATOM 6070 N N . GLY B 1 370 ? 3.66 -18.125 -4.703 1 91.88 370 GLY B N 1
ATOM 6071 C CA . GLY B 1 370 ? 2.73 -18.094 -3.586 1 91.88 370 GLY B CA 1
ATOM 6072 C C . GLY B 1 370 ? 1.306 -18.438 -3.984 1 91.88 370 GLY B C 1
ATOM 6073 O O . GLY B 1 370 ? 1.082 -19.156 -4.965 1 91.88 370 GLY B O 1
ATOM 6074 N N . ILE B 1 371 ? 0.41 -18 -3.195 1 94.31 371 ILE B N 1
ATOM 6075 C CA . ILE B 1 371 ? -1.007 -18.297 -3.359 1 94.31 371 ILE B CA 1
ATOM 6076 C C . ILE B 1 371 ? -1.508 -17.734 -4.688 1 94.31 371 ILE B C 1
ATOM 6078 O O . ILE B 1 371 ? -2.414 -18.297 -5.305 1 94.31 371 ILE B O 1
ATOM 6082 N N . ASN B 1 372 ? -0.856 -16.719 -5.133 1 94 372 ASN B N 1
ATOM 6083 C CA . ASN B 1 372 ? -1.29 -16.047 -6.352 1 94 372 ASN B CA 1
ATOM 6084 C C . ASN B 1 372 ? -0.722 -16.719 -7.598 1 94 372 ASN B C 1
ATOM 6086 O O . ASN B 1 372 ? -0.911 -16.234 -8.711 1 94 372 ASN B O 1
ATOM 6090 N N . TYR B 1 373 ? -0.026 -17.797 -7.41 1 89.12 373 TYR B N 1
ATOM 6091 C CA . TYR B 1 373 ? 0.543 -18.5 -8.555 1 89.12 373 TYR B CA 1
ATOM 6092 C C . TYR B 1 373 ? -0.553 -19.016 -9.484 1 89.12 373 TYR B C 1
ATOM 6094 O O . TYR B 1 373 ? -1.416 -19.781 -9.07 1 89.12 373 TYR B O 1
ATOM 6102 N N . GLN B 1 374 ? -0.567 -18.453 -10.625 1 82.69 374 GLN B N 1
ATOM 6103 C CA . GLN B 1 374 ? -1.518 -18.828 -11.664 1 82.69 374 GLN B CA 1
ATOM 6104 C C . GLN B 1 374 ? -0.811 -19.047 -13 1 82.69 374 GLN B C 1
ATOM 6106 O O . GLN B 1 374 ? 0.246 -18.469 -13.25 1 82.69 374 GLN B O 1
#

Solvent-accessible surface area (backbone atoms only — not comparable to full-atom values): 38748 Å² total; per-residue (Å²): 120,46,78,46,53,23,83,46,70,67,54,43,52,47,41,49,51,49,47,18,44,65,74,18,43,72,71,76,33,71,73,46,55,56,58,40,30,36,70,39,62,23,85,91,24,31,81,39,24,33,34,30,32,48,96,88,35,59,42,29,32,34,24,36,34,80,47,36,36,28,47,52,42,33,60,39,52,31,28,29,30,25,69,74,45,56,38,82,91,58,56,95,68,57,58,65,60,54,44,50,49,53,54,47,52,51,27,58,75,66,70,31,21,32,38,39,30,68,43,79,54,69,67,43,46,75,71,54,24,37,74,28,28,53,27,30,38,33,66,48,64,72,55,64,64,40,88,65,46,46,82,40,74,69,50,79,89,45,48,66,60,51,44,57,45,49,42,42,49,27,60,32,69,65,56,38,34,58,51,47,52,44,32,52,57,7,53,46,51,63,53,83,76,44,37,43,46,51,36,33,36,28,44,90,89,37,79,45,29,39,38,34,34,40,39,33,67,93,75,41,32,34,36,44,40,36,77,40,54,45,51,67,58,52,65,57,35,47,12,41,53,26,58,75,70,71,31,51,30,39,36,40,67,37,37,70,81,45,70,50,54,59,57,39,48,75,69,69,45,64,66,44,79,41,57,43,83,32,15,40,26,75,74,30,65,68,58,42,51,60,50,40,41,72,52,45,31,39,76,33,44,68,73,55,52,75,39,46,46,75,43,82,46,99,66,31,31,38,40,35,36,82,91,45,72,40,78,30,75,36,61,62,52,48,44,20,41,44,32,12,78,28,64,75,63,45,63,72,38,63,70,68,52,29,54,51,47,60,69,61,36,46,47,82,60,60,64,62,73,22,67,80,49,69,122,45,79,46,54,24,82,45,70,66,52,42,51,45,42,51,51,48,47,19,42,65,72,17,43,72,71,76,35,74,73,45,57,56,56,41,31,36,68,40,62,21,83,93,24,30,81,39,25,32,34,30,31,49,98,89,35,61,41,28,32,34,23,38,33,81,49,36,37,27,46,53,43,33,63,40,51,30,29,28,30,26,70,74,44,57,37,81,94,56,56,94,68,57,58,64,60,52,46,51,50,52,54,49,52,51,27,59,75,67,70,30,20,32,37,40,31,69,42,78,54,67,68,41,45,76,71,49,23,36,75,27,30,52,26,30,39,35,64,49,64,72,54,65,63,39,89,67,46,47,82,39,75,70,50,80,89,46,47,65,57,50,44,57,44,51,43,44,49,27,60,32,68,65,55,38,34,56,50,48,52,44,33,52,59,7,53,47,51,62,53,83,75,43,37,43,48,52,37,32,36,29,44,88,89,37,79,46,28,38,38,35,34,39,39,32,67,93,75,41,32,33,36,45,39,37,77,39,53,45,52,66,59,52,63,55,33,47,13,42,52,28,59,74,68,73,31,52,31,40,36,39,68,38,37,72,80,46,70,49,55,59,57,38,47,75,69,69,45,63,67,43,80,40,57,43,82,33,16,38,25,74,74,30,63,68,57,42,50,62,51,40,40,72,51,45,30,39,76,34,44,68,72,54,54,76,41,46,47,74,41,82,47,100,67,31,32,37,39,33,36,79,90,44,73,42,80,28,76,36,61,60,51,46,42,19,40,44,32,12,82,26,64,74,63,45,62,75,39,64,70,67,53,30,54,50,48,60,70,62,36,46,46,84,61,59,62,59,74,23,66,80,50,68

pLDDT: mean 94.32, std 3.67, range [77.88, 98.69]

Radius of gyration: 27.86 Å; Cα contacts (8 Å, |Δi|>4): 1608; chains: 2; bounding box: 63×88×71 Å

Nearest PDB structures (foldseek):
  2ozg-assembly1_A  TM=6.986E-01  e=1.411E-16  Trichormus variabilis
  2hv2-assembly1_D  TM=6.605E-01  e=2.770E-15  Enterococcus faecalis
  4my0-assembly1_C  TM=6.614E-01  e=5.582E-15  Kribbella flavida DSM 17836
  2hv2-assembly1_A  TM=6.685E-01  e=3.410E-14  Enterococcus faecalis
  4my3-assembly3_D  TM=6.466E-01  e=2.016E-14  Kribbella flavida DSM 17836